Protein AF-0000000084432994 (afdb_homodimer)

Nearest PDB structures (foldseek):
  2fk6-assembly1_A-2  TM=9.198E-01  e=8.520E-39  Bacillus subtilis
  4gcw-assembly1_A  TM=9.174E-01  e=2.105E-37  Bacillus subtilis subsp. subtilis str. 168
  2cbn-assembly1_A-2  TM=9.109E-01  e=3.597E-34  Escherichia coli
  1y44-assembly1_B  TM=8.373E-01  e=9.443E-33  Bacillus subtilis
  8gyg-assembly1_B  TM=7.311E-01  e=8.067E-21  Paraglaciecola sp. T6c

Solvent-accessible surface area (backbone atoms only — not comparable to full-atom values): 31453 Å² total; per-residue (Å²): 136,82,79,70,76,74,74,66,71,58,74,70,54,75,37,41,35,37,32,30,46,12,25,14,30,81,40,64,46,96,75,22,33,23,26,21,35,38,38,40,38,81,86,39,28,36,31,42,30,27,2,43,44,40,59,53,35,27,56,76,61,70,46,63,73,83,49,42,41,37,36,42,34,29,42,70,55,55,34,30,42,52,13,44,62,60,40,53,50,45,40,45,76,70,62,45,67,64,60,34,38,39,35,24,37,82,63,45,65,46,47,54,50,20,43,30,47,50,72,52,72,74,67,83,32,52,73,45,80,44,70,46,66,66,41,82,76,45,78,58,88,54,35,37,33,35,33,36,62,53,45,36,90,53,81,24,30,20,40,33,43,33,41,48,48,74,42,48,64,34,62,69,51,31,47,72,71,62,50,59,91,58,72,60,51,53,37,26,67,70,65,35,64,45,76,51,98,88,41,76,47,50,26,76,73,28,35,44,69,83,45,83,42,58,22,40,25,36,44,44,66,26,27,82,51,70,62,55,27,63,71,31,48,61,13,48,33,34,39,29,37,23,43,25,44,63,93,39,44,67,58,17,58,76,66,26,31,16,18,23,46,48,37,19,48,41,35,56,74,10,51,31,66,29,35,33,34,28,31,34,36,73,86,55,86,66,59,62,60,40,52,52,54,14,29,74,70,28,64,57,52,48,70,60,44,49,63,39,73,47,78,97,137,81,79,69,75,74,73,65,72,57,74,70,55,75,38,40,36,36,32,29,47,11,26,15,32,80,40,64,48,97,75,23,33,22,28,20,35,38,37,39,38,81,86,38,28,34,31,42,29,27,1,45,44,42,59,52,35,27,56,77,62,72,46,64,75,83,48,42,40,36,34,41,36,26,40,68,55,56,33,29,41,52,13,44,63,59,38,54,49,46,41,46,76,71,62,46,68,63,59,33,38,40,36,24,36,83,63,46,64,46,48,53,49,20,43,30,48,48,70,51,72,74,68,84,32,52,73,45,80,44,69,45,66,64,42,80,76,45,79,58,87,53,34,37,32,36,32,37,64,53,45,35,90,51,79,24,30,20,41,33,44,30,40,49,47,74,43,49,66,34,62,70,51,30,47,74,73,63,50,59,89,56,72,60,51,53,36,25,66,69,65,34,64,44,76,52,97,89,40,76,47,50,26,77,72,28,36,44,68,82,45,85,42,60,23,41,26,38,45,43,65,26,27,84,51,68,60,53,26,64,72,32,48,62,14,49,33,33,38,30,37,24,43,25,44,63,91,38,45,68,58,17,57,74,65,26,30,15,19,23,45,48,38,20,46,41,33,56,75,11,49,31,65,31,35,34,34,28,31,34,35,74,85,53,86,64,62,61,60,40,50,51,54,14,30,74,71,27,65,58,52,48,71,60,43,51,63,40,72,47,76,96

Foldseek 3Di:
DPPPPPPPPVPVQAWWKKWFQFFAAPCDDPFGAQGKMWIRHNQAIEMEFFAACSVVSCVVLVHDLLRYAEYEYFDDRRSRHVRPLVSLVVCQVVPRAEEHEYEYAPPQVVVLVVSCVVVPVDGPYHYHYDHDEFDWDDDDQFKTKTWYFAAFPDTGIKIKIFTFDQFDFQPVQCVVVVNDPDPCSVCLSVQHWDDDPNDTDGSVSGGDDGDGTAMEIEGPFAEQDPRLLQVCAAHQEYEAEAQAAPVVVVVCVVRGGYHLCSQLVSCVSSVYNAYEYGNYYPVDPDCVRSQVNSCVSPVRYYYDTNRDMDID/DPPPPCPCPPPVQAWWKKWWQFFAAPCDDPFGAQGKMWIRHNQAIEMEFFAACSVVSCVVLVHDLLRYAEYEYFDDRRSRHVRPLVSLVVCQVVPRAEEHEYEYAPPQVVVLVVSCVVVPVDGPYHYHYDHDEFDWDDDDQFKTKTWYFAAFPDTGIKIKIFTADQFDFQPVQCVVVVNDPDPCSVCLSVQHWDDDPNDTHGSVRGGDDGDGTAMEIEGPFAEQDPRLLQVCAAHQEYEAEAQAAPVVVVVCVVRGGYHLCSQLVSCVSSVYNAYEYGNYYPVDPDCVRRQVNSCVSPVRYYYDTNRDMDID

Structure (mmCIF, N/CA/C/O backbone):
data_AF-0000000084432994-model_v1
#
loop_
_entity.id
_entity.type
_entity.pdbx_description
1 polymer 'Ribonuclease Z'
#
loop_
_atom_site.group_PDB
_atom_site.id
_atom_site.type_symbol
_atom_site.label_atom_id
_atom_site.label_alt_id
_atom_site.label_comp_id
_atom_site.label_asym_id
_atom_site.label_entity_id
_atom_site.label_seq_id
_atom_site.pdbx_PDB_ins_code
_atom_site.Cartn_x
_atom_site.Cartn_y
_atom_site.Cartn_z
_atom_site.occupancy
_atom_site.B_iso_or_equiv
_atom_site.auth_seq_id
_atom_site.auth_comp_id
_atom_site.auth_asym_id
_atom_site.auth_atom_id
_atom_site.pdbx_PDB_model_num
ATOM 1 N N . MET A 1 1 ? 34.25 44.969 -4.074 1 25.86 1 MET A N 1
ATOM 2 C CA . MET A 1 1 ? 33.281 44.125 -4.75 1 25.86 1 MET A CA 1
ATOM 3 C C . MET A 1 1 ? 32.438 43.344 -3.74 1 25.86 1 MET A C 1
ATOM 5 O O . MET A 1 1 ? 32.969 42.438 -3.086 1 25.86 1 MET A O 1
ATOM 9 N N . LYS A 1 2 ? 31.391 44 -3.086 1 25.89 2 LYS A N 1
ATOM 10 C CA . LYS A 1 2 ? 30.5 43.719 -1.963 1 25.89 2 LYS A CA 1
ATOM 11 C C . LYS A 1 2 ? 29.656 42.469 -2.232 1 25.89 2 LYS A C 1
ATOM 13 O O . LYS A 1 2 ? 28.922 42.438 -3.219 1 25.89 2 LYS A O 1
ATOM 18 N N . TYR A 1 3 ? 30.219 41.375 -2.061 1 29.94 3 TYR A N 1
ATOM 19 C CA . TYR A 1 3 ? 29.453 40.125 -2.09 1 29.94 3 TYR A CA 1
ATOM 20 C C . TYR A 1 3 ? 28.156 40.25 -1.305 1 29.94 3 TYR A C 1
ATOM 22 O O . TYR A 1 3 ? 28.172 40.312 -0.072 1 29.94 3 TYR A O 1
ATOM 30 N N . ILE A 1 4 ? 27.281 41.125 -1.777 1 29.06 4 ILE A N 1
ATOM 31 C CA . ILE A 1 4 ? 25.953 41.094 -1.2 1 29.06 4 ILE A CA 1
ATOM 32 C C . ILE A 1 4 ? 25.359 39.688 -1.278 1 29.06 4 ILE A C 1
ATOM 34 O O . ILE A 1 4 ? 25.234 39.125 -2.367 1 29.06 4 ILE A O 1
ATOM 38 N N . PHE A 1 5 ? 25.609 38.938 -0.333 1 30.14 5 PHE A N 1
ATOM 39 C CA . PHE A 1 5 ? 24.875 37.688 -0.084 1 30.14 5 PHE A CA 1
ATOM 40 C C . PHE A 1 5 ? 23.375 37.875 -0.289 1 30.14 5 PHE A C 1
ATOM 42 O O . PHE A 1 5 ? 22.75 38.656 0.439 1 30.14 5 PHE A O 1
ATOM 49 N N . LYS A 1 6 ? 22.969 38.062 -1.519 1 31.88 6 LYS A N 1
ATOM 50 C CA . LYS A 1 6 ? 21.547 37.938 -1.852 1 31.88 6 LYS A CA 1
ATOM 51 C C . LYS A 1 6 ? 20.906 36.781 -1.075 1 31.88 6 LYS A C 1
ATOM 53 O O . LYS A 1 6 ? 21.141 35.625 -1.373 1 31.88 6 LYS A O 1
ATOM 58 N N . ILE A 1 7 ? 20.844 36.906 0.188 1 33.97 7 ILE A N 1
ATOM 59 C CA . ILE A 1 7 ? 19.891 36.031 0.883 1 33.97 7 ILE A CA 1
ATOM 60 C C . ILE A 1 7 ? 18.562 36.031 0.15 1 33.97 7 ILE A C 1
ATOM 62 O O . ILE A 1 7 ? 17.828 37.031 0.164 1 33.97 7 ILE A O 1
ATOM 66 N N . GLN A 1 8 ? 18.484 35.812 -1.031 1 31.47 8 GLN A N 1
ATOM 67 C CA . GLN A 1 8 ? 17.188 35.469 -1.623 1 31.47 8 GLN A CA 1
ATOM 68 C C . GLN A 1 8 ? 16.406 34.5 -0.738 1 31.47 8 GLN A C 1
ATOM 70 O O . GLN A 1 8 ? 16.75 33.344 -0.635 1 31.47 8 GLN A O 1
ATOM 75 N N . TYR A 1 9 ? 15.961 34.938 0.426 1 34.41 9 TYR A N 1
ATOM 76 C CA . TYR A 1 9 ? 14.898 34.125 1.001 1 34.41 9 TYR A CA 1
ATOM 77 C C . TYR A 1 9 ? 13.969 33.625 -0.084 1 34.41 9 TYR A C 1
ATOM 79 O O . TYR A 1 9 ? 13.391 34.406 -0.843 1 34.41 9 TYR A O 1
ATOM 87 N N . LYS A 1 10 ? 14.258 32.688 -0.723 1 40.88 10 LYS A N 1
ATOM 88 C CA . LYS A 1 10 ? 13.32 32.125 -1.687 1 40.88 10 LYS A CA 1
ATOM 89 C C . LYS A 1 10 ? 11.891 32.188 -1.167 1 40.88 10 LYS A C 1
ATOM 91 O O . LYS A 1 10 ? 11.57 31.625 -0.121 1 40.88 10 LYS A O 1
ATOM 96 N N . ILE A 1 11 ? 11.086 33.156 -1.385 1 41.78 11 ILE A N 1
ATOM 97 C CA . ILE A 1 11 ? 9.656 33.375 -1.207 1 41.78 11 ILE A CA 1
ATOM 98 C C . ILE A 1 11 ? 8.969 32 -1.027 1 41.78 11 ILE A C 1
ATOM 100 O O . ILE A 1 11 ? 8.023 31.875 -0.245 1 41.78 11 ILE A O 1
ATOM 104 N N . SER A 1 12 ? 9.414 31.062 -1.57 1 47.75 12 SER A N 1
ATOM 105 C CA . SER A 1 12 ? 8.852 29.719 -1.615 1 47.75 12 SER A CA 1
ATOM 106 C C . SER A 1 12 ? 8.891 29.047 -0.242 1 47.75 12 SER A C 1
ATOM 108 O O . SER A 1 12 ? 8.039 28.219 0.078 1 47.75 12 SER A O 1
ATOM 110 N N . ASP A 1 13 ? 9.797 29.453 0.602 1 54.28 13 ASP A N 1
ATOM 111 C CA . ASP A 1 13 ? 10.023 28.828 1.9 1 54.28 13 ASP A CA 1
ATOM 112 C C . ASP A 1 13 ? 8.914 29.188 2.887 1 54.28 13 ASP A C 1
ATOM 114 O O . ASP A 1 13 ? 8.758 28.531 3.916 1 54.28 13 ASP A O 1
ATOM 118 N N . TYR A 1 14 ? 8.016 30.141 2.512 1 63.47 14 TYR A N 1
ATOM 119 C CA . TYR A 1 14 ? 7.047 30.594 3.5 1 63.47 14 TYR A CA 1
ATOM 120 C C . TYR A 1 14 ? 5.648 30.094 3.162 1 63.47 14 TYR A C 1
ATOM 122 O O . TYR A 1 14 ? 4.695 30.359 3.902 1 63.47 14 TYR A O 1
ATOM 130 N N . ILE A 1 15 ? 5.555 29.297 2.158 1 84.94 15 ILE A N 1
ATOM 131 C CA . ILE A 1 15 ? 4.227 28.844 1.743 1 84.94 15 ILE A CA 1
ATOM 132 C C . ILE A 1 15 ? 3.955 27.453 2.287 1 84.94 15 ILE A C 1
ATOM 134 O O . ILE A 1 15 ? 4.82 26.578 2.225 1 84.94 15 ILE A O 1
ATOM 138 N N . MET A 1 16 ? 2.744 27.344 2.943 1 95.38 16 MET A N 1
ATOM 139 C CA . MET A 1 16 ? 2.27 26.016 3.332 1 95.38 16 MET A CA 1
ATOM 140 C C . MET A 1 16 ? 1.637 25.297 2.145 1 95.38 16 MET A C 1
ATOM 142 O O . MET A 1 16 ? 0.608 25.734 1.626 1 95.38 16 MET A O 1
ATOM 146 N N . GLU A 1 17 ? 2.295 24.281 1.701 1 98.06 17 GLU A N 1
ATOM 147 C CA . GLU A 1 17 ? 1.78 23.484 0.586 1 98.06 17 GLU A CA 1
ATOM 148 C C . GLU A 1 17 ? 1.216 22.156 1.069 1 98.06 17 GLU A C 1
ATOM 150 O O . GLU A 1 17 ? 1.932 21.359 1.679 1 98.06 17 GLU A O 1
ATOM 155 N N . ILE A 1 18 ? -0.07 21.922 0.748 1 98.81 18 ILE A N 1
ATOM 156 C CA . ILE A 1 18 ? -0.754 20.703 1.158 1 98.81 18 ILE A CA 1
ATOM 157 C C . ILE A 1 18 ? -0.948 19.797 -0.049 1 98.81 18 ILE A C 1
ATOM 159 O O . ILE A 1 18 ? -1.412 20.234 -1.103 1 98.81 18 ILE A O 1
ATOM 163 N N . THR A 1 19 ? -0.552 18.562 0.09 1 98.94 19 THR A N 1
ATOM 164 C CA . THR A 1 19 ? -0.813 17.547 -0.928 1 98.94 19 THR A CA 1
ATOM 165 C C . THR A 1 19 ? -1.64 16.406 -0.353 1 98.94 19 THR A C 1
ATOM 167 O O . THR A 1 19 ? -1.261 15.805 0.655 1 98.94 19 THR A O 1
ATOM 170 N N . PHE A 1 20 ? -2.77 16.156 -1.022 1 98.94 20 PHE A N 1
ATOM 171 C CA . PHE A 1 20 ? -3.59 15.008 -0.639 1 98.94 20 PHE A CA 1
ATOM 172 C C . PHE A 1 20 ? -3.066 13.727 -1.279 1 98.94 20 PHE A C 1
ATOM 174 O O . PHE A 1 20 ? -3.334 13.461 -2.453 1 98.94 20 PHE A O 1
ATOM 181 N N . LEU A 1 21 ? -2.42 12.891 -0.478 1 98.94 21 LEU A N 1
ATOM 182 C CA . LEU A 1 21 ? -1.814 11.672 -1.013 1 98.94 21 LEU A CA 1
ATOM 183 C C . LEU A 1 21 ? -2.859 10.578 -1.19 1 98.94 21 LEU A C 1
ATOM 185 O O . LEU A 1 21 ? -2.738 9.742 -2.088 1 98.94 21 LEU A O 1
ATOM 189 N N . GLY A 1 22 ? -3.799 10.57 -0.359 1 98.81 22 GLY A N 1
ATOM 190 C CA . GLY A 1 22 ? -4.934 9.664 -0.443 1 98.81 22 GLY A CA 1
ATOM 191 C C . GLY A 1 22 ? -6.184 10.211 0.223 1 98.81 22 GLY A C 1
ATOM 192 O O . GLY A 1 22 ? -6.098 10.891 1.248 1 98.81 22 GLY A O 1
ATOM 193 N N . THR A 1 23 ? -7.371 9.812 -0.373 1 98.62 23 THR A N 1
ATOM 194 C CA . THR A 1 23 ? -8.57 10.523 0.06 1 98.62 23 THR A CA 1
ATOM 195 C C . THR A 1 23 ? -9.742 9.555 0.202 1 98.62 23 THR A C 1
ATOM 197 O O . THR A 1 23 ? -10.891 9.977 0.331 1 98.62 23 THR A O 1
ATOM 200 N N . SER A 1 24 ? -9.461 8.219 0.187 1 97.69 24 SER A N 1
ATOM 201 C CA . SER A 1 24 ? -10.516 7.215 0.31 1 97.69 24 SER A CA 1
ATOM 202 C C . SER A 1 24 ? -10.766 6.855 1.771 1 97.69 24 SER A C 1
ATOM 204 O O . SER A 1 24 ? -9.883 7.012 2.615 1 97.69 24 SER A O 1
ATOM 206 N N . SER A 1 25 ? -12.016 6.422 1.975 1 96 25 SER A N 1
ATOM 207 C CA . SER A 1 25 ? -12.328 5.887 3.299 1 96 25 SER A CA 1
ATOM 208 C C . SER A 1 25 ? -12.18 4.371 3.332 1 96 25 SER A C 1
ATOM 210 O O . SER A 1 25 ? -12.586 3.682 2.395 1 96 25 SER A O 1
ATOM 212 N N . ALA A 1 26 ? -11.562 3.797 4.191 1 92.12 26 ALA A N 1
ATOM 213 C CA . ALA A 1 26 ? -11.555 2.395 4.602 1 92.12 26 ALA A CA 1
ATOM 214 C C . ALA A 1 26 ? -10.82 1.53 3.578 1 92.12 26 ALA A C 1
ATOM 216 O O . ALA A 1 26 ? -9.992 0.693 3.945 1 92.12 26 ALA A O 1
ATOM 217 N N . VAL A 1 27 ? -11.227 1.715 2.285 1 93.56 27 VAL A N 1
ATOM 218 C CA . VAL A 1 27 ? -10.633 0.872 1.255 1 93.56 27 VAL A CA 1
ATOM 219 C C . VAL A 1 27 ? -10.227 1.729 0.056 1 93.56 27 VAL A C 1
ATOM 221 O O . VAL A 1 27 ? -10.805 2.797 -0.171 1 93.56 27 VAL A O 1
ATOM 224 N N . HIS A 1 28 ? -9.289 1.219 -0.706 1 95.12 28 HIS A N 1
ATOM 225 C CA . HIS A 1 28 ? -8.883 1.882 -1.938 1 95.12 28 HIS A CA 1
ATOM 226 C C . HIS A 1 28 ? -9.992 1.84 -2.982 1 95.12 28 HIS A C 1
ATOM 228 O O . HIS A 1 28 ? -10.859 0.962 -2.938 1 95.12 28 HIS A O 1
ATOM 234 N N . SER A 1 29 ? -10 2.801 -3.826 1 93.75 29 SER A N 1
ATOM 235 C CA . SER A 1 29 ? -10.75 2.756 -5.074 1 93.75 29 SER A CA 1
ATOM 236 C C . SER A 1 29 ? -9.836 2.98 -6.277 1 93.75 29 SER A C 1
ATOM 238 O O . SER A 1 29 ? -8.625 3.107 -6.125 1 93.75 29 SER A O 1
ATOM 240 N N . TYR A 1 30 ? -10.406 2.914 -7.383 1 93.5 30 TYR A N 1
ATOM 241 C CA . TYR A 1 30 ? -9.656 3.186 -8.609 1 93.5 30 TYR A CA 1
ATOM 242 C C . TYR A 1 30 ? -9.047 4.578 -8.57 1 93.5 30 TYR A C 1
ATOM 244 O O . TYR A 1 30 ? -7.922 4.781 -9.039 1 93.5 30 TYR A O 1
ATOM 252 N N . LYS A 1 31 ? -9.703 5.488 -7.891 1 94.38 31 LYS A N 1
ATOM 253 C CA . LYS A 1 31 ? -9.305 6.891 -7.984 1 94.38 31 LYS A CA 1
ATOM 254 C C . LYS A 1 31 ? -8.672 7.371 -6.68 1 94.38 31 LYS A C 1
ATOM 256 O O . LYS A 1 31 ? -8.016 8.414 -6.648 1 94.38 31 LYS A O 1
ATOM 261 N N . ARG A 1 32 ? -8.93 6.625 -5.613 1 97 32 ARG A N 1
ATOM 262 C CA . ARG A 1 32 ? -8.523 7.148 -4.312 1 97 32 ARG A CA 1
ATOM 263 C C . ARG A 1 32 ? -7.766 6.094 -3.512 1 97 32 ARG A C 1
ATOM 265 O O . ARG A 1 32 ? -8.141 4.922 -3.502 1 97 32 ARG A O 1
ATOM 272 N N . SER A 1 33 ? -6.734 6.547 -2.887 1 98.12 33 SER A N 1
ATOM 273 C CA . SER A 1 33 ? -5.934 5.711 -1.995 1 98.12 33 SER A CA 1
ATOM 274 C C . SER A 1 33 ? -6.301 5.957 -0.534 1 98.12 33 SER A C 1
ATOM 276 O O . SER A 1 33 ? -7.098 6.844 -0.229 1 98.12 33 SER A O 1
ATOM 278 N N . HIS A 1 34 ? -5.727 5.156 0.375 1 98.44 34 HIS A N 1
ATOM 279 C CA . HIS A 1 34 ? -5.91 5.348 1.809 1 98.44 34 HIS A CA 1
ATOM 280 C C . HIS A 1 34 ? -5.465 6.742 2.238 1 98.44 34 HIS A C 1
ATOM 282 O O . HIS A 1 34 ? -4.609 7.352 1.594 1 98.44 34 HIS A O 1
ATOM 288 N N . PRO A 1 35 ? -5.98 7.219 3.328 1 98.75 35 PRO A N 1
ATOM 289 C CA . PRO A 1 35 ? -5.754 8.602 3.752 1 98.75 35 PRO A CA 1
ATOM 290 C C . PRO A 1 35 ? -4.297 8.883 4.098 1 98.75 35 PRO A C 1
ATOM 292 O O . PRO A 1 35 ? -3.656 8.086 4.789 1 98.75 35 PRO A O 1
ATOM 295 N N . SER A 1 36 ? -3.844 9.953 3.566 1 98.94 36 SER A N 1
ATOM 296 C CA . SER A 1 36 ? -2.58 10.586 3.926 1 98.94 36 SER A CA 1
ATOM 297 C C . SER A 1 36 ? -2.486 12 3.352 1 98.94 36 SER A C 1
ATOM 299 O O . SER A 1 36 ? -2.885 12.234 2.211 1 98.94 36 SER A O 1
ATOM 301 N N . ILE A 1 37 ? -2.012 12.922 4.137 1 98.94 37 ILE A N 1
ATOM 302 C CA . ILE A 1 37 ? -1.835 14.312 3.721 1 98.94 37 ILE A CA 1
ATOM 303 C C . ILE A 1 37 ? -0.403 14.758 4.008 1 98.94 37 ILE A C 1
ATOM 305 O O . ILE A 1 37 ? 0.12 14.523 5.098 1 98.94 37 ILE A O 1
ATOM 309 N N . ALA A 1 38 ? 0.216 15.375 3.018 1 98.94 38 ALA A N 1
ATOM 310 C CA . ALA A 1 38 ? 1.552 15.938 3.193 1 98.94 38 ALA A CA 1
ATOM 311 C C . ALA A 1 38 ? 1.495 17.469 3.293 1 98.94 38 ALA A C 1
ATOM 313 O O . ALA A 1 38 ? 0.792 18.109 2.52 1 98.94 38 ALA A O 1
ATOM 314 N N . LEU A 1 39 ? 2.164 17.984 4.281 1 98.81 39 LEU A N 1
ATOM 315 C CA . LEU A 1 39 ? 2.342 19.422 4.434 1 98.81 39 LEU A CA 1
ATOM 316 C C . LEU A 1 39 ? 3.809 19.797 4.262 1 98.81 39 LEU A C 1
ATOM 318 O O . LEU A 1 39 ? 4.656 19.422 5.07 1 98.81 39 LEU A O 1
ATOM 322 N N . LYS A 1 40 ? 4.098 20.422 3.223 1 98.06 40 LYS A N 1
ATOM 323 C CA . LYS A 1 40 ? 5.406 21.047 3.041 1 98.06 40 LYS A CA 1
ATOM 324 C C . LYS A 1 40 ? 5.398 22.484 3.518 1 98.06 40 LYS A C 1
ATOM 326 O O . LYS A 1 40 ? 4.738 23.344 2.92 1 98.06 40 LYS A O 1
ATOM 331 N N . ALA A 1 41 ? 6.059 22.734 4.613 1 96 41 ALA A N 1
ATOM 332 C CA . ALA A 1 41 ? 6.098 24.062 5.219 1 96 41 ALA A CA 1
ATOM 333 C C . ALA A 1 41 ? 7.285 24.203 6.168 1 96 41 ALA A C 1
ATOM 335 O O . ALA A 1 41 ? 7.766 23.203 6.715 1 96 41 ALA A O 1
ATOM 336 N N . PHE A 1 42 ? 7.816 25.375 6.246 1 93.44 42 PHE A N 1
ATOM 337 C CA . PHE A 1 42 ? 8.805 25.734 7.262 1 93.44 42 PHE A CA 1
ATOM 338 C C . PHE A 1 42 ? 10.094 24.938 7.055 1 93.44 42 PHE A C 1
ATOM 340 O O . PHE A 1 42 ? 10.742 24.531 8.023 1 93.44 42 PHE A O 1
ATOM 347 N N . GLY A 1 43 ? 10.328 24.5 5.883 1 93.19 43 GLY A N 1
ATOM 348 C CA . GLY A 1 43 ? 11.57 23.828 5.531 1 93.19 43 GLY A CA 1
ATOM 349 C C . GLY A 1 43 ? 11.523 22.328 5.773 1 93.19 43 GLY A C 1
ATOM 350 O O . GLY A 1 43 ? 12.555 21.656 5.727 1 93.19 43 GLY A O 1
ATOM 351 N N . GLU A 1 44 ? 10.32 21.797 6.113 1 94.75 44 GLU A N 1
ATOM 352 C CA . GLU A 1 44 ? 10.188 20.359 6.328 1 94.75 44 GLU A CA 1
ATOM 353 C C . GLU A 1 44 ? 8.883 19.828 5.734 1 94.75 44 GLU A C 1
ATOM 355 O O . GLU A 1 44 ? 8.07 20.594 5.223 1 94.75 44 GLU A O 1
ATOM 360 N N . THR A 1 45 ? 8.781 18.547 5.699 1 98.12 45 THR A N 1
ATOM 361 C CA . THR A 1 45 ? 7.559 17.859 5.297 1 98.12 45 THR A CA 1
ATOM 362 C C . THR A 1 45 ? 6.965 17.078 6.469 1 98.12 45 THR A C 1
ATOM 364 O O . THR A 1 45 ? 7.68 16.375 7.176 1 98.12 45 THR A O 1
ATOM 367 N N . MET A 1 46 ? 5.684 17.328 6.695 1 98.81 46 MET A N 1
ATOM 368 C CA . MET A 1 46 ? 4.93 16.594 7.707 1 98.81 46 MET A CA 1
ATOM 369 C C . MET A 1 46 ? 3.834 15.75 7.062 1 98.81 46 MET A C 1
ATOM 371 O O . MET A 1 46 ? 3.201 16.188 6.098 1 98.81 46 MET A O 1
ATOM 375 N N . LEU A 1 47 ? 3.652 14.586 7.645 1 98.94 47 LEU A N 1
ATOM 376 C CA . LEU A 1 47 ? 2.539 13.758 7.191 1 98.94 47 LEU A CA 1
ATOM 377 C C . LEU A 1 47 ? 1.444 13.695 8.25 1 98.94 47 LEU A C 1
ATOM 379 O O . LEU A 1 47 ? 1.736 13.617 9.445 1 98.94 47 LEU A O 1
ATOM 383 N N . PHE A 1 48 ? 0.277 13.711 7.773 1 98.94 48 PHE A N 1
ATOM 384 C CA . PHE A 1 48 ? -0.887 13.398 8.594 1 98.94 48 PHE A CA 1
ATOM 385 C C . PHE A 1 48 ? -1.542 12.102 8.133 1 98.94 48 PHE A C 1
ATOM 387 O O . PHE A 1 48 ? -2.109 12.047 7.039 1 98.94 48 PHE A O 1
ATOM 394 N N . ASP A 1 49 ? -1.439 11.062 8.992 1 98.88 49 ASP A N 1
ATOM 395 C CA . ASP A 1 49 ? -1.795 9.688 8.688 1 98.88 49 ASP A CA 1
ATOM 396 C C . ASP A 1 49 ? -0.927 9.133 7.559 1 98.88 49 ASP A C 1
ATOM 398 O O . ASP A 1 49 ? -0.231 9.883 6.879 1 98.88 49 ASP A O 1
ATOM 402 N N . CYS A 1 50 ? -0.952 7.859 7.48 1 98.75 50 CYS A N 1
ATOM 403 C CA . CYS A 1 50 ? -0.141 7.133 6.508 1 98.75 50 CYS A CA 1
ATOM 404 C C . CYS A 1 50 ? -0.783 5.801 6.148 1 98.75 50 CYS A C 1
ATOM 406 O O . CYS A 1 50 ? -0.4 4.758 6.684 1 98.75 50 CYS A O 1
ATOM 408 N N . GLY A 1 51 ? -1.721 5.871 5.266 1 98.31 51 GLY A N 1
ATOM 409 C CA . GLY A 1 51 ? -2.391 4.66 4.824 1 98.31 51 GLY A CA 1
ATOM 410 C C . GLY A 1 51 ? -1.562 3.84 3.855 1 98.31 51 GLY A C 1
ATOM 411 O O . GLY A 1 51 ? -0.509 4.289 3.396 1 98.31 51 GLY A O 1
ATOM 412 N N . GLU A 1 52 ? -2.016 2.678 3.584 1 98.06 52 GLU A N 1
ATOM 413 C CA . GLU A 1 52 ? -1.334 1.804 2.633 1 98.06 52 GLU A CA 1
ATOM 414 C C . GLU A 1 52 ? -1.116 2.508 1.296 1 98.06 52 GLU A C 1
ATOM 416 O O . GLU A 1 52 ? -2.023 3.158 0.776 1 98.06 52 GLU A O 1
ATOM 421 N N . GLY A 1 53 ? 0.108 2.369 0.747 1 97.88 53 GLY A N 1
ATOM 422 C CA . GLY A 1 53 ? 0.401 2.924 -0.565 1 97.88 53 GLY A CA 1
ATOM 423 C C . GLY A 1 53 ? 0.884 4.363 -0.51 1 97.88 53 GLY A C 1
ATOM 424 O O . GLY A 1 53 ? 1.198 4.957 -1.543 1 97.88 53 GLY A O 1
ATOM 425 N N . THR A 1 54 ? 1.015 4.938 0.695 1 98.69 54 THR A N 1
ATOM 426 C CA . THR A 1 54 ? 1.431 6.328 0.846 1 98.69 54 THR A CA 1
ATOM 427 C C . THR A 1 54 ? 2.791 6.559 0.193 1 98.69 54 THR A C 1
ATOM 429 O O . THR A 1 54 ? 3 7.57 -0.476 1 98.69 54 THR A O 1
ATOM 432 N N . GLN A 1 55 ? 3.697 5.613 0.352 1 98.31 55 GLN A N 1
ATOM 433 C CA . GLN A 1 55 ? 5.031 5.809 -0.2 1 98.31 55 GLN A CA 1
ATOM 434 C C . GLN A 1 55 ? 4.988 5.922 -1.722 1 98.31 55 GLN A C 1
ATOM 436 O O . GLN A 1 55 ? 5.773 6.66 -2.318 1 98.31 55 GLN A O 1
ATOM 441 N N . ARG A 1 56 ? 4.109 5.195 -2.33 1 97.38 56 ARG A N 1
ATOM 442 C CA . ARG A 1 56 ? 4.004 5.293 -3.781 1 97.38 56 ARG A CA 1
ATOM 443 C C . ARG A 1 56 ? 3.357 6.609 -4.195 1 97.38 56 ARG A C 1
ATOM 445 O O . ARG A 1 56 ? 3.762 7.223 -5.188 1 97.38 56 ARG A O 1
ATOM 452 N N . GLN A 1 57 ? 2.348 7.039 -3.459 1 98.5 57 GLN A N 1
ATOM 453 C CA . GLN A 1 57 ? 1.723 8.336 -3.717 1 98.5 57 GLN A CA 1
ATOM 454 C C . GLN A 1 57 ? 2.734 9.469 -3.592 1 98.5 57 GLN A C 1
ATOM 456 O O . GLN A 1 57 ? 2.656 10.461 -4.32 1 98.5 57 GLN A O 1
ATOM 461 N N . LEU A 1 58 ? 3.664 9.32 -2.646 1 98.69 58 LEU A N 1
ATOM 462 C CA . LEU A 1 58 ? 4.73 10.305 -2.5 1 98.69 58 LEU A CA 1
ATOM 463 C C . LEU A 1 58 ? 5.559 10.398 -3.775 1 98.69 58 LEU A C 1
ATOM 465 O O . LEU A 1 58 ? 5.945 11.5 -4.188 1 98.69 58 LEU A O 1
ATOM 469 N N . ILE A 1 59 ? 5.789 9.281 -4.406 1 97.75 59 ILE A N 1
ATOM 470 C CA . ILE A 1 59 ? 6.543 9.273 -5.656 1 97.75 59 ILE A CA 1
ATOM 471 C C . ILE A 1 59 ? 5.785 10.055 -6.723 1 97.75 59 ILE A C 1
ATOM 473 O O . ILE A 1 59 ? 6.359 10.93 -7.383 1 97.75 59 ILE A O 1
ATOM 477 N N . TYR A 1 60 ? 4.512 9.797 -6.828 1 97.94 60 TYR A N 1
ATOM 478 C CA . TYR A 1 60 ? 3.699 10.477 -7.828 1 97.94 60 TYR A CA 1
ATOM 479 C C . TYR A 1 60 ? 3.619 11.969 -7.543 1 97.94 60 TYR A C 1
ATOM 481 O O . TYR A 1 60 ? 3.572 12.781 -8.469 1 97.94 60 TYR A O 1
ATOM 489 N N . ALA A 1 61 ? 3.629 12.328 -6.277 1 98.5 61 ALA A N 1
ATOM 490 C CA . ALA A 1 61 ? 3.523 13.719 -5.855 1 98.5 61 ALA A CA 1
ATOM 491 C C . ALA A 1 61 ? 4.875 14.422 -5.945 1 98.5 61 ALA A C 1
ATOM 493 O O . ALA A 1 61 ? 4.969 15.633 -5.727 1 98.5 61 ALA A O 1
ATOM 494 N N . LYS A 1 62 ? 5.902 13.68 -6.215 1 97.62 62 LYS A N 1
ATOM 495 C CA . LYS A 1 62 ? 7.27 14.18 -6.277 1 97.62 62 LYS A CA 1
ATOM 496 C C . LYS A 1 62 ? 7.699 14.781 -4.941 1 97.62 62 LYS A C 1
ATOM 498 O O . LYS A 1 62 ? 8.273 15.867 -4.898 1 97.62 62 LYS A O 1
ATOM 503 N N . ILE A 1 63 ? 7.305 14.109 -3.883 1 97.94 63 ILE A N 1
ATOM 504 C CA . ILE A 1 63 ? 7.734 14.453 -2.531 1 97.94 63 ILE A CA 1
ATOM 505 C C . ILE A 1 63 ? 8.703 13.391 -2.012 1 97.94 63 ILE A C 1
ATOM 507 O O . ILE A 1 63 ? 8.375 12.203 -1.982 1 97.94 63 ILE A O 1
ATOM 511 N N . SER A 1 64 ? 9.828 13.805 -1.624 1 96.88 64 SER A N 1
ATOM 512 C CA . SER A 1 64 ? 10.82 12.859 -1.117 1 96.88 64 SER A CA 1
ATOM 513 C C . SER A 1 64 ? 10.461 12.391 0.29 1 96.88 64 SER A C 1
ATOM 515 O O . SER A 1 64 ? 10.273 13.203 1.192 1 96.88 64 SER A O 1
ATOM 517 N N . PRO A 1 65 ? 10.445 11.102 0.455 1 97.19 65 PRO A N 1
ATOM 518 C CA . PRO A 1 65 ? 10.219 10.609 1.815 1 97.19 65 PRO A CA 1
ATOM 519 C C . PRO A 1 65 ? 11.328 11.008 2.781 1 97.19 65 PRO A C 1
ATOM 521 O O . PRO A 1 65 ? 11.117 11.047 3.996 1 97.19 65 PRO A O 1
ATOM 524 N N . MET A 1 66 ? 12.492 11.352 2.223 1 96.88 66 MET A N 1
ATOM 525 C CA . MET A 1 66 ? 13.664 11.672 3.037 1 96.88 66 MET A CA 1
ATOM 526 C C . MET A 1 66 ? 13.5 13.023 3.725 1 96.88 66 MET A C 1
ATOM 528 O O . MET A 1 66 ? 14.227 13.336 4.672 1 96.88 66 MET A O 1
ATOM 532 N N . LYS A 1 67 ? 12.516 13.797 3.281 1 97 67 LYS A N 1
ATOM 533 C CA . LYS A 1 67 ? 12.305 15.141 3.82 1 97 67 LYS A CA 1
ATOM 534 C C . LYS A 1 67 ? 11.25 15.125 4.922 1 97 67 LYS A C 1
ATOM 536 O O . LYS A 1 67 ? 11.062 16.125 5.625 1 97 67 LYS A O 1
ATOM 541 N N . ILE A 1 68 ? 10.641 14 5.113 1 98.69 68 ILE A N 1
ATOM 542 C CA . ILE A 1 68 ? 9.602 13.906 6.133 1 98.69 68 ILE A CA 1
ATOM 543 C C . ILE A 1 68 ? 10.25 13.883 7.52 1 98.69 68 ILE A C 1
ATOM 545 O O . ILE A 1 68 ? 11.07 13.016 7.812 1 98.69 68 ILE A O 1
ATOM 549 N N . SER A 1 69 ? 9.852 14.82 8.32 1 98.56 69 SER A N 1
ATOM 550 C CA . SER A 1 69 ? 10.461 14.906 9.648 1 98.56 69 SER A CA 1
ATOM 551 C C . SER A 1 69 ? 9.5 14.445 10.734 1 98.56 69 SER A C 1
ATOM 553 O O . SER A 1 69 ? 9.93 14.008 11.805 1 98.56 69 SER A O 1
ATOM 555 N N . LYS A 1 70 ? 8.188 14.586 10.438 1 98.88 70 LYS A N 1
ATOM 556 C CA . LYS A 1 70 ? 7.16 14.242 11.422 1 98.88 70 LYS A CA 1
ATOM 557 C C . LYS A 1 70 ? 5.977 13.547 10.758 1 98.88 70 LYS A C 1
ATOM 559 O O . LYS A 1 70 ? 5.57 13.914 9.656 1 98.88 70 LYS A O 1
ATOM 564 N N . ILE A 1 71 ? 5.473 12.562 11.43 1 98.94 71 ILE A N 1
ATOM 565 C CA . ILE A 1 71 ? 4.203 11.93 11.07 1 98.94 71 ILE A CA 1
ATOM 566 C C . ILE A 1 71 ? 3.23 12.031 12.242 1 98.94 71 ILE A C 1
ATOM 568 O O . ILE A 1 71 ? 3.564 11.664 13.375 1 98.94 71 ILE A O 1
ATOM 572 N N . PHE A 1 72 ? 2.064 12.586 11.977 1 98.94 72 PHE A N 1
ATOM 573 C CA . PHE A 1 72 ? 1.005 12.688 12.977 1 98.94 72 PHE A CA 1
ATOM 574 C C . PHE A 1 72 ? -0.126 11.711 12.664 1 98.94 72 PHE A C 1
ATOM 576 O O . PHE A 1 72 ? -0.835 11.875 11.672 1 98.94 72 PHE A O 1
ATOM 583 N N . ILE A 1 73 ? -0.357 10.742 13.547 1 98.81 73 ILE A N 1
ATOM 584 C CA . ILE A 1 73 ? -1.378 9.719 13.359 1 98.81 73 ILE A CA 1
ATOM 585 C C . ILE A 1 73 ? -2.652 10.117 14.102 1 98.81 73 ILE A C 1
ATOM 587 O O . ILE A 1 73 ? -2.617 10.383 15.305 1 98.81 73 ILE A O 1
ATOM 591 N N . THR A 1 74 ? -3.732 10.117 13.359 1 98.81 74 THR A N 1
ATOM 592 C CA . THR A 1 74 ? -4.992 10.484 13.992 1 98.81 74 THR A CA 1
ATOM 593 C C . THR A 1 74 ? -5.496 9.359 14.883 1 98.81 74 THR A C 1
ATOM 595 O O . THR A 1 74 ? -5.918 9.594 16.016 1 98.81 74 THR A O 1
ATOM 598 N N . HIS A 1 75 ? -5.508 8.148 14.336 1 97.81 75 HIS A N 1
ATOM 599 C CA . HIS A 1 75 ? -5.934 6.953 15.047 1 97.81 75 HIS A CA 1
ATOM 600 C C . HIS A 1 75 ? -5.43 5.691 14.359 1 97.81 75 HIS A C 1
ATOM 602 O O . HIS A 1 75 ? -4.691 5.77 13.375 1 97.81 75 HIS A O 1
ATOM 608 N N . PHE A 1 76 ? -5.879 4.523 14.891 1 96.25 76 PHE A N 1
ATOM 609 C CA . PHE A 1 76 ? -5.117 3.338 14.516 1 96.25 76 PHE A CA 1
ATOM 610 C C . PHE A 1 76 ? -5.949 2.418 13.633 1 96.25 76 PHE A C 1
ATOM 612 O O . PHE A 1 76 ? -5.652 1.228 13.508 1 96.25 76 PHE A O 1
ATOM 619 N N . HIS A 1 77 ? -7.043 2.961 13.016 1 95.69 77 HIS A N 1
ATOM 620 C CA . HIS A 1 77 ? -7.652 2.16 11.961 1 95.69 77 HIS A CA 1
ATOM 621 C C . HIS A 1 77 ? -6.676 1.912 10.82 1 95.69 77 HIS A C 1
ATOM 623 O O . HIS A 1 77 ? -5.809 2.746 10.547 1 95.69 77 HIS A O 1
ATOM 629 N N . GLY A 1 78 ? -6.848 0.808 10.148 1 95.31 78 GLY A N 1
ATOM 630 C CA . GLY A 1 78 ? -5.898 0.33 9.156 1 95.31 78 GLY A CA 1
ATOM 631 C C . GLY A 1 78 ? -5.668 1.315 8.023 1 95.31 78 GLY A C 1
ATOM 632 O O . GLY A 1 78 ? -4.527 1.521 7.598 1 95.31 78 GLY A O 1
ATOM 633 N N . ASP A 1 79 ? -6.699 1.899 7.555 1 96.38 79 ASP A N 1
ATOM 634 C CA . ASP A 1 79 ? -6.578 2.777 6.395 1 96.38 79 ASP A CA 1
ATOM 635 C C . ASP A 1 79 ? -5.797 4.043 6.746 1 96.38 79 ASP A C 1
ATOM 637 O O . ASP A 1 79 ? -5.426 4.816 5.859 1 96.38 79 ASP A O 1
ATOM 641 N N . HIS A 1 80 ? -5.402 4.25 8.008 1 98.19 80 HIS A N 1
ATOM 642 C CA . HIS A 1 80 ? -4.637 5.426 8.398 1 98.19 80 HIS A CA 1
ATOM 643 C C . HIS A 1 80 ? -3.201 5.055 8.758 1 98.19 80 HIS A C 1
ATOM 645 O O . HIS A 1 80 ? -2.355 5.934 8.945 1 98.19 80 HIS A O 1
ATOM 651 N N . ILE A 1 81 ? -2.887 3.715 8.828 1 97.5 81 ILE A N 1
ATOM 652 C CA . ILE A 1 81 ? -1.592 3.416 9.43 1 97.5 81 ILE A CA 1
ATOM 653 C C . ILE A 1 81 ? -0.872 2.352 8.602 1 97.5 81 ILE A C 1
ATOM 655 O O . ILE A 1 81 ? 0.325 2.117 8.781 1 97.5 81 ILE A O 1
ATOM 659 N N . LEU A 1 82 ? -1.49 1.695 7.719 1 96.88 82 LEU A N 1
ATOM 660 C CA . LEU A 1 82 ? -0.953 0.481 7.113 1 96.88 82 LEU A CA 1
ATOM 661 C C . LEU A 1 82 ? 0.175 0.811 6.141 1 96.88 82 LEU A C 1
ATOM 663 O O . LEU A 1 82 ? 0.87 -0.088 5.66 1 96.88 82 LEU A O 1
ATOM 667 N N . GLY A 1 83 ? 0.399 2.055 5.871 1 97.44 83 GLY A N 1
ATOM 668 C CA . GLY A 1 83 ? 1.512 2.457 5.023 1 97.44 83 GLY A CA 1
ATOM 669 C C . GLY A 1 83 ? 2.785 2.73 5.801 1 97.44 83 GLY A C 1
ATOM 670 O O . GLY A 1 83 ? 3.857 2.881 5.215 1 97.44 83 GLY A O 1
ATOM 671 N N . ILE A 1 84 ? 2.742 2.742 7.121 1 97.44 84 ILE A N 1
ATOM 672 C CA . ILE A 1 84 ? 3.859 3.172 7.957 1 97.44 84 ILE A CA 1
ATOM 673 C C . ILE A 1 84 ? 5.016 2.186 7.82 1 97.44 84 ILE A C 1
ATOM 675 O O . ILE A 1 84 ? 6.152 2.584 7.551 1 97.44 84 ILE A O 1
ATOM 679 N N . PRO A 1 85 ? 4.773 0.839 7.918 1 95.94 85 PRO A N 1
ATOM 680 C CA . PRO A 1 85 ? 5.914 -0.074 7.816 1 95.94 85 PRO A CA 1
ATOM 681 C C . PRO A 1 85 ? 6.656 0.051 6.488 1 95.94 85 PRO A C 1
ATOM 683 O O . PRO A 1 85 ? 7.891 0.087 6.469 1 95.94 85 PRO A O 1
ATOM 686 N N . GLY A 1 86 ? 5.871 0.145 5.418 1 96 86 GLY A N 1
ATOM 687 C CA . GLY A 1 86 ? 6.492 0.267 4.109 1 96 86 GLY A CA 1
ATOM 688 C C . GLY A 1 86 ? 7.277 1.553 3.938 1 96 86 GLY A C 1
ATOM 689 O O . GLY A 1 86 ? 8.359 1.552 3.352 1 96 86 GLY A O 1
ATOM 690 N N . LEU A 1 87 ? 6.773 2.611 4.441 1 97.75 87 LEU A N 1
ATOM 691 C CA . LEU A 1 87 ? 7.449 3.902 4.355 1 97.75 87 LEU A CA 1
ATOM 692 C C . LEU A 1 87 ? 8.758 3.883 5.137 1 97.75 87 LEU A C 1
ATOM 694 O O . LEU A 1 87 ? 9.789 4.328 4.629 1 97.75 87 LEU A O 1
ATOM 698 N N . LEU A 1 88 ? 8.711 3.365 6.352 1 97 88 LEU A N 1
ATOM 699 C CA . LEU A 1 88 ? 9.906 3.281 7.188 1 97 88 LEU A CA 1
ATOM 700 C C . LEU A 1 88 ? 10.977 2.414 6.527 1 97 88 LEU A C 1
ATOM 702 O O . LEU A 1 88 ? 12.156 2.768 6.527 1 97 88 LEU A O 1
ATOM 706 N N . GLN A 1 89 ? 10.539 1.349 5.961 1 94.69 89 GLN A N 1
ATOM 707 C CA . GLN A 1 89 ? 11.461 0.462 5.258 1 94.69 89 GLN A CA 1
ATOM 708 C C . GLN A 1 89 ? 12.125 1.178 4.086 1 94.69 89 GLN A C 1
ATOM 710 O O . GLN A 1 89 ? 13.344 1.067 3.895 1 94.69 89 GLN A O 1
ATOM 715 N N . SER A 1 90 ? 11.32 1.842 3.359 1 95 90 SER A N 1
ATOM 716 C CA . SER A 1 90 ? 11.844 2.57 2.207 1 95 90 SER A CA 1
ATOM 717 C C . SER A 1 90 ? 12.859 3.623 2.635 1 95 90 SER A C 1
ATOM 719 O O . SER A 1 90 ? 13.906 3.781 1.996 1 95 90 SER A O 1
ATOM 721 N N . MET A 1 91 ? 12.578 4.352 3.686 1 96.69 91 MET A N 1
ATOM 722 C CA . MET A 1 91 ? 13.508 5.352 4.211 1 96.69 91 MET A CA 1
ATOM 723 C C . MET A 1 91 ? 14.82 4.703 4.629 1 96.69 91 MET A C 1
ATOM 725 O O . MET A 1 91 ? 15.898 5.254 4.379 1 96.69 91 MET A O 1
ATOM 729 N N . ASN A 1 92 ? 14.68 3.574 5.223 1 95.06 92 ASN A N 1
ATOM 730 C CA . ASN A 1 92 ? 15.867 2.85 5.676 1 95.06 92 ASN A CA 1
ATOM 731 C C . ASN A 1 92 ? 16.719 2.387 4.504 1 95.06 92 ASN A C 1
ATOM 733 O O . ASN A 1 92 ? 17.938 2.555 4.516 1 95.06 92 ASN A O 1
ATOM 737 N N . PHE A 1 93 ? 16.109 1.863 3.506 1 92 93 PHE A N 1
ATOM 738 C CA . PHE A 1 93 ? 16.797 1.369 2.318 1 92 93 PHE A CA 1
ATOM 739 C C . PHE A 1 93 ? 17.516 2.504 1.596 1 92 93 PHE A C 1
ATOM 741 O O . PHE A 1 93 ? 18.562 2.295 0.993 1 92 93 PHE A O 1
ATOM 748 N N . ARG A 1 94 ? 16.969 3.682 1.758 1 93.06 94 ARG A N 1
ATOM 749 C CA . ARG A 1 94 ? 17.516 4.836 1.058 1 93.06 94 ARG A CA 1
ATOM 750 C C . ARG A 1 94 ? 18.625 5.496 1.885 1 93.06 94 ARG A C 1
ATOM 752 O O . ARG A 1 94 ? 19.172 6.523 1.481 1 93.06 94 ARG A O 1
ATOM 759 N N . GLY A 1 95 ? 18.875 5.02 3.025 1 94.81 95 GLY A N 1
ATOM 760 C CA . GLY A 1 95 ? 20.016 5.469 3.83 1 94.81 95 GLY A CA 1
ATOM 761 C C . GLY A 1 95 ? 19.703 6.715 4.641 1 94.81 95 GLY A C 1
ATOM 762 O O . GLY A 1 95 ? 20.562 7.586 4.797 1 94.81 95 GLY A O 1
ATOM 763 N N . ARG A 1 96 ? 18.453 6.836 5.121 1 96.88 96 ARG A N 1
ATOM 764 C CA . ARG A 1 96 ? 18.109 7.98 5.961 1 96.88 96 ARG A CA 1
ATOM 765 C C . ARG A 1 96 ? 19.031 8.062 7.172 1 96.88 96 ARG A C 1
ATOM 767 O O . ARG A 1 96 ? 19.359 7.047 7.785 1 96.88 96 ARG A O 1
ATOM 774 N N . GLU A 1 97 ? 19.375 9.312 7.473 1 97.38 97 GLU A N 1
ATOM 775 C CA . GLU A 1 97 ? 20.203 9.555 8.648 1 97.38 97 GLU A CA 1
ATOM 776 C C . GLU A 1 97 ? 19.531 10.531 9.609 1 97.38 97 GLU A C 1
ATOM 778 O O . GLU A 1 97 ? 19.875 10.602 10.781 1 97.38 97 GLU A O 1
ATOM 783 N N . THR A 1 98 ? 18.578 11.258 9.094 1 97.56 98 THR A N 1
ATOM 784 C CA . THR A 1 98 ? 17.922 12.297 9.883 1 97.56 98 THR A CA 1
ATOM 785 C C . THR A 1 98 ? 16.797 11.703 10.727 1 97.56 98 THR A C 1
ATOM 787 O O . THR A 1 98 ? 16.25 10.656 10.391 1 97.56 98 THR A O 1
ATOM 790 N N . LYS A 1 99 ? 16.469 12.398 11.734 1 98.19 99 LYS A N 1
ATOM 791 C CA . LYS A 1 99 ? 15.469 11.938 12.703 1 98.19 99 LYS A CA 1
ATOM 792 C C . LYS A 1 99 ? 14.062 12 12.125 1 98.19 99 LYS A C 1
ATOM 794 O O . LYS A 1 99 ? 13.727 12.945 11.406 1 98.19 99 LYS A O 1
ATOM 799 N N . LEU A 1 100 ? 13.297 10.977 12.398 1 98.44 100 LEU A N 1
ATOM 800 C CA . LEU A 1 100 ? 11.852 10.953 12.172 1 98.44 100 LEU A CA 1
ATOM 801 C C . LEU A 1 100 ? 11.102 10.805 13.484 1 98.44 100 LEU A C 1
ATOM 803 O O . LEU A 1 100 ? 11.445 9.961 14.312 1 98.44 100 LEU A O 1
ATOM 807 N N . THR A 1 101 ? 10.125 11.672 13.727 1 98.81 101 THR A N 1
ATOM 808 C CA . THR A 1 101 ? 9.266 11.523 14.898 1 98.81 101 THR A CA 1
ATOM 809 C C . THR A 1 101 ? 7.84 11.18 14.477 1 98.81 101 THR A C 1
ATOM 811 O O . THR A 1 101 ? 7.266 11.836 13.609 1 98.81 101 THR A O 1
ATOM 814 N N . ILE A 1 102 ? 7.289 10.133 15.055 1 98.81 102 ILE A N 1
ATOM 815 C CA . ILE A 1 102 ? 5.906 9.727 14.836 1 98.81 102 ILE A CA 1
ATOM 816 C C . ILE A 1 102 ? 5.078 10.008 16.078 1 98.81 102 ILE A C 1
ATOM 818 O O . ILE A 1 102 ? 5.391 9.508 17.172 1 98.81 102 ILE A O 1
ATOM 822 N N . TYR A 1 103 ? 4.09 10.859 15.891 1 98.94 103 TYR A N 1
ATOM 823 C CA . TYR A 1 103 ? 3.164 11.219 16.953 1 98.94 103 TYR A CA 1
ATOM 824 C C . TYR A 1 103 ? 1.836 10.492 16.797 1 98.94 103 TYR A C 1
ATOM 826 O O . TYR A 1 103 ? 1.337 10.336 15.68 1 98.94 103 TYR A O 1
ATOM 834 N N . GLY A 1 104 ? 1.231 10.047 17.844 1 98.69 104 GLY A N 1
ATOM 835 C CA . GLY A 1 104 ? -0.088 9.438 17.797 1 98.69 104 GLY A CA 1
ATOM 836 C C . GLY A 1 104 ? -0.725 9.281 19.156 1 98.69 104 GLY A C 1
ATOM 837 O O . GLY A 1 104 ? -0.085 9.547 20.172 1 98.69 104 GLY A O 1
ATOM 838 N N . PRO A 1 105 ? -1.987 8.906 19.188 1 98.38 105 PRO A N 1
ATOM 839 C CA . PRO A 1 105 ? -2.674 8.734 20.484 1 98.38 105 PRO A CA 1
ATOM 840 C C . PRO A 1 105 ? -2.17 7.52 21.25 1 98.38 105 PRO A C 1
ATOM 842 O O . PRO A 1 105 ? -1.288 6.801 20.781 1 98.38 105 PRO A O 1
ATOM 845 N N . LYS A 1 106 ? -2.689 7.438 22.484 1 97.38 106 LYS A N 1
ATOM 846 C CA . LYS A 1 106 ? -2.377 6.25 23.281 1 97.38 106 LYS A CA 1
ATOM 847 C C . LYS A 1 106 ? -2.604 4.973 22.469 1 97.38 106 LYS A C 1
ATOM 849 O O . LYS A 1 106 ? -3.625 4.832 21.797 1 97.38 106 LYS A O 1
ATOM 854 N N . GLY A 1 107 ? -1.659 4.07 22.547 1 94.62 107 GLY A N 1
ATOM 855 C CA . GLY A 1 107 ? -1.702 2.861 21.734 1 94.62 107 GLY A CA 1
ATOM 856 C C . GLY A 1 107 ? -0.623 2.818 20.672 1 94.62 107 GLY A C 1
ATOM 857 O O . GLY A 1 107 ? -0.464 1.811 19.984 1 94.62 107 GLY A O 1
ATOM 858 N N . LEU A 1 108 ? 0.108 3.879 20.609 1 95.44 108 LEU A N 1
ATOM 859 C CA . LEU A 1 108 ? 1.172 3.988 19.625 1 95.44 108 LEU A CA 1
ATOM 860 C C . LEU A 1 108 ? 2.215 2.893 19.812 1 95.44 108 LEU A C 1
ATOM 862 O O . LEU A 1 108 ? 2.793 2.396 18.844 1 95.44 108 LEU A O 1
ATOM 866 N N . ASP A 1 109 ? 2.393 2.479 21.031 1 93 109 ASP A N 1
ATOM 867 C CA . ASP A 1 109 ? 3.359 1.436 21.359 1 93 109 ASP A CA 1
ATOM 868 C C . ASP A 1 109 ? 2.973 0.104 20.719 1 93 109 ASP A C 1
ATOM 870 O O . ASP A 1 109 ? 3.84 -0.67 20.312 1 93 109 ASP A O 1
ATOM 874 N N . ASN A 1 110 ? 1.695 -0.146 20.703 1 91.69 110 ASN A N 1
ATOM 875 C CA . ASN A 1 110 ? 1.222 -1.366 20.062 1 91.69 110 ASN A CA 1
ATOM 876 C C . ASN A 1 110 ? 1.557 -1.381 18.562 1 91.69 110 ASN A C 1
ATOM 878 O O . ASN A 1 110 ? 1.92 -2.422 18.016 1 91.69 110 ASN A O 1
ATOM 882 N N . LEU A 1 111 ? 1.404 -0.262 17.969 1 92.62 111 LEU A N 1
ATOM 883 C CA . LEU A 1 111 ? 1.764 -0.147 16.562 1 92.62 111 LEU A CA 1
ATOM 884 C C . LEU A 1 111 ? 3.258 -0.373 16.359 1 92.62 111 LEU A C 1
ATOM 886 O O . LEU A 1 111 ? 3.664 -1.104 15.453 1 92.62 111 LEU A O 1
ATOM 890 N N . GLN A 1 112 ? 4.031 0.241 17.188 1 92.38 112 GLN A N 1
ATOM 891 C CA . GLN A 1 112 ? 5.48 0.075 17.125 1 92.38 112 GLN A CA 1
ATOM 892 C C . GLN A 1 112 ? 5.871 -1.396 17.25 1 92.38 112 GLN A C 1
ATOM 894 O O . GLN A 1 112 ? 6.699 -1.89 16.484 1 92.38 112 GLN A O 1
ATOM 899 N N . GLN A 1 113 ? 5.254 -2.068 18.141 1 90.12 113 GLN A N 1
ATOM 900 C CA . GLN A 1 113 ? 5.543 -3.48 18.375 1 90.12 113 GLN A CA 1
ATOM 901 C C . GLN A 1 113 ? 5.105 -4.328 17.172 1 90.12 113 GLN A C 1
ATOM 903 O O . GLN A 1 113 ? 5.801 -5.27 16.781 1 90.12 113 GLN A O 1
ATOM 908 N N . ALA A 1 114 ? 3.957 -4 16.703 1 90.5 114 ALA A N 1
ATOM 909 C CA . ALA A 1 114 ? 3.459 -4.727 15.531 1 90.5 114 ALA A CA 1
ATOM 910 C C . ALA A 1 114 ? 4.426 -4.605 14.359 1 90.5 114 ALA A C 1
ATOM 912 O O . ALA A 1 114 ? 4.707 -5.59 13.672 1 90.5 114 ALA A O 1
ATOM 913 N N . ILE A 1 115 ? 4.918 -3.438 14.156 1 91.31 115 ILE A N 1
ATOM 914 C CA . ILE A 1 115 ? 5.852 -3.182 13.062 1 91.31 115 ILE A CA 1
ATOM 915 C C . ILE A 1 115 ? 7.145 -3.955 13.297 1 91.31 115 ILE A C 1
ATOM 917 O O . ILE A 1 115 ? 7.699 -4.551 12.367 1 91.31 115 ILE A O 1
ATOM 921 N N . ALA A 1 116 ? 7.602 -3.986 14.469 1 86.88 116 ALA A N 1
ATOM 922 C CA . ALA A 1 116 ? 8.797 -4.746 14.812 1 86.88 116 ALA A CA 1
ATOM 923 C C . ALA A 1 116 ? 8.609 -6.234 14.516 1 86.88 116 ALA A C 1
ATOM 925 O O . ALA A 1 116 ? 9.523 -6.891 14.016 1 86.88 116 ALA A O 1
ATOM 926 N N . ASN A 1 117 ? 7.461 -6.676 14.758 1 84.31 117 ASN A N 1
ATOM 927 C CA . ASN A 1 117 ? 7.164 -8.094 14.586 1 84.31 117 ASN A CA 1
ATOM 928 C C . ASN A 1 117 ? 7.02 -8.469 13.117 1 84.31 117 ASN A C 1
ATOM 930 O O . ASN A 1 117 ? 7.055 -9.648 12.766 1 84.31 117 ASN A O 1
ATOM 934 N N . LEU A 1 118 ? 6.832 -7.543 12.281 1 84 118 LEU A N 1
ATOM 935 C CA . LEU A 1 118 ? 6.781 -7.781 10.836 1 84 118 LEU A CA 1
ATOM 936 C C . LEU A 1 118 ? 8.18 -8 10.273 1 84 118 LEU A C 1
ATOM 938 O O . LEU A 1 118 ? 8.336 -8.344 9.102 1 84 118 LEU A O 1
ATOM 942 N N . GLY A 1 119 ? 9.18 -7.91 11.07 1 71.12 119 GLY A N 1
ATOM 943 C CA . GLY A 1 119 ? 10.547 -8.18 10.648 1 71.12 119 GLY A CA 1
ATOM 944 C C . GLY A 1 119 ? 11.398 -6.93 10.555 1 71.12 119 GLY A C 1
ATOM 945 O O . GLY A 1 119 ? 12.477 -6.949 9.953 1 71.12 119 GLY A O 1
ATOM 946 N N . PHE A 1 120 ? 10.797 -5.887 11.023 1 68.25 120 PHE A N 1
ATOM 947 C CA . PHE A 1 120 ? 11.523 -4.625 10.969 1 68.25 120 PHE A CA 1
ATOM 948 C C . PHE A 1 120 ? 11.867 -4.133 12.367 1 68.25 120 PHE A C 1
ATOM 950 O O . PHE A 1 120 ? 11.406 -3.074 12.789 1 68.25 120 PHE A O 1
ATOM 957 N N . PRO A 1 121 ? 12.727 -4.75 12.914 1 65.88 121 PRO A N 1
ATOM 958 C CA . PRO A 1 121 ? 12.961 -4.418 14.328 1 65.88 121 PRO A CA 1
ATOM 959 C C . PRO A 1 121 ? 13.805 -3.16 14.508 1 65.88 121 PRO A C 1
ATOM 961 O O . PRO A 1 121 ? 13.695 -2.477 15.523 1 65.88 121 PRO A O 1
ATOM 964 N N . ASN A 1 122 ? 14.656 -2.959 13.57 1 80.69 122 ASN A N 1
ATOM 965 C CA . ASN A 1 122 ? 15.516 -1.798 13.766 1 80.69 122 ASN A CA 1
ATOM 966 C C . ASN A 1 122 ? 15.727 -1.034 12.461 1 80.69 122 ASN A C 1
ATOM 968 O O . ASN A 1 122 ? 15.742 -1.631 11.383 1 80.69 122 ASN A O 1
ATOM 972 N N . PHE A 1 123 ? 15.656 0.254 12.688 1 91 123 PHE A N 1
ATOM 973 C CA . PHE A 1 123 ? 15.977 1.16 11.594 1 91 123 PHE A CA 1
ATOM 974 C C . PHE A 1 123 ? 17.297 1.87 11.844 1 91 123 PHE A C 1
ATOM 976 O O . PHE A 1 123 ? 17.656 2.137 12.992 1 91 123 PHE A O 1
ATOM 983 N N . ASP A 1 124 ? 18.031 2.195 10.859 1 93.81 124 ASP A N 1
ATOM 984 C CA . ASP A 1 124 ? 19.391 2.742 10.953 1 93.81 124 ASP A CA 1
ATOM 985 C C . ASP A 1 124 ? 19.359 4.254 11.164 1 93.81 124 ASP A C 1
ATOM 987 O O . ASP A 1 124 ? 20.391 4.91 11.164 1 93.81 124 ASP A O 1
ATOM 991 N N . PHE A 1 125 ? 18.219 4.797 11.297 1 96.62 125 PHE A N 1
ATOM 992 C CA . PHE A 1 125 ? 18.094 6.227 11.562 1 96.62 125 PHE A CA 1
ATOM 993 C C . PHE A 1 125 ? 17.328 6.469 12.859 1 96.62 125 PHE A C 1
ATOM 995 O O . PHE A 1 125 ? 16.609 5.594 13.336 1 96.62 125 PHE A O 1
ATOM 1002 N N . PRO A 1 126 ? 17.562 7.633 13.461 1 97.56 126 PRO A N 1
ATOM 1003 C CA . PRO A 1 126 ? 16.828 7.918 14.695 1 97.56 126 PRO A CA 1
ATOM 1004 C C . PRO A 1 126 ? 15.32 7.996 14.492 1 97.56 126 PRO A C 1
ATOM 1006 O O . PRO A 1 126 ? 14.844 8.805 13.688 1 97.56 126 PRO A O 1
ATOM 1009 N N . LEU A 1 127 ? 14.617 7.125 15.141 1 97.12 127 LEU A N 1
ATOM 1010 C CA . LEU A 1 127 ? 13.156 7.055 15.086 1 97.12 127 LEU A CA 1
ATOM 1011 C C . LEU A 1 127 ? 12.555 7.195 16.469 1 97.12 127 LEU A C 1
ATOM 1013 O O . LEU A 1 127 ? 12.836 6.391 17.359 1 97.12 127 LEU A O 1
ATOM 1017 N N . GLU A 1 128 ? 11.75 8.242 16.641 1 98 128 GLU A N 1
ATOM 1018 C CA . GLU A 1 128 ? 11.117 8.484 17.938 1 98 128 GLU A CA 1
ATOM 1019 C C . GLU A 1 128 ? 9.602 8.336 17.828 1 98 128 GLU A C 1
ATOM 1021 O O . GLU A 1 128 ? 8.984 8.805 16.875 1 98 128 GLU A O 1
ATOM 1026 N N . TRP A 1 129 ? 9.047 7.598 18.766 1 97.94 129 TRP A N 1
ATOM 1027 C CA . TRP A 1 129 ? 7.602 7.445 18.906 1 97.94 129 TRP A CA 1
ATOM 1028 C C . TRP A 1 129 ? 7.086 8.195 20.141 1 97.94 129 TRP A C 1
ATOM 1030 O O . TRP A 1 129 ? 7.516 7.922 21.25 1 97.94 129 TRP A O 1
ATOM 1040 N N . ILE A 1 130 ? 6.172 9.156 19.891 1 98.69 130 ILE A N 1
ATOM 1041 C CA . ILE A 1 130 ? 5.695 9.977 21 1 98.69 130 ILE A CA 1
ATOM 1042 C C . ILE A 1 130 ? 4.176 9.859 21.109 1 98.69 130 ILE A C 1
ATOM 1044 O O . ILE A 1 130 ? 3.451 10.305 20.219 1 98.69 130 ILE A O 1
ATOM 1048 N N . GLU A 1 131 ? 3.672 9.266 22.188 1 98.5 131 GLU A N 1
ATOM 1049 C CA . GLU A 1 131 ? 2.24 9.273 22.469 1 98.5 131 GLU A CA 1
ATOM 1050 C C . GLU A 1 131 ? 1.777 10.656 22.938 1 98.5 131 GLU A C 1
ATOM 1052 O O . GLU A 1 131 ? 2.426 11.289 23.766 1 98.5 131 GLU A O 1
ATOM 1057 N N . ILE A 1 132 ? 0.705 11.055 22.328 1 98.69 132 ILE A N 1
ATOM 1058 C CA . ILE A 1 132 ? 0.23 12.398 22.641 1 98.69 132 ILE A CA 1
ATOM 1059 C C . ILE A 1 132 ? -1.267 12.359 22.938 1 98.69 132 ILE A C 1
ATOM 1061 O O . ILE A 1 132 ? -1.923 11.336 22.734 1 98.69 132 ILE A O 1
ATOM 1065 N N . ASP A 1 133 ? -1.702 13.445 23.5 1 98.38 133 ASP A N 1
ATOM 1066 C CA . ASP A 1 133 ? -3.113 13.734 23.734 1 98.38 133 ASP A CA 1
ATOM 1067 C C . ASP A 1 133 ? -3.457 15.156 23.297 1 98.38 133 ASP A C 1
ATOM 1069 O O . ASP A 1 133 ? -2.688 15.797 22.578 1 98.38 133 ASP A O 1
ATOM 1073 N N . SER A 1 134 ? -4.633 15.617 23.656 1 98.69 134 SER A N 1
ATOM 1074 C CA . SER A 1 134 ? -5.004 16.984 23.312 1 98.69 134 SER A CA 1
ATOM 1075 C C . SER A 1 134 ? -4.016 17.984 23.891 1 98.69 134 SER A C 1
ATOM 1077 O O . SER A 1 134 ? -3.547 17.828 25.016 1 98.69 134 SER A O 1
ATOM 1079 N N . GLY A 1 135 ? -3.68 18.984 23.094 1 98.62 135 GLY A N 1
ATOM 1080 C CA . GLY A 1 135 ? -2.781 20.031 23.562 1 98.62 135 GLY A CA 1
ATOM 1081 C C . GLY A 1 135 ? -1.753 20.438 22.531 1 98.62 135 GLY A C 1
ATOM 1082 O O . GLY A 1 135 ? -1.883 20.094 21.344 1 98.62 135 GLY A O 1
ATOM 1083 N N . THR A 1 136 ? -0.821 21.234 22.953 1 98.69 136 THR A N 1
ATOM 1084 C CA . THR A 1 136 ? 0.282 21.641 22.078 1 98.69 136 THR A CA 1
ATOM 1085 C C . THR A 1 136 ? 1.297 20.5 21.938 1 98.69 136 THR A C 1
ATOM 1087 O O . THR A 1 136 ? 1.789 19.984 22.953 1 98.69 136 THR A O 1
ATOM 1090 N N . ILE A 1 137 ? 1.605 20.125 20.766 1 98.69 137 ILE A N 1
ATOM 1091 C CA . ILE A 1 137 ? 2.479 18.984 20.516 1 98.69 137 ILE A CA 1
ATOM 1092 C C . ILE A 1 137 ? 3.879 19.484 20.156 1 98.69 137 ILE A C 1
ATOM 1094 O O . ILE A 1 137 ? 4.875 18.969 20.672 1 98.69 137 ILE A O 1
ATOM 1098 N N . VAL A 1 138 ? 3.906 20.422 19.234 1 98.31 138 VAL A N 1
ATOM 1099 C CA . VAL A 1 138 ? 5.148 21.031 18.766 1 98.31 138 VAL A CA 1
ATOM 1100 C C . VAL A 1 138 ? 5.008 22.562 18.781 1 98.31 138 VAL A C 1
ATOM 1102 O O . VAL A 1 138 ? 3.984 23.094 18.359 1 98.31 138 VAL A O 1
ATOM 1105 N N . GLU A 1 139 ? 5.965 23.234 19.312 1 97.31 139 GLU A N 1
ATOM 1106 C CA . GLU A 1 139 ? 6.016 24.703 19.297 1 97.31 139 GLU A CA 1
ATOM 1107 C C . GLU A 1 139 ? 7.395 25.203 18.875 1 97.31 139 GLU A C 1
ATOM 1109 O O . GLU A 1 139 ? 8.398 24.891 19.516 1 97.31 139 GLU A O 1
ATOM 1114 N N . THR A 1 140 ? 7.414 25.875 17.734 1 95 140 THR A N 1
ATOM 1115 C CA . THR A 1 140 ? 8.633 26.5 17.25 1 95 140 THR A CA 1
ATOM 1116 C C . THR A 1 140 ? 8.445 28.016 17.109 1 95 140 THR A C 1
ATOM 1118 O O . THR A 1 140 ? 7.402 28.547 17.484 1 95 140 THR A O 1
ATOM 1121 N N . GLU A 1 141 ? 9.5 28.672 16.594 1 90.31 141 GLU A N 1
ATOM 1122 C CA . GLU A 1 141 ? 9.391 30.094 16.344 1 90.31 141 GLU A CA 1
ATOM 1123 C C . GLU A 1 141 ? 8.539 30.375 15.102 1 90.31 141 GLU A C 1
ATOM 1125 O O . GLU A 1 141 ? 8.008 31.469 14.938 1 90.31 141 GLU A O 1
ATOM 1130 N N . GLU A 1 142 ? 8.328 29.312 14.352 1 92.44 142 GLU A N 1
ATOM 1131 C CA . GLU A 1 142 ? 7.695 29.531 13.055 1 92.44 142 GLU A CA 1
ATOM 1132 C C . GLU A 1 142 ? 6.273 28.969 13.023 1 92.44 142 GLU A C 1
ATOM 1134 O O . GLU A 1 142 ? 5.441 29.422 12.242 1 92.44 142 GLU A O 1
ATOM 1139 N N . TYR A 1 143 ? 6.059 27.906 13.891 1 96 143 TYR A N 1
ATOM 1140 C CA . TYR A 1 143 ? 4.742 27.281 13.828 1 96 143 TYR A CA 1
ATOM 1141 C C . TYR A 1 143 ? 4.43 26.531 15.125 1 96 143 TYR A C 1
ATOM 1143 O O . TYR A 1 143 ? 5.324 26.281 15.93 1 96 143 TYR A O 1
ATOM 1151 N N . VAL A 1 144 ? 3.15 26.266 15.336 1 97.81 144 VAL A N 1
ATOM 1152 C CA . VAL A 1 144 ? 2.65 25.453 16.438 1 97.81 144 VAL A CA 1
ATOM 1153 C C . VAL A 1 144 ? 1.764 24.328 15.898 1 97.81 144 VAL A C 1
ATOM 1155 O O . VAL A 1 144 ? 0.944 24.562 15.008 1 97.81 144 VAL A O 1
ATOM 1158 N N . VAL A 1 145 ? 2.008 23.078 16.344 1 98.81 145 VAL A N 1
ATOM 1159 C CA . VAL A 1 145 ? 1.125 21.953 16.062 1 98.81 145 VAL A CA 1
ATOM 1160 C C . VAL A 1 145 ? 0.346 21.578 17.328 1 98.81 145 VAL A C 1
ATOM 1162 O O . VAL A 1 145 ? 0.933 21.391 18.391 1 98.81 145 VAL A O 1
ATOM 1165 N N . LYS A 1 146 ? -0.938 21.516 17.172 1 98.94 146 LYS A N 1
ATOM 1166 C CA . LYS A 1 146 ? -1.798 21.094 18.281 1 98.94 146 LYS A CA 1
ATOM 1167 C C . LYS A 1 146 ? -2.635 19.875 17.891 1 98.94 146 LYS A C 1
ATOM 1169 O O . LYS A 1 146 ? -2.852 19.609 16.703 1 98.94 146 LYS A O 1
ATOM 1174 N N . ALA A 1 147 ? -3.066 19.141 18.922 1 98.94 147 ALA A N 1
ATOM 1175 C CA . ALA A 1 147 ? -3.979 18 18.75 1 98.94 147 ALA A CA 1
ATOM 1176 C C . ALA A 1 147 ? -5.23 18.188 19.609 1 98.94 147 ALA A C 1
ATOM 1178 O O . ALA A 1 147 ? -5.199 18.875 20.625 1 98.94 147 ALA A O 1
ATOM 1179 N N . GLN A 1 148 ? -6.305 17.625 19.188 1 98.88 148 GLN A N 1
ATOM 1180 C CA . GLN A 1 148 ? -7.574 17.656 19.906 1 98.88 148 GLN A CA 1
ATOM 1181 C C . GLN A 1 148 ? -8.32 16.328 19.75 1 98.88 148 GLN A C 1
ATOM 1183 O O . GLN A 1 148 ? -8.531 15.852 18.625 1 98.88 148 GLN A O 1
ATOM 1188 N N . ARG A 1 149 ? -8.703 15.766 20.938 1 98.75 149 ARG A N 1
ATOM 1189 C CA . ARG A 1 149 ? -9.57 14.586 20.859 1 98.75 149 ARG A CA 1
ATOM 1190 C C . ARG A 1 149 ? -10.898 14.922 20.203 1 98.75 149 ARG A C 1
ATOM 1192 O O . ARG A 1 149 ? -11.5 15.961 20.484 1 98.75 149 ARG A O 1
ATOM 1199 N N . VAL A 1 150 ? -11.297 14.047 19.312 1 98.75 150 VAL A N 1
ATOM 1200 C CA . VAL A 1 150 ? -12.602 14.18 18.656 1 98.75 150 VAL A CA 1
ATOM 1201 C C . VAL A 1 150 ? -13.43 12.922 18.906 1 98.75 150 VAL A C 1
ATOM 1203 O O . VAL A 1 150 ? -13.086 12.102 19.75 1 98.75 150 VAL A O 1
ATOM 1206 N N . LYS A 1 151 ? -14.609 12.812 18.188 1 98.5 151 LYS A N 1
ATOM 1207 C CA . LYS A 1 151 ? -15.547 11.734 18.484 1 98.5 151 LYS A CA 1
ATOM 1208 C C . LYS A 1 151 ? -15.562 10.688 17.391 1 98.5 151 LYS A C 1
ATOM 1210 O O . LYS A 1 151 ? -16.141 10.906 16.312 1 98.5 151 LYS A O 1
ATOM 1215 N N . HIS A 1 152 ? -14.961 9.594 17.609 1 98 152 HIS A N 1
ATOM 1216 C CA . HIS A 1 152 ? -14.922 8.414 16.75 1 98 152 HIS A CA 1
ATOM 1217 C C . HIS A 1 152 ? -15.039 7.129 17.562 1 98 152 HIS A C 1
ATOM 1219 O O . HIS A 1 152 ? -15.18 7.18 18.797 1 98 152 HIS A O 1
ATOM 1225 N N . ASN A 1 153 ? -15.156 5.996 16.969 1 96.31 153 ASN A N 1
ATOM 1226 C CA . ASN A 1 153 ? -15.375 4.75 17.703 1 96.31 153 ASN A CA 1
ATOM 1227 C C . ASN A 1 153 ? -14.109 4.285 18.406 1 96.31 153 ASN A C 1
ATOM 1229 O O . ASN A 1 153 ? -14.133 3.283 19.141 1 96.31 153 ASN A O 1
ATOM 1233 N N . THR A 1 154 ? -13.008 4.949 18.234 1 95.75 154 THR A N 1
ATOM 1234 C CA . THR A 1 154 ? -11.742 4.77 18.953 1 95.75 154 THR A CA 1
ATOM 1235 C C . THR A 1 154 ? -11.125 6.121 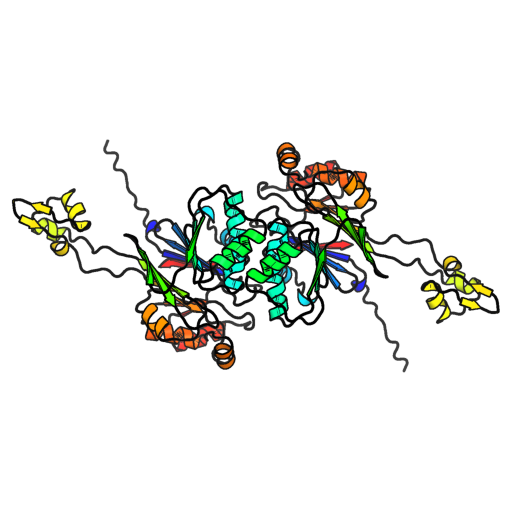19.297 1 95.75 154 THR A C 1
ATOM 1237 O O . THR A 1 154 ? -11.602 7.164 18.859 1 95.75 154 THR A O 1
ATOM 1240 N N . LEU A 1 155 ? -10.172 6.109 20.188 1 97.44 155 LEU A N 1
ATOM 1241 C CA . LEU A 1 155 ? -9.453 7.344 20.484 1 97.44 155 LEU A CA 1
ATOM 1242 C C . LEU A 1 155 ? -8.875 7.957 19.219 1 97.44 155 LEU A C 1
ATOM 1244 O O . LEU A 1 155 ? -8.062 7.324 18.531 1 97.44 155 LEU A O 1
ATOM 1248 N N . THR A 1 156 ? -9.336 9.156 18.875 1 98.62 156 THR A N 1
ATOM 1249 C CA . THR A 1 156 ? -8.961 9.82 17.641 1 98.62 156 THR A CA 1
ATOM 1250 C C . THR A 1 156 ? -8.594 11.281 17.891 1 98.62 156 THR A C 1
ATOM 1252 O O . THR A 1 156 ? -9.234 11.961 18.703 1 98.62 156 THR A O 1
ATOM 1255 N N . LEU A 1 157 ? -7.574 11.711 17.234 1 98.94 157 LEU A N 1
ATOM 1256 C CA . LEU A 1 157 ? -7.102 13.086 17.375 1 98.94 157 LEU A CA 1
ATOM 1257 C C . LEU A 1 157 ? -7.254 13.852 16.062 1 98.94 157 LEU A C 1
ATOM 1259 O O . LEU A 1 157 ? -6.965 13.312 15 1 98.94 157 LEU A O 1
ATOM 1263 N N . ALA A 1 158 ? -7.719 15.062 16.156 1 98.94 158 ALA A N 1
ATOM 1264 C CA . ALA A 1 158 ? -7.559 16.062 15.102 1 98.94 158 ALA A CA 1
ATOM 1265 C C . ALA A 1 158 ? -6.246 16.828 15.266 1 98.94 158 ALA A C 1
ATOM 1267 O O . ALA A 1 158 ? -5.652 16.828 16.344 1 98.94 158 ALA A O 1
ATOM 1268 N N . TYR A 1 159 ? -5.797 17.438 14.164 1 98.94 159 TYR A N 1
ATOM 1269 C CA . TYR A 1 159 ? -4.551 18.203 14.227 1 98.94 159 TYR A CA 1
ATOM 1270 C C . TYR A 1 159 ? -4.723 19.594 13.617 1 98.94 159 TYR A C 1
ATOM 1272 O O . TYR A 1 159 ? -5.527 19.781 12.703 1 98.94 159 TYR A O 1
ATOM 1280 N N . SER A 1 160 ? -3.947 20.547 14.117 1 98.88 160 SER A N 1
ATOM 1281 C CA . SER A 1 160 ? -3.846 21.859 13.508 1 98.88 160 SER A CA 1
ATOM 1282 C C . SER A 1 160 ? -2.395 22.328 13.438 1 98.88 160 SER A C 1
ATOM 1284 O O . SER A 1 160 ? -1.587 22 14.312 1 98.88 160 SER A O 1
ATOM 1286 N N . VAL A 1 161 ? -2.037 22.938 12.375 1 98.69 161 VAL A N 1
ATOM 1287 C CA . VAL A 1 161 ? -0.754 23.609 12.18 1 98.69 161 VAL A CA 1
ATOM 1288 C C . VAL A 1 161 ? -0.977 25.094 11.945 1 98.69 161 VAL A C 1
ATOM 1290 O O . VAL A 1 161 ? -1.677 25.5 11.008 1 98.69 161 VAL A O 1
ATOM 1293 N N . GLU A 1 162 ? -0.393 25.891 12.805 1 97.19 162 GLU A N 1
ATOM 1294 C CA . GLU A 1 162 ? -0.568 27.328 12.688 1 97.19 162 GLU A CA 1
ATOM 1295 C C . GLU A 1 162 ? 0.776 28.031 12.539 1 97.19 162 GLU A C 1
ATOM 1297 O O . GLU A 1 162 ? 1.685 27.828 13.344 1 97.19 162 GLU A O 1
ATOM 1302 N N . GLU A 1 163 ? 0.842 28.812 11.516 1 95.31 163 GLU A N 1
ATOM 1303 C CA . GLU A 1 163 ? 2.018 29.641 11.281 1 95.31 163 GLU A CA 1
ATOM 1304 C C . GLU A 1 163 ? 2.094 30.781 12.281 1 95.31 163 GLU A C 1
ATOM 1306 O O . GLU A 1 163 ? 1.077 31.406 12.609 1 95.31 163 GLU A O 1
ATOM 1311 N N . ILE A 1 164 ? 3.293 30.969 12.812 1 90.81 164 ILE A N 1
ATOM 1312 C CA . ILE A 1 164 ? 3.537 32.125 13.664 1 90.81 164 ILE A CA 1
ATOM 1313 C C . ILE A 1 164 ? 4.16 33.25 12.852 1 90.81 164 ILE A C 1
ATOM 1315 O O . ILE A 1 164 ? 5.262 33.094 12.312 1 90.81 164 ILE A O 1
ATOM 1319 N N . LYS A 1 165 ? 3.461 34.312 12.75 1 86.25 165 LYS A N 1
ATOM 1320 C CA . LYS A 1 165 ? 3.973 35.469 12.016 1 86.25 165 LYS A CA 1
ATOM 1321 C C . LYS A 1 165 ? 4.395 36.594 12.969 1 86.25 165 LYS A C 1
ATOM 1323 O O . LYS A 1 165 ? 3.682 36.875 13.922 1 86.25 165 LYS A O 1
ATOM 1328 N N . LYS A 1 166 ? 5.535 37.062 12.719 1 78.12 166 LYS A N 1
ATOM 1329 C CA . LYS A 1 166 ? 5.988 38.25 13.484 1 78.12 166 LYS A CA 1
ATOM 1330 C C . LYS A 1 166 ? 5.309 39.5 13 1 78.12 166 LYS A C 1
ATOM 1332 O O . LYS A 1 166 ? 5.047 39.656 11.805 1 78.12 166 LYS A O 1
ATOM 1337 N N . PRO A 1 167 ? 4.992 40.281 13.984 1 80.19 167 PRO A N 1
ATOM 1338 C CA . PRO A 1 167 ? 4.441 41.562 13.555 1 80.19 167 PRO A CA 1
ATOM 1339 C C . PRO A 1 167 ? 5.383 42.344 12.633 1 80.19 167 PRO A C 1
ATOM 1341 O O . PRO A 1 167 ? 6.598 42.125 12.664 1 80.19 167 PRO A O 1
ATOM 1344 N N . ARG A 1 168 ? 4.75 43.094 11.758 1 82 168 ARG A N 1
ATOM 1345 C CA . ARG A 1 168 ? 5.551 43.938 10.867 1 82 168 ARG A CA 1
ATOM 1346 C C . ARG A 1 168 ? 6.398 44.938 11.648 1 82 168 ARG A C 1
ATOM 1348 O O . ARG A 1 168 ? 5.926 45.531 12.617 1 82 168 ARG A O 1
ATOM 1355 N N . PHE A 1 169 ? 7.648 45.031 11.234 1 84.12 169 PHE A N 1
ATOM 1356 C CA . PHE A 1 169 ? 8.516 46.031 11.828 1 84.12 169 PHE A CA 1
ATOM 1357 C C . PHE A 1 169 ? 8.227 47.406 11.242 1 84.12 169 PHE A C 1
ATOM 1359 O O . PHE A 1 169 ? 8.219 47.594 10.023 1 84.12 169 PHE A O 1
ATOM 1366 N N . LEU A 1 170 ? 7.891 48.312 12.047 1 89.06 170 LEU A N 1
ATOM 1367 C CA . LEU A 1 170 ? 7.598 49.656 11.617 1 89.06 170 LEU A CA 1
ATOM 1368 C C . LEU A 1 170 ? 8.875 50.5 11.555 1 89.06 170 LEU A C 1
ATOM 1370 O O . LEU A 1 170 ? 9.234 51.156 12.523 1 89.06 170 LEU A O 1
ATOM 1374 N N . ARG A 1 171 ? 9.469 50.438 10.422 1 88.5 171 ARG A N 1
ATOM 1375 C CA . ARG A 1 171 ? 10.766 51.062 10.203 1 88.5 171 ARG A CA 1
ATOM 1376 C C . ARG A 1 171 ? 10.703 52.562 10.523 1 88.5 171 ARG A C 1
ATOM 1378 O O . ARG A 1 171 ? 11.578 53.062 11.219 1 88.5 171 ARG A O 1
ATOM 1385 N N . GLU A 1 172 ? 9.695 53.25 9.977 1 90.44 172 GLU A N 1
ATOM 1386 C CA . GLU A 1 172 ? 9.562 54.719 10.156 1 90.44 172 GLU A CA 1
ATOM 1387 C C . GLU A 1 172 ? 9.438 55.062 11.633 1 90.44 172 GLU A C 1
ATOM 1389 O O . GLU A 1 172 ? 10.039 56.062 12.094 1 90.44 172 GLU A O 1
ATOM 1394 N N . LYS A 1 173 ? 8.664 54.25 12.305 1 90.62 173 LYS A N 1
ATOM 1395 C CA . LYS A 1 173 ? 8.5 54.5 13.734 1 90.62 173 LYS A CA 1
ATOM 1396 C C . LYS A 1 173 ? 9.82 54.312 14.477 1 90.62 173 LYS A C 1
ATOM 1398 O O . LYS A 1 173 ? 10.125 55.062 15.414 1 90.62 173 LYS A O 1
ATOM 1403 N N . ALA A 1 174 ? 10.562 53.469 14.047 1 91.38 174 ALA A N 1
ATOM 1404 C CA . ALA A 1 174 ? 11.859 53.219 14.664 1 91.38 174 ALA A CA 1
ATOM 1405 C C . ALA A 1 174 ? 12.805 54.375 14.453 1 91.38 174 ALA A C 1
ATOM 1407 O O . ALA A 1 174 ? 13.492 54.812 15.391 1 91.38 174 ALA A O 1
ATOM 1408 N N . ILE A 1 175 ? 12.797 54.812 13.281 1 91.19 175 ILE A N 1
ATOM 1409 C CA . ILE A 1 175 ? 13.648 55.938 12.945 1 91.19 175 ILE A CA 1
ATOM 1410 C C . ILE A 1 175 ? 13.211 57.188 13.758 1 91.19 175 ILE A C 1
ATOM 1412 O O . ILE A 1 175 ? 14.055 57.906 14.281 1 91.19 175 ILE A O 1
ATOM 1416 N N . GLU A 1 176 ? 11.93 57.312 13.852 1 92.12 176 GLU A N 1
ATOM 1417 C CA . GLU A 1 176 ? 11.383 58.438 14.602 1 92.12 176 GLU A CA 1
ATOM 1418 C C . GLU A 1 176 ? 11.805 58.375 16.062 1 92.12 176 GLU A C 1
ATOM 1420 O O . GLU A 1 176 ? 11.977 59.406 16.703 1 92.12 176 GLU A O 1
ATOM 1425 N N . LEU A 1 177 ? 11.992 57.188 16.5 1 91.69 177 LEU A N 1
ATOM 1426 C CA . LEU A 1 177 ? 12.352 57 17.906 1 91.69 177 LEU A CA 1
ATOM 1427 C C . LEU A 1 177 ? 13.867 57.062 18.094 1 91.69 177 LEU A C 1
ATOM 1429 O O . LEU A 1 177 ? 14.359 56.906 19.219 1 91.69 177 LEU A O 1
ATOM 1433 N N . GLY A 1 178 ? 14.578 57.25 16.953 1 89.88 178 GLY A N 1
ATOM 1434 C CA . GLY A 1 178 ? 16.016 57.469 17.031 1 89.88 178 GLY A CA 1
ATOM 1435 C C . GLY A 1 178 ? 16.828 56.219 16.859 1 89.88 178 GLY A C 1
ATOM 1436 O O . GLY A 1 178 ? 18.031 56.188 17.156 1 89.88 178 GLY A O 1
ATOM 1437 N N . VAL A 1 179 ? 16.156 55.156 16.516 1 91.12 179 VAL A N 1
ATOM 1438 C CA . VAL A 1 179 ? 16.875 53.906 16.344 1 91.12 179 VAL A CA 1
ATOM 1439 C C . VAL A 1 179 ? 17.688 53.906 15.047 1 91.12 179 VAL A C 1
ATOM 1441 O O . VAL A 1 179 ? 17.125 54.125 13.969 1 91.12 179 VAL A O 1
ATOM 1444 N N . PRO A 1 180 ? 18.984 53.781 15.164 1 89.38 180 PRO A N 1
ATOM 1445 C CA . PRO A 1 180 ? 19.781 53.75 13.93 1 89.38 180 PRO A CA 1
ATOM 1446 C C . PRO A 1 180 ? 19.5 52.531 13.07 1 89.38 180 PRO A C 1
ATOM 1448 O O . PRO A 1 180 ? 19.297 51.438 13.594 1 89.38 180 PRO A O 1
ATOM 1451 N N . VAL A 1 181 ? 19.5 52.781 11.781 1 87.75 181 VAL A N 1
ATOM 1452 C CA . VAL A 1 181 ? 19.359 51.688 10.828 1 87.75 181 VAL A CA 1
ATOM 1453 C C . VAL A 1 181 ? 20.531 50.688 10.992 1 87.75 181 VAL A C 1
ATOM 1455 O O . VAL A 1 181 ? 21.688 51.125 11.031 1 87.75 181 VAL A O 1
ATOM 1458 N N . GLY A 1 182 ? 20.25 49.406 11.141 1 85.25 182 GLY A N 1
ATOM 1459 C CA . GLY A 1 182 ? 21.281 48.406 11.367 1 85.25 182 GLY A CA 1
ATOM 1460 C C . GLY A 1 182 ? 20.844 47.312 12.32 1 85.25 182 GLY A C 1
ATOM 1461 O O . GLY A 1 182 ? 19.688 46.875 12.297 1 85.25 182 GLY A O 1
ATOM 1462 N N . PRO A 1 183 ? 21.797 46.844 13.094 1 87.62 183 PRO A N 1
ATOM 1463 C CA . PRO A 1 183 ? 21.562 45.719 13.977 1 87.62 183 PRO A CA 1
ATOM 1464 C C . PRO A 1 183 ? 20.484 45.969 15.016 1 87.62 183 PRO A C 1
ATOM 1466 O O . PRO A 1 183 ? 19.812 45.031 15.469 1 87.62 183 PRO A O 1
ATOM 1469 N N . ALA A 1 184 ? 20.344 47.188 15.352 1 88.56 184 ALA A N 1
ATOM 1470 C CA . ALA A 1 184 ? 19.344 47.562 16.359 1 88.56 184 ALA A CA 1
ATOM 1471 C C . ALA A 1 184 ? 17.938 47.25 15.844 1 88.56 184 ALA A C 1
ATOM 1473 O O . ALA A 1 184 ? 17.062 46.844 16.609 1 88.56 184 ALA A O 1
ATOM 1474 N N . PHE A 1 185 ? 17.672 47.438 14.539 1 87.62 185 PHE A N 1
ATOM 1475 C CA . PHE A 1 185 ? 16.391 47.125 13.914 1 87.62 185 PHE A CA 1
ATOM 1476 C C . PHE A 1 185 ? 16.062 45.656 14.055 1 87.62 185 PHE A C 1
ATOM 1478 O O . PHE A 1 185 ? 14.938 45.281 14.414 1 87.62 185 PHE A O 1
ATOM 1485 N N . GLY A 1 186 ? 17.078 44.844 13.875 1 85.81 186 GLY A N 1
ATOM 1486 C CA . GLY A 1 186 ? 16.906 43.406 13.977 1 85.81 186 GLY A CA 1
ATOM 1487 C C . GLY A 1 186 ? 16.562 42.938 15.383 1 85.81 186 GLY A C 1
ATOM 1488 O O . GLY A 1 186 ? 15.695 42.094 15.57 1 85.81 186 GLY A O 1
ATOM 1489 N N . LYS A 1 187 ? 17.281 43.562 16.25 1 86.88 187 LYS A N 1
ATOM 1490 C CA . LYS A 1 187 ? 17.031 43.219 17.656 1 86.88 187 LYS A CA 1
ATOM 1491 C C . LYS A 1 187 ? 15.602 43.562 18.062 1 86.88 187 LYS A C 1
ATOM 1493 O O . LYS A 1 187 ? 14.914 42.719 18.656 1 86.88 187 LYS A O 1
ATOM 1498 N N . LEU A 1 188 ? 15.219 44.656 17.656 1 86.69 188 LEU A N 1
ATOM 1499 C CA . LEU A 1 188 ? 13.867 45.094 17.984 1 86.69 188 LEU A CA 1
ATOM 1500 C C . LEU A 1 188 ? 12.836 44.219 17.281 1 86.69 188 LEU A C 1
ATOM 1502 O O . LEU A 1 188 ? 11.836 43.812 17.875 1 86.69 188 LEU A O 1
ATOM 1506 N N . HIS A 1 189 ? 13.164 43.875 16.094 1 83.06 189 HIS A N 1
ATOM 1507 C CA . HIS A 1 189 ? 12.258 43.031 15.312 1 83.06 189 HIS A CA 1
ATOM 1508 C C . HIS A 1 189 ? 12.125 41.625 15.945 1 83.06 189 HIS A C 1
ATOM 1510 O O . HIS A 1 189 ? 11.062 41 15.867 1 83.06 189 HIS A O 1
ATOM 1516 N N . ASN A 1 190 ? 13.18 41.312 16.641 1 80.94 190 ASN A N 1
ATOM 1517 C CA . ASN A 1 190 ? 13.203 40 17.25 1 80.94 190 ASN A CA 1
ATOM 1518 C C . ASN A 1 190 ? 12.727 40.031 18.703 1 80.94 190 ASN A C 1
ATOM 1520 O O . ASN A 1 190 ? 12.922 39.094 19.453 1 80.94 190 ASN A O 1
ATOM 1524 N N . GLY A 1 191 ? 12.219 41.094 19.047 1 80.12 191 GLY A N 1
ATOM 1525 C CA . GLY A 1 191 ? 11.578 41.156 20.344 1 80.12 191 GLY A CA 1
ATOM 1526 C C . GLY A 1 191 ? 12.523 41.594 21.453 1 80.12 191 GLY A C 1
ATOM 1527 O O . GLY A 1 191 ? 12.203 41.438 22.641 1 80.12 191 GLY A O 1
ATOM 1528 N N . VAL A 1 192 ? 13.727 42.125 21.016 1 88.19 192 VAL A N 1
ATOM 1529 C CA . VAL A 1 192 ? 14.727 42.5 22.016 1 88.19 192 VAL A CA 1
ATOM 1530 C C . VAL A 1 192 ? 14.758 44.031 22.156 1 88.19 192 VAL A C 1
ATOM 1532 O O . VAL A 1 192 ? 14.984 44.75 21.188 1 88.19 192 VAL A O 1
ATOM 1535 N N . PRO A 1 193 ? 14.586 44.5 23.375 1 92.06 193 PRO A N 1
ATOM 1536 C CA . PRO A 1 193 ? 14.688 45.938 23.562 1 92.06 193 PRO A CA 1
ATOM 1537 C C . PRO A 1 193 ? 16.094 46.469 23.344 1 92.06 193 PRO A C 1
ATOM 1539 O O . PRO A 1 193 ? 17.078 45.75 23.562 1 92.06 193 PRO A O 1
ATOM 1542 N N . VAL A 1 194 ? 16.203 47.625 22.875 1 92.19 194 VAL A N 1
ATOM 1543 C CA . VAL A 1 194 ? 17.5 48.219 22.609 1 92.19 194 VAL A CA 1
ATOM 1544 C C . VAL A 1 194 ? 17.594 49.594 23.328 1 92.19 194 VAL A C 1
ATOM 1546 O O . VAL A 1 194 ? 16.594 50.312 23.422 1 92.19 194 VAL A O 1
ATOM 1549 N N . GLU A 1 195 ? 18.703 49.844 23.875 1 92.06 195 GLU A N 1
ATOM 1550 C CA . GLU A 1 195 ? 18.953 51.125 24.5 1 92.06 195 GLU A CA 1
ATOM 1551 C C . GLU A 1 195 ? 19.656 52.094 23.531 1 92.06 195 GLU A C 1
ATOM 1553 O O . GLU A 1 195 ? 20.719 51.75 22.984 1 92.06 195 GLU A O 1
ATOM 1558 N N . ILE A 1 19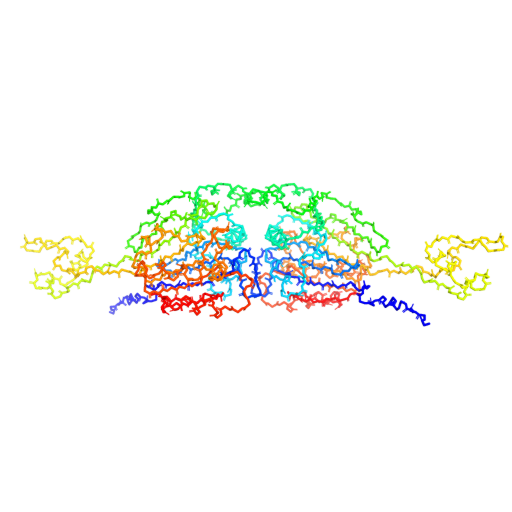6 ? 19.047 53.219 23.328 1 87.62 196 ILE A N 1
ATOM 1559 C CA . ILE A 1 196 ? 19.609 54.25 22.469 1 87.62 196 ILE A CA 1
ATOM 1560 C C . ILE A 1 196 ? 19.641 55.562 23.219 1 87.62 196 ILE A C 1
ATOM 1562 O O . ILE A 1 196 ? 18.609 56.125 23.578 1 87.62 196 ILE A O 1
ATOM 1566 N N . ASN A 1 197 ? 20.938 56.125 23.406 1 87 197 ASN A N 1
ATOM 1567 C CA . ASN A 1 197 ? 21.141 57.406 24.062 1 87 197 ASN A CA 1
ATOM 1568 C C . ASN A 1 197 ? 20.438 57.469 25.422 1 87 197 ASN A C 1
ATOM 1570 O O . ASN A 1 197 ? 19.734 58.438 25.719 1 87 197 ASN A O 1
ATOM 1574 N N . GLY A 1 198 ? 20.375 56.312 26.156 1 88.12 198 GLY A N 1
ATOM 1575 C CA . GLY A 1 198 ? 19.828 56.281 27.5 1 88.12 198 GLY A CA 1
ATOM 1576 C C . GLY A 1 198 ? 18.359 55.906 27.531 1 88.12 198 GLY A C 1
ATOM 1577 O O . GLY A 1 198 ? 17.766 55.75 28.609 1 88.12 198 GLY A O 1
ATOM 1578 N N . ASN A 1 199 ? 17.734 55.906 26.328 1 90.44 199 ASN A N 1
ATOM 1579 C CA . ASN A 1 199 ? 16.328 55.562 26.234 1 90.44 199 ASN A CA 1
ATOM 1580 C C . ASN A 1 199 ? 16.172 54.094 25.797 1 90.44 199 ASN A C 1
ATOM 1582 O O . ASN A 1 199 ? 16.812 53.656 24.844 1 90.44 199 ASN A O 1
ATOM 1586 N N . ILE A 1 200 ? 15.375 53.312 26.547 1 93.12 200 ILE A N 1
ATOM 1587 C CA . ILE A 1 200 ? 15.094 51.938 26.172 1 93.12 200 ILE A CA 1
ATOM 1588 C C . ILE A 1 200 ? 13.922 51.906 25.188 1 93.12 200 ILE A C 1
ATOM 1590 O O . ILE A 1 200 ? 12.812 52.312 25.516 1 93.12 200 ILE A O 1
ATOM 1594 N N . ILE A 1 201 ? 14.211 51.531 23.984 1 92.12 201 ILE A N 1
ATOM 1595 C CA . ILE A 1 201 ? 13.164 51.344 22.984 1 92.12 201 ILE A CA 1
ATOM 1596 C C . ILE A 1 201 ? 12.688 49.875 23 1 92.12 201 ILE A C 1
ATOM 1598 O O . ILE A 1 201 ? 13.492 48.969 22.875 1 92.12 201 ILE A O 1
ATOM 1602 N N . LYS A 1 202 ? 11.375 49.656 23.156 1 92.56 202 LYS A N 1
ATOM 1603 C CA . LYS A 1 202 ? 10.797 48.312 23.219 1 92.56 202 LYS A CA 1
ATOM 1604 C C . LYS A 1 202 ? 10.242 47.906 21.859 1 92.56 202 LYS A C 1
ATOM 1606 O O . LYS A 1 202 ? 9.797 48.719 21.078 1 92.56 202 LYS A O 1
ATOM 1611 N N . PRO A 1 203 ? 10.258 46.562 21.625 1 89.69 203 PRO A N 1
ATOM 1612 C CA . PRO A 1 203 ? 9.75 46.031 20.359 1 89.69 203 PRO A CA 1
ATOM 1613 C C . PRO A 1 203 ? 8.32 46.469 20.062 1 89.69 203 PRO A C 1
ATOM 1615 O O . PRO A 1 203 ? 7.996 46.812 18.906 1 89.69 203 PRO A O 1
ATOM 1618 N N . GLU A 1 204 ? 7.512 46.656 21.078 1 88.06 204 GLU A N 1
ATOM 1619 C CA . GLU A 1 204 ? 6.102 46.969 20.875 1 88.06 204 GLU A CA 1
ATOM 1620 C C . GLU A 1 204 ? 5.926 48.375 20.297 1 88.06 204 GLU A C 1
ATOM 1622 O O . GLU A 1 204 ? 4.879 48.656 19.719 1 88.06 204 GLU A O 1
ATOM 1627 N N . GLN A 1 205 ? 6.945 49.094 20.469 1 88.94 205 GLN A N 1
ATOM 1628 C CA . GLN A 1 205 ? 6.891 50.469 20.016 1 88.94 205 GLN A CA 1
ATOM 1629 C C . GLN A 1 205 ? 7.145 50.562 18.516 1 88.94 205 GLN A C 1
ATOM 1631 O O . GLN A 1 205 ? 6.852 51.594 17.891 1 88.94 205 GLN A O 1
ATOM 1636 N N . VAL A 1 206 ? 7.699 49.5 18.031 1 89.44 206 VAL A N 1
ATOM 1637 C CA . VAL A 1 206 ? 8.102 49.594 16.641 1 89.44 206 VAL A CA 1
ATOM 1638 C C . VAL A 1 206 ? 7.551 48.406 15.852 1 89.44 206 VAL A C 1
ATOM 1640 O O . VAL A 1 206 ? 8.062 48.062 14.781 1 89.44 206 VAL A O 1
ATOM 1643 N N . LEU A 1 207 ? 6.691 47.688 16.453 1 86.38 207 LEU A N 1
ATOM 1644 C CA . LEU A 1 207 ? 6.062 46.562 15.758 1 86.38 207 LEU A CA 1
ATOM 1645 C C . LEU A 1 207 ? 4.602 46.844 15.445 1 86.38 207 LEU A C 1
ATOM 1647 O O . LEU A 1 207 ? 3.912 47.5 16.25 1 86.38 207 LE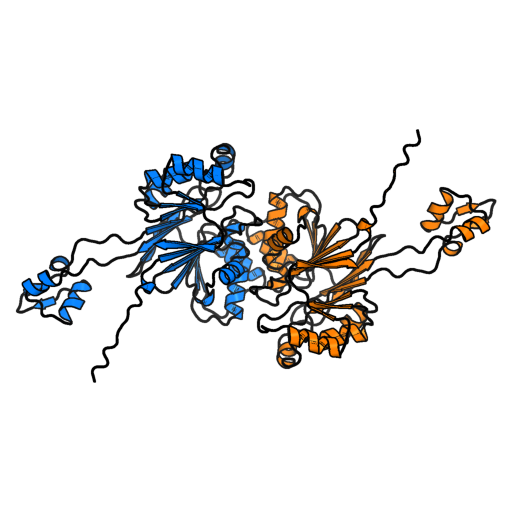U A O 1
ATOM 1651 N N . GLY A 1 208 ? 4.254 46.469 14.328 1 81.19 208 GLY A N 1
ATOM 1652 C CA . GLY A 1 208 ? 2.857 46.594 13.945 1 81.19 208 GLY A CA 1
ATOM 1653 C C . GLY A 1 208 ? 1.95 45.625 14.664 1 81.19 208 GLY A C 1
ATOM 1654 O O . GLY A 1 208 ? 2.385 44.938 15.586 1 81.19 208 GLY A O 1
ATOM 1655 N N . PRO A 1 209 ? 0.621 45.719 14.367 1 79 209 PRO A N 1
ATOM 1656 C CA . PRO A 1 209 ? -0.315 44.781 14.969 1 79 209 PRO A CA 1
ATOM 1657 C C . PRO A 1 209 ? 0.042 43.312 14.664 1 79 209 PRO A C 1
ATOM 1659 O O . PRO A 1 209 ? 0.69 43.031 13.648 1 79 209 PRO A O 1
ATOM 1662 N N . PRO A 1 210 ? -0.403 42.562 15.602 1 76.56 210 PRO A N 1
ATOM 1663 C CA . PRO A 1 210 ? -0.151 41.125 15.367 1 76.56 210 PRO A CA 1
ATOM 1664 C C . PRO A 1 210 ? -0.77 40.625 14.07 1 76.56 210 PRO A C 1
ATOM 1666 O O . PRO A 1 210 ? -1.859 41.062 13.688 1 76.56 210 PRO A O 1
ATOM 1669 N N . ARG A 1 211 ? 0.029 39.844 13.391 1 82.69 211 ARG A N 1
ATOM 1670 C CA . ARG A 1 211 ? -0.45 39.219 12.164 1 82.69 211 ARG A CA 1
ATOM 1671 C C . ARG A 1 211 ? -0.847 37.781 12.414 1 82.69 211 ARG A C 1
ATOM 1673 O O . ARG A 1 211 ? -0.146 37.031 13.117 1 82.69 211 ARG A O 1
ATOM 1680 N N . LYS A 1 212 ? -2.066 37.531 11.883 1 86.5 212 LYS A N 1
ATOM 1681 C CA . LYS A 1 212 ? -2.518 36.156 12.023 1 86.5 212 LYS A CA 1
ATOM 1682 C C . LYS A 1 212 ? -1.9 35.25 10.953 1 86.5 212 LYS A C 1
ATOM 1684 O O . LYS A 1 212 ? -1.926 35.594 9.766 1 86.5 212 LYS A O 1
ATOM 1689 N N . GLY A 1 213 ? -1.28 34.188 11.367 1 92 213 GLY A N 1
ATOM 1690 C CA . GLY A 1 213 ? -0.73 33.219 10.43 1 92 213 GLY A CA 1
ATOM 1691 C C . GLY A 1 213 ? -1.77 32.281 9.875 1 92 213 GLY A C 1
ATOM 1692 O O . GLY A 1 213 ? -2.898 32.219 10.367 1 92 213 GLY A O 1
ATOM 1693 N N . ASN A 1 214 ? -1.403 31.625 8.789 1 96.06 214 ASN A N 1
ATOM 1694 C CA . ASN A 1 214 ? -2.283 30.594 8.25 1 96.06 214 ASN A CA 1
ATOM 1695 C C . ASN A 1 214 ? -2.459 29.438 9.227 1 96.06 214 ASN A C 1
ATOM 1697 O O . ASN A 1 214 ? -1.506 29.031 9.898 1 96.06 214 ASN A O 1
ATOM 1701 N N . LYS A 1 215 ? -3.666 29 9.336 1 97.94 215 LYS A N 1
ATOM 1702 C CA . LYS A 1 215 ? -3.99 27.859 10.203 1 97.94 215 LYS A CA 1
ATOM 1703 C C . LYS A 1 215 ? -4.641 26.734 9.414 1 97.94 215 LYS A C 1
ATOM 1705 O O . LYS A 1 215 ? -5.656 26.938 8.742 1 97.94 215 LYS A O 1
ATOM 1710 N N . LEU A 1 216 ? -4.016 25.578 9.445 1 98.75 216 LEU A N 1
ATOM 1711 C CA . LEU A 1 216 ? -4.543 24.359 8.859 1 98.75 216 LEU A CA 1
ATOM 1712 C C . LEU A 1 216 ? -5.113 23.438 9.938 1 98.75 216 LEU A C 1
ATOM 1714 O O . LEU A 1 216 ? -4.457 23.188 10.953 1 98.75 216 LEU A O 1
ATOM 1718 N N . THR A 1 217 ? -6.344 22.984 9.781 1 98.94 217 THR A N 1
ATOM 1719 C CA . THR A 1 217 ? -6.93 22 10.68 1 98.94 217 THR A CA 1
ATOM 1720 C C . THR A 1 217 ? -7.344 20.75 9.922 1 98.94 217 THR A C 1
ATOM 1722 O O . THR A 1 217 ? -7.941 20.844 8.844 1 98.94 217 THR A O 1
ATOM 1725 N N . TYR A 1 218 ? -7.012 19.641 10.406 1 98.94 218 TYR A N 1
ATOM 1726 C CA . TYR A 1 218 ? -7.363 18.328 9.883 1 98.94 218 TYR A CA 1
ATOM 1727 C C . TYR A 1 218 ? -8.172 17.516 10.898 1 98.94 218 TYR A C 1
ATOM 1729 O O . TYR A 1 218 ? -7.676 17.219 11.984 1 98.94 218 TYR A O 1
ATOM 1737 N N . SER A 1 219 ? -9.312 17.141 10.5 1 98.94 219 SER A N 1
ATOM 1738 C CA . SER A 1 219 ? -10.281 16.609 11.461 1 98.94 219 SER A CA 1
ATOM 1739 C C . SER A 1 219 ? -9.93 15.188 11.875 1 98.94 219 SER A C 1
ATOM 1741 O O . SER A 1 219 ? -10.281 14.75 12.977 1 98.94 219 SER A O 1
ATOM 1743 N N . GLY A 1 220 ? -9.234 14.414 10.969 1 98.56 220 GLY A N 1
ATOM 1744 C CA . GLY A 1 220 ? -9.297 12.977 11.141 1 98.56 220 GLY A CA 1
ATOM 1745 C C . GLY A 1 220 ? -10.695 12.414 10.969 1 98.56 220 GLY A C 1
ATOM 1746 O O . GLY A 1 220 ? -11.531 13.016 10.289 1 98.56 220 GLY A O 1
ATOM 1747 N N . ASP A 1 221 ? -10.898 11.195 11.508 1 98.75 221 ASP A N 1
ATOM 1748 C CA . ASP A 1 221 ? -12.242 10.625 11.508 1 98.75 221 ASP A CA 1
ATOM 1749 C C . ASP A 1 221 ? -13.039 11.078 12.727 1 98.75 221 ASP A C 1
ATOM 1751 O O . ASP A 1 221 ? -12.547 11.008 13.852 1 98.75 221 ASP A O 1
ATOM 1755 N N . THR A 1 222 ? -14.258 11.547 12.469 1 98.81 222 THR A N 1
ATOM 1756 C CA . THR A 1 222 ? -15.016 12.055 13.609 1 98.81 222 THR A CA 1
ATOM 1757 C C . THR A 1 222 ? -16.484 12.219 13.242 1 98.81 222 THR A C 1
ATOM 1759 O O . THR A 1 222 ? -16.812 12.523 12.094 1 98.81 222 THR A O 1
ATOM 1762 N N . MET A 1 223 ? -17.25 12.07 14.227 1 98.38 223 MET A N 1
ATOM 1763 C CA . MET A 1 223 ? -18.594 12.648 14.195 1 98.38 223 MET A CA 1
ATOM 1764 C C . MET A 1 223 ? -18.547 14.148 14.477 1 98.38 223 MET A C 1
ATOM 1766 O O . MET A 1 223 ? -17.562 14.648 15.016 1 98.38 223 MET A O 1
ATOM 1770 N N . PRO A 1 224 ? -19.656 14.844 13.992 1 98 224 PRO A N 1
ATOM 1771 C CA . PRO A 1 224 ? -19.656 16.25 14.391 1 98 224 PRO A CA 1
ATOM 1772 C C . PRO A 1 224 ? -19.562 16.438 15.906 1 98 224 PRO A C 1
ATOM 1774 O O . PRO A 1 224 ? -20.219 15.703 16.656 1 98 224 PRO A O 1
ATOM 1777 N N . CYS A 1 225 ? -18.719 17.359 16.344 1 98.12 225 CYS A N 1
ATOM 1778 C CA . CYS A 1 225 ? -18.594 17.625 17.781 1 98.12 225 CYS A CA 1
ATOM 1779 C C . CYS A 1 225 ? -18.141 19.062 18.031 1 98.12 225 CYS A C 1
ATOM 1781 O O . CYS A 1 225 ? -17.469 19.656 17.203 1 98.12 225 CYS A O 1
ATOM 1783 N N . GLU A 1 226 ? -18.516 19.562 19.188 1 98.31 226 GLU A N 1
ATOM 1784 C CA . GLU A 1 226 ? -18.203 20.938 19.547 1 98.31 226 GLU A CA 1
ATOM 1785 C C . GLU A 1 226 ? -16.703 21.156 19.703 1 98.31 226 GLU A C 1
ATOM 1787 O O . GLU A 1 226 ? -16.188 22.234 19.391 1 98.31 226 GLU A O 1
ATOM 1792 N N . GLU A 1 227 ? -16.047 20.125 20.141 1 98.56 227 GLU A N 1
ATOM 1793 C CA . GLU A 1 227 ? -14.602 20.203 20.312 1 98.56 227 GLU A CA 1
ATOM 1794 C C . GLU A 1 227 ? -13.906 20.578 19.016 1 98.56 227 GLU A C 1
ATOM 1796 O O . GLU A 1 227 ? -12.961 21.375 19.016 1 98.56 227 GLU A O 1
ATOM 1801 N N . LEU A 1 228 ? -14.414 20.031 17.922 1 98.81 228 LEU A N 1
ATOM 1802 C CA . LEU A 1 228 ? -13.789 20.297 16.641 1 98.81 228 LEU A CA 1
ATOM 1803 C C . LEU A 1 228 ? -14.109 21.719 16.172 1 98.81 228 LEU A C 1
ATOM 1805 O O . LEU A 1 228 ? -13.281 22.359 15.516 1 98.81 228 LEU A O 1
ATOM 1809 N N . ILE A 1 229 ? -15.305 22.219 16.5 1 98.81 229 ILE A N 1
ATOM 1810 C CA . ILE A 1 229 ? -15.656 23.594 16.156 1 98.81 229 ILE A CA 1
ATOM 1811 C C . ILE A 1 229 ? -14.672 24.562 16.812 1 98.81 229 ILE A C 1
ATOM 1813 O O . ILE A 1 229 ? -14.117 25.438 16.141 1 98.81 229 ILE A O 1
ATOM 1817 N N . ASP A 1 230 ? -14.445 24.344 18.078 1 98.75 230 ASP A N 1
ATOM 1818 C CA . ASP A 1 230 ? -13.531 25.188 18.828 1 98.75 230 ASP A CA 1
ATOM 1819 C C . ASP A 1 230 ? -12.102 25.047 18.312 1 98.75 230 ASP A C 1
ATOM 1821 O O . ASP A 1 230 ? -11.383 26.031 18.156 1 98.75 230 ASP A O 1
ATOM 1825 N N . PHE A 1 231 ? -11.734 23.875 18.031 1 98.88 231 PHE A N 1
ATOM 1826 C CA . PHE A 1 231 ? -10.383 23.547 17.609 1 98.88 231 PHE A CA 1
ATOM 1827 C C . PHE A 1 231 ? -10.086 24.156 16.25 1 98.88 231 PHE A C 1
ATOM 1829 O O . PHE A 1 231 ? -8.969 24.609 15.992 1 98.88 231 PHE A O 1
ATOM 1836 N N . ALA A 1 232 ? -11.094 24.203 15.352 1 98.88 232 ALA A N 1
ATOM 1837 C CA . ALA A 1 232 ? -10.922 24.672 13.984 1 98.88 232 ALA A CA 1
ATOM 1838 C C . ALA A 1 232 ? -11.219 26.172 13.875 1 98.88 232 ALA A C 1
ATOM 1840 O O . ALA A 1 232 ? -11.227 26.719 12.773 1 98.88 232 ALA A O 1
ATOM 1841 N N . ARG A 1 233 ? -11.438 26.797 15 1 98.75 233 ARG A N 1
ATOM 1842 C CA . ARG A 1 233 ? -11.844 28.188 14.984 1 98.75 233 ARG A CA 1
ATOM 1843 C C . ARG A 1 233 ? -10.859 29.031 14.18 1 98.75 233 ARG A C 1
ATOM 1845 O O . ARG A 1 233 ? -9.648 28.969 14.406 1 98.75 233 ARG A O 1
ATOM 1852 N N . ASP A 1 234 ? -11.391 29.766 13.18 1 98.38 234 ASP A N 1
ATOM 1853 C CA . ASP A 1 234 ? -10.68 30.734 12.352 1 98.38 234 ASP A CA 1
ATOM 1854 C C . ASP A 1 234 ? -9.594 30.047 11.516 1 98.38 234 ASP A C 1
ATOM 1856 O O . ASP A 1 234 ? -8.531 30.625 11.266 1 98.38 234 ASP A O 1
ATOM 1860 N N . SER A 1 235 ? -9.781 28.766 11.164 1 98.69 235 SER A N 1
ATOM 1861 C CA . SER A 1 235 ? -8.852 28.078 10.273 1 98.69 235 SER A CA 1
ATOM 1862 C C . SER A 1 235 ? -8.852 28.703 8.883 1 98.69 235 SER A C 1
ATOM 1864 O O . SER A 1 235 ? -9.906 29.078 8.359 1 98.69 235 SER A O 1
ATOM 1866 N N . THR A 1 236 ? -7.613 28.875 8.359 1 98.38 236 THR A N 1
ATOM 1867 C CA . THR A 1 236 ? -7.496 29.234 6.953 1 98.38 236 THR A CA 1
ATOM 1868 C C . THR A 1 236 ? -8.039 28.125 6.062 1 98.38 236 THR A C 1
ATOM 1870 O O . THR A 1 236 ? -8.766 28.391 5.098 1 98.38 236 THR A O 1
ATOM 1873 N N . LEU A 1 237 ? -7.73 26.922 6.406 1 98.88 237 LEU A N 1
ATOM 1874 C CA . LEU A 1 237 ? -8.219 25.734 5.719 1 98.88 237 LEU A CA 1
ATOM 1875 C C . LEU A 1 237 ? -8.617 24.656 6.715 1 98.88 237 LEU A C 1
ATOM 1877 O O . LEU A 1 237 ? -7.82 24.281 7.578 1 98.88 237 LEU A O 1
ATOM 1881 N N . LEU A 1 238 ? -9.828 24.219 6.609 1 98.94 238 LEU A N 1
ATOM 1882 C CA . LEU A 1 238 ? -10.297 23.031 7.305 1 98.94 238 LEU A CA 1
ATOM 1883 C C . LEU A 1 238 ? -10.383 21.844 6.352 1 98.94 238 LEU A C 1
ATOM 1885 O O . LEU A 1 238 ? -11.102 21.891 5.348 1 98.94 238 LEU A O 1
ATOM 1889 N N . ILE A 1 239 ? -9.586 20.844 6.594 1 98.94 239 ILE A N 1
ATOM 1890 C CA . ILE A 1 239 ? -9.734 19.562 5.934 1 98.94 239 ILE A CA 1
ATOM 1891 C C . ILE A 1 239 ? -10.578 18.625 6.805 1 98.94 239 ILE A C 1
ATOM 1893 O O . ILE A 1 239 ? -10.18 18.281 7.922 1 98.94 239 ILE A O 1
ATOM 1897 N N . HIS A 1 240 ? -11.703 18.219 6.332 1 98.94 240 HIS A N 1
ATOM 1898 C CA . HIS A 1 240 ? -12.656 17.484 7.16 1 98.94 240 HIS A CA 1
ATOM 1899 C C . HIS A 1 240 ? -13.109 16.203 6.469 1 98.94 240 HIS A C 1
ATOM 1901 O O . HIS A 1 240 ? -13.359 16.203 5.262 1 98.94 240 HIS A O 1
ATOM 1907 N N . GLU A 1 241 ? -13.203 15.125 7.234 1 98.69 241 GLU A N 1
ATOM 1908 C CA . GLU A 1 241 ? -13.766 13.914 6.648 1 98.69 241 GLU A CA 1
ATOM 1909 C C . GLU A 1 241 ? -15.219 14.125 6.242 1 98.69 241 GLU A C 1
ATOM 1911 O O . GLU A 1 241 ? -15.938 14.906 6.867 1 98.69 241 GLU A O 1
ATOM 1916 N N . SER A 1 242 ? -15.57 13.547 5.223 1 97.81 242 SER A N 1
ATOM 1917 C CA . SER A 1 242 ? -16.938 13.484 4.707 1 97.81 242 SER A CA 1
ATOM 1918 C C . SER A 1 242 ? -17.234 12.102 4.133 1 97.81 242 SER A C 1
ATOM 1920 O O . SER A 1 242 ? -17.547 11.977 2.943 1 97.81 242 SER A O 1
ATOM 1922 N N . THR A 1 243 ? -17.203 11.156 5.012 1 97.88 243 THR A N 1
ATOM 1923 C CA . THR A 1 243 ? -17.312 9.758 4.617 1 97.88 243 THR A CA 1
ATOM 1924 C C . THR A 1 243 ? -18.656 9.492 3.945 1 97.88 243 THR A C 1
ATOM 1926 O O . THR A 1 243 ? -18.734 8.711 2.996 1 97.88 243 THR A O 1
ATOM 1929 N N . TYR A 1 244 ? -19.719 10.25 4.445 1 97.56 244 TYR A N 1
ATOM 1930 C CA . TYR A 1 244 ? -21.062 9.922 3.969 1 97.56 244 TYR A CA 1
ATOM 1931 C C . TYR A 1 244 ? -21.75 11.156 3.393 1 97.56 244 TYR A C 1
ATOM 1933 O O . TYR A 1 244 ? -21.422 12.289 3.766 1 97.56 244 TYR A O 1
ATOM 1941 N N . LYS A 1 245 ? -22.688 10.875 2.479 1 96.06 245 LYS A N 1
ATOM 1942 C CA . LYS A 1 245 ? -23.656 11.883 2.07 1 96.06 245 LYS A CA 1
ATOM 1943 C C . LYS A 1 245 ? -24.688 12.141 3.172 1 96.06 245 LYS A C 1
ATOM 1945 O O . LYS A 1 245 ? -24.859 11.312 4.07 1 96.06 245 LYS A O 1
ATOM 1950 N N . ASP A 1 246 ? -25.312 13.203 2.977 1 95.69 246 ASP A N 1
ATOM 1951 C CA . ASP A 1 246 ? -26.281 13.562 4.016 1 95.69 246 ASP A CA 1
ATOM 1952 C C . ASP A 1 246 ? -27.422 12.555 4.074 1 95.69 246 ASP A C 1
ATOM 1954 O O . ASP A 1 246 ? -27.969 12.297 5.145 1 95.69 246 ASP A O 1
ATOM 1958 N N . GLU A 1 247 ? -27.781 11.922 2.965 1 95.12 247 GLU A N 1
ATOM 1959 C CA . GLU A 1 247 ? -28.844 10.938 2.904 1 95.12 247 GLU A CA 1
ATOM 1960 C C . GLU A 1 247 ? -28.516 9.703 3.738 1 95.12 247 GLU A C 1
ATOM 1962 O O . GLU A 1 247 ? -29.406 8.945 4.121 1 95.12 247 GLU A O 1
ATOM 1967 N N . ASP A 1 248 ? -27.266 9.531 4.02 1 96.94 248 ASP A N 1
ATOM 1968 C CA . ASP A 1 248 ? -26.812 8.375 4.793 1 96.94 248 ASP A CA 1
ATOM 1969 C C . ASP A 1 248 ? -26.391 8.789 6.195 1 96.94 248 ASP A C 1
ATOM 1971 O O . ASP A 1 248 ? -25.438 8.234 6.75 1 96.94 248 ASP A O 1
ATOM 1975 N N . LYS A 1 249 ? -27 9.734 6.723 1 97.19 249 LYS A N 1
ATOM 1976 C CA . LYS A 1 249 ? -26.672 10.258 8.047 1 97.19 249 LYS A CA 1
ATOM 1977 C C . LYS A 1 249 ? -26.75 9.164 9.102 1 97.19 249 LYS A C 1
ATOM 1979 O O . LYS A 1 249 ? -25.953 9.148 10.055 1 97.19 249 LYS A O 1
ATOM 1984 N N . ASP A 1 250 ? -27.672 8.266 8.977 1 97.5 250 ASP A N 1
ATOM 1985 C CA . ASP A 1 250 ? -27.812 7.156 9.922 1 97.5 250 ASP A CA 1
ATOM 1986 C C . ASP A 1 250 ? -26.562 6.273 9.914 1 97.5 250 ASP A C 1
ATOM 1988 O O . ASP A 1 250 ? -26.094 5.848 10.969 1 97.5 250 ASP A O 1
ATOM 1992 N N . LYS A 1 251 ? -26.078 5.988 8.742 1 96.94 251 LYS A N 1
ATOM 1993 C CA . LYS A 1 251 ? -24.844 5.215 8.625 1 96.94 251 LYS A CA 1
ATOM 1994 C C . LYS A 1 251 ? -23.656 5.969 9.227 1 96.94 251 LYS A C 1
ATOM 1996 O O . LYS A 1 251 ? -22.797 5.367 9.883 1 96.94 251 LYS A O 1
ATOM 2001 N N . ALA A 1 252 ? -23.609 7.27 8.938 1 97.88 252 ALA A N 1
ATOM 2002 C CA . ALA A 1 252 ? -22.547 8.102 9.484 1 97.88 252 ALA A CA 1
ATOM 2003 C C . ALA A 1 252 ? -22.5 8.023 11.008 1 97.88 252 ALA A C 1
ATOM 2005 O O . ALA A 1 252 ? -21.438 7.824 11.594 1 97.88 252 ALA A O 1
ATOM 2006 N N . GLU A 1 253 ? -23.625 8.109 11.586 1 97.5 253 GLU A N 1
ATOM 2007 C CA . GLU A 1 253 ? -23.734 8.047 13.039 1 97.5 253 GLU A CA 1
ATOM 2008 C C . GLU A 1 253 ? -23.375 6.656 13.562 1 97.5 253 GLU A C 1
ATOM 2010 O O . GLU A 1 253 ? -22.625 6.527 14.539 1 97.5 253 GLU A O 1
ATOM 2015 N N . LEU A 1 254 ? -23.891 5.68 12.922 1 96.81 254 LEU A N 1
ATOM 2016 C CA . LEU A 1 254 ? -23.656 4.297 13.32 1 96.81 254 LEU A CA 1
ATOM 2017 C C . LEU A 1 254 ? -22.156 3.982 13.328 1 96.81 254 LEU A C 1
ATOM 2019 O O . LEU A 1 254 ? -21.672 3.275 14.219 1 96.81 254 LEU A O 1
ATOM 2023 N N . HIS A 1 255 ? -21.422 4.551 12.383 1 96.25 255 HIS A N 1
ATOM 2024 C CA . HIS A 1 255 ? -20.016 4.227 12.227 1 96.25 255 HIS A CA 1
ATOM 2025 C C . HIS A 1 255 ? -19.125 5.355 12.75 1 96.25 255 HIS A C 1
ATOM 2027 O O . HIS A 1 255 ? -17.906 5.34 12.547 1 96.25 255 HIS A O 1
ATOM 2033 N N . SER A 1 256 ? -19.719 6.383 13.375 1 98.25 256 SER A N 1
ATOM 2034 C CA . SER A 1 256 ? -19.031 7.496 14.016 1 98.25 256 SER A CA 1
ATOM 2035 C C . SER A 1 256 ? -18.234 8.312 13 1 98.25 256 SER A C 1
ATOM 2037 O O . SER A 1 256 ? -17.047 8.586 13.211 1 98.25 256 SER A O 1
ATOM 2039 N N . HIS A 1 257 ? -18.891 8.609 11.922 1 98.69 257 HIS A N 1
ATOM 2040 C CA . HIS A 1 257 ? -18.312 9.453 10.875 1 98.69 257 HIS A CA 1
ATOM 2041 C C . HIS A 1 257 ? -19.188 10.68 10.617 1 98.69 257 HIS A C 1
ATOM 2043 O O . HIS A 1 257 ? -20.188 10.891 11.305 1 98.69 257 HIS A O 1
ATOM 2049 N N . SER A 1 258 ? -18.828 11.523 9.703 1 98.69 258 SER A N 1
ATOM 2050 C CA . SER A 1 258 ? -19.547 12.75 9.352 1 98.69 258 SER A CA 1
ATOM 2051 C C . SER A 1 258 ? -20.094 12.68 7.934 1 98.69 258 SER A C 1
ATOM 2053 O O . SER A 1 258 ? -19.594 11.914 7.105 1 98.69 258 SER A O 1
ATOM 2055 N N . THR A 1 259 ? -21.109 13.477 7.727 1 98.31 259 THR A N 1
ATOM 2056 C CA . THR A 1 259 ? -21.609 13.719 6.375 1 98.31 259 THR A CA 1
ATOM 2057 C C . THR A 1 259 ? -20.984 15 5.801 1 98.31 259 THR A C 1
ATOM 2059 O O . THR A 1 259 ? -20.344 15.75 6.52 1 98.31 259 THR A O 1
ATOM 2062 N N . SER A 1 260 ? -21.234 15.195 4.492 1 98.12 260 SER A N 1
ATOM 2063 C CA . SER A 1 260 ? -20.766 16.422 3.844 1 98.12 260 SER A CA 1
ATOM 2064 C C . SER A 1 260 ? -21.391 17.656 4.473 1 98.12 260 SER A C 1
ATOM 2066 O O . SER A 1 260 ? -20.734 18.688 4.629 1 98.12 260 SER A O 1
ATOM 2068 N N . VAL A 1 261 ? -22.578 17.562 4.879 1 98.62 261 VAL A N 1
ATOM 2069 C CA . VAL A 1 261 ? -23.281 18.672 5.508 1 98.62 261 VAL A CA 1
ATOM 2070 C C . VAL A 1 261 ? -22.719 18.922 6.906 1 98.62 261 VAL A C 1
ATOM 2072 O O . VAL A 1 261 ? -22.562 20.062 7.328 1 98.62 261 VAL A O 1
ATOM 2075 N N . ASP A 1 262 ? -22.438 17.844 7.605 1 98.75 262 ASP A N 1
ATOM 2076 C CA . ASP A 1 262 ? -21.797 17.969 8.914 1 98.75 262 ASP A CA 1
ATOM 2077 C C . ASP A 1 262 ? -20.469 18.75 8.797 1 98.75 262 ASP A C 1
ATOM 2079 O O . ASP A 1 262 ? -20.219 19.672 9.57 1 98.75 262 ASP A O 1
ATOM 2083 N N . ALA A 1 263 ? -19.672 18.328 7.863 1 98.88 263 ALA A N 1
ATOM 2084 C CA . ALA A 1 263 ? -18.391 18.984 7.641 1 98.88 263 ALA A CA 1
ATOM 2085 C C . ALA A 1 263 ? -18.562 20.453 7.32 1 98.88 263 ALA A C 1
ATOM 2087 O O . ALA A 1 263 ? -17.844 21.312 7.855 1 98.88 263 ALA A O 1
ATOM 2088 N N . ALA A 1 264 ? -19.5 20.766 6.488 1 98.88 264 ALA A N 1
ATOM 2089 C CA . ALA A 1 264 ? -19.781 22.141 6.09 1 98.88 264 ALA A CA 1
ATOM 2090 C C . ALA A 1 264 ? -20.234 22.969 7.281 1 98.88 264 ALA A C 1
ATOM 2092 O O . ALA A 1 264 ? -19.859 24.141 7.418 1 98.88 264 ALA A O 1
ATOM 2093 N N . ASN A 1 265 ? -21.016 22.391 8.094 1 98.88 265 ASN A N 1
ATOM 2094 C CA . ASN A 1 265 ? -21.469 23.078 9.297 1 98.88 265 ASN A CA 1
ATOM 2095 C C . ASN A 1 265 ? -20.312 23.391 10.234 1 98.88 265 ASN A C 1
ATOM 2097 O O . ASN A 1 265 ? -20.25 24.469 10.82 1 98.88 265 ASN A O 1
ATOM 2101 N N . ILE A 1 266 ? -19.422 22.422 10.398 1 98.94 266 ILE A N 1
ATOM 2102 C CA . ILE A 1 266 ? -18.25 22.672 11.227 1 98.94 266 ILE A CA 1
ATOM 2103 C C . ILE A 1 266 ? -17.438 23.828 10.664 1 98.94 266 ILE A C 1
ATOM 2105 O O . ILE A 1 266 ? -16.969 24.688 11.414 1 98.94 266 ILE A O 1
ATOM 2109 N N . ALA A 1 267 ? -17.281 23.828 9.344 1 98.94 267 ALA A N 1
ATOM 2110 C CA . ALA A 1 267 ? -16.562 24.938 8.703 1 98.94 267 ALA A CA 1
ATOM 2111 C C . ALA A 1 267 ? -17.234 26.266 8.969 1 98.94 267 ALA A C 1
ATOM 2113 O O . ALA A 1 267 ? -16.578 27.25 9.305 1 98.94 267 ALA A O 1
ATOM 2114 N N . LEU A 1 268 ? -18.516 26.266 8.82 1 98.88 268 LEU A N 1
ATOM 2115 C CA . LEU A 1 268 ? -19.312 27.484 9.031 1 98.88 268 LEU A CA 1
ATOM 2116 C C . LEU A 1 268 ? -19.188 27.969 10.469 1 98.88 268 LEU A C 1
ATOM 2118 O O . LEU A 1 268 ? -18.859 29.141 10.703 1 98.88 268 LEU A O 1
ATOM 2122 N N . TYR A 1 269 ? -19.406 27.078 11.438 1 98.81 269 TYR A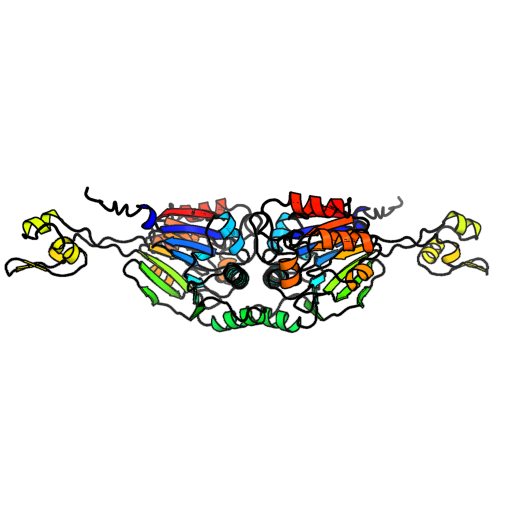 N 1
ATOM 2123 C CA . TYR A 1 269 ? -19.484 27.438 12.844 1 98.81 269 TYR A CA 1
ATOM 2124 C C . TYR A 1 269 ? -18.094 27.75 13.391 1 98.81 269 TYR A C 1
ATOM 2126 O O . TYR A 1 269 ? -17.953 28.453 14.398 1 98.81 269 TYR A O 1
ATOM 2134 N N . SER A 1 270 ? -17.047 27.25 12.797 1 98.81 270 SER A N 1
ATOM 2135 C CA . SER A 1 270 ? -15.68 27.516 13.25 1 98.81 270 SER A CA 1
ATOM 2136 C C . SER A 1 270 ? -15.117 28.766 12.57 1 98.81 270 SER A C 1
ATOM 2138 O O . SER A 1 270 ? -13.977 29.156 12.836 1 98.81 270 SER A O 1
ATOM 2140 N N . ASN A 1 271 ? -15.867 29.328 11.688 1 98.62 271 ASN A N 1
ATOM 2141 C CA . ASN A 1 271 ? -15.414 30.484 10.938 1 98.62 271 ASN A CA 1
ATOM 2142 C C . ASN A 1 271 ? -14.172 30.172 10.102 1 98.62 271 ASN A C 1
ATOM 2144 O O . ASN A 1 271 ? -13.234 30.969 10.07 1 98.62 271 ASN A O 1
ATOM 2148 N N . SER A 1 272 ? -14.156 29 9.547 1 98.81 272 SER A N 1
ATOM 2149 C CA . SER A 1 272 ? -13.086 28.641 8.625 1 98.81 272 SER A CA 1
ATOM 2150 C C . SER A 1 272 ? -13.211 29.375 7.301 1 98.81 272 SER A C 1
ATOM 2152 O O . SER A 1 272 ? -14.32 29.734 6.887 1 98.81 272 SER A O 1
ATOM 2154 N N . LYS A 1 273 ? -12.117 29.625 6.664 1 98.69 273 LYS A N 1
ATOM 2155 C CA . LYS A 1 273 ? -12.156 30.359 5.398 1 98.69 273 LYS A CA 1
ATOM 2156 C C . LYS A 1 273 ? -12.445 29.422 4.234 1 98.69 273 LYS A C 1
ATOM 2158 O O . LYS A 1 273 ? -13.117 29.797 3.271 1 98.69 273 LYS A O 1
ATOM 2163 N N . GLU A 1 274 ? -11.883 28.25 4.258 1 98.81 274 GLU A N 1
ATOM 2164 C CA . GLU A 1 274 ? -12.039 27.25 3.209 1 98.81 274 GLU A CA 1
ATOM 2165 C C . GLU A 1 274 ? -12.227 25.859 3.801 1 98.81 274 GLU A C 1
ATOM 2167 O O . GLU A 1 274 ? -11.688 25.547 4.867 1 98.81 274 GLU A O 1
ATOM 2172 N N . LEU A 1 275 ? -13.039 25.016 3.096 1 98.94 275 LEU A N 1
ATOM 2173 C CA . LEU A 1 275 ? -13.281 23.625 3.479 1 98.94 275 LEU A CA 1
ATOM 2174 C C . LEU A 1 275 ? -12.891 22.688 2.35 1 98.94 275 LEU A C 1
ATOM 2176 O O . LEU A 1 275 ? -13.258 22.906 1.193 1 98.94 275 LEU A O 1
ATOM 2180 N N . ILE A 1 276 ? -12.086 21.703 2.643 1 98.94 276 ILE A N 1
ATOM 2181 C CA . ILE A 1 276 ? -11.844 20.609 1.702 1 98.94 276 ILE A CA 1
ATOM 2182 C C . ILE A 1 276 ? -12.297 19.281 2.314 1 98.94 276 ILE A C 1
ATOM 2184 O O . ILE A 1 276 ? -11.852 18.906 3.402 1 98.94 276 ILE A O 1
ATOM 2188 N N . LEU A 1 277 ? -13.188 18.625 1.588 1 98.75 277 LEU A N 1
ATOM 2189 C CA . LEU A 1 277 ? -13.719 17.328 2.01 1 98.75 277 LEU A CA 1
ATOM 2190 C C . LEU A 1 277 ? -12.789 16.203 1.601 1 98.75 277 LEU A C 1
ATOM 2192 O O . LEU A 1 277 ? -12.242 16.203 0.494 1 98.75 277 LEU A O 1
ATOM 2196 N N . THR A 1 278 ? -12.586 15.219 2.533 1 98.56 278 THR A N 1
ATOM 2197 C CA . THR A 1 278 ? -11.758 14.047 2.258 1 98.56 278 THR A CA 1
ATOM 2198 C C . THR A 1 278 ? -12.375 12.797 2.879 1 98.56 278 THR A C 1
ATOM 2200 O O . THR A 1 278 ? -13.516 12.82 3.348 1 98.56 278 THR A O 1
ATOM 2203 N N . HIS A 1 279 ? -11.648 11.633 2.803 1 98.56 279 HIS A N 1
ATOM 2204 C CA . HIS A 1 279 ? -12.102 10.375 3.396 1 98.56 279 HIS A CA 1
ATOM 2205 C C . HIS A 1 279 ? -13.453 9.953 2.832 1 98.56 279 HIS A C 1
ATOM 2207 O O . HIS A 1 279 ? -14.398 9.719 3.586 1 98.56 279 HIS A O 1
ATOM 2213 N N . ILE A 1 280 ? -13.547 9.906 1.504 1 97.5 280 ILE A N 1
ATOM 2214 C CA . ILE A 1 280 ? -14.789 9.688 0.764 1 97.5 280 ILE A CA 1
ATOM 2215 C C . ILE A 1 280 ? -15.039 8.195 0.613 1 97.5 280 ILE A C 1
ATOM 2217 O O . ILE A 1 280 ? -14.164 7.453 0.159 1 97.5 280 ILE A O 1
ATOM 2221 N N . SER A 1 281 ? -16.219 7.812 0.92 1 95.75 281 SER A N 1
ATOM 2222 C CA . SER A 1 281 ? -16.594 6.406 0.798 1 95.75 281 SER A CA 1
ATOM 2223 C C . SER A 1 281 ? -16.625 5.965 -0.662 1 95.75 281 SER A C 1
ATOM 2225 O O . SER A 1 281 ? -17.109 6.699 -1.529 1 95.75 281 SER A O 1
ATOM 2227 N N . THR A 1 282 ? -16.172 4.75 -0.871 1 92 282 THR A N 1
ATOM 2228 C CA . THR A 1 282 ? -16.141 4.211 -2.227 1 92 282 THR A CA 1
ATOM 2229 C C . THR A 1 282 ? -17.562 3.852 -2.695 1 92 282 THR A C 1
ATOM 2231 O O . THR A 1 282 ? -17.766 3.555 -3.875 1 92 282 THR A O 1
ATOM 2234 N N . ARG A 1 283 ? -18.484 3.967 -1.844 1 91.62 283 ARG A N 1
ATOM 2235 C CA . ARG A 1 283 ? -19.859 3.65 -2.195 1 91.62 283 ARG A CA 1
ATOM 2236 C C . ARG A 1 283 ? -20.438 4.688 -3.156 1 91.62 283 ARG A C 1
ATOM 2238 O O . ARG A 1 283 ? -21.406 4.414 -3.863 1 91.62 283 ARG A O 1
ATOM 2245 N N . TYR A 1 284 ? -19.797 5.836 -3.115 1 90.38 284 TYR A N 1
ATOM 2246 C CA . TYR A 1 284 ? -20.328 6.918 -3.945 1 90.38 284 TYR A CA 1
ATOM 2247 C C . TYR A 1 284 ? -19.547 7.027 -5.25 1 90.38 284 TYR A C 1
ATOM 2249 O O . TYR A 1 284 ? -18.359 7.34 -5.246 1 90.38 284 TYR A O 1
ATOM 2257 N N . LYS A 1 285 ? -20.188 6.777 -6.312 1 80.94 285 LYS A N 1
ATOM 2258 C CA . LYS A 1 285 ? -19.562 6.875 -7.625 1 80.94 285 LYS A CA 1
ATOM 2259 C C . LYS A 1 285 ? -19.484 8.328 -8.094 1 80.94 285 LYS A C 1
ATOM 2261 O O . LYS A 1 285 ? -18.5 8.727 -8.727 1 80.94 285 LYS A O 1
ATOM 2266 N N . ASP A 1 286 ? -20.516 9.062 -7.742 1 83.81 286 ASP A N 1
ATOM 2267 C CA . ASP A 1 286 ? -20.578 10.477 -8.102 1 83.81 286 ASP A CA 1
ATOM 2268 C C . ASP A 1 286 ? -20.438 11.359 -6.871 1 83.81 286 ASP A C 1
ATOM 2270 O O . ASP A 1 286 ? -21.281 11.336 -5.973 1 83.81 286 ASP A O 1
ATOM 2274 N N . ILE A 1 287 ? -19.359 12.117 -6.926 1 88.06 287 ILE A N 1
ATOM 2275 C CA . ILE A 1 287 ? -19.062 12.914 -5.742 1 88.06 287 ILE A CA 1
ATOM 2276 C C . ILE A 1 287 ? -19.672 14.305 -5.879 1 88.06 287 ILE A C 1
ATOM 2278 O O . ILE A 1 287 ? -19.531 15.133 -4.98 1 88.06 287 ILE A O 1
ATOM 2282 N N . LYS A 1 288 ? -20.328 14.555 -6.938 1 89.81 288 LYS A N 1
ATOM 2283 C CA . LYS A 1 288 ? -20.938 15.867 -7.172 1 89.81 288 LYS A CA 1
ATOM 2284 C C . LYS A 1 288 ? -22 16.172 -6.125 1 89.81 288 LYS A C 1
ATOM 2286 O O . LYS A 1 288 ? -22.141 17.328 -5.695 1 89.81 288 LYS A O 1
ATOM 2291 N N . ASP A 1 289 ? -22.672 15.148 -5.758 1 91.12 289 ASP A N 1
ATOM 2292 C CA . ASP A 1 289 ? -23.734 15.336 -4.773 1 91.12 289 ASP A CA 1
ATOM 2293 C C . ASP A 1 289 ? -23.156 15.727 -3.414 1 91.12 289 ASP A C 1
ATOM 2295 O O . ASP A 1 289 ? -23.734 16.547 -2.705 1 91.12 289 ASP A O 1
ATOM 2299 N N . LEU A 1 290 ? -22.078 15.133 -3.084 1 94.88 290 LEU A N 1
ATOM 2300 C CA . LEU A 1 290 ? -21.391 15.453 -1.834 1 94.88 290 LEU A CA 1
ATOM 2301 C C . LEU A 1 290 ? -20.969 16.922 -1.809 1 94.88 290 LEU A C 1
ATOM 2303 O O . LEU A 1 290 ? -21.203 17.609 -0.816 1 94.88 290 LEU A O 1
ATOM 2307 N N . LEU A 1 291 ? -20.391 17.328 -2.865 1 96.75 291 LEU A N 1
ATOM 2308 C CA . LEU A 1 291 ? -19.922 18.703 -2.977 1 96.75 291 LEU A CA 1
ATOM 2309 C C . LEU A 1 291 ? -21.109 19.672 -2.949 1 96.75 291 LEU A C 1
ATOM 2311 O O . LEU A 1 291 ? -21.062 20.703 -2.262 1 96.75 291 LEU A O 1
ATOM 2315 N N . GLY A 1 292 ? -22.109 19.328 -3.715 1 96.94 292 GLY A N 1
ATOM 2316 C CA . GLY A 1 292 ? -23.281 20.188 -3.791 1 96.94 292 GLY A CA 1
ATOM 2317 C C . GLY A 1 292 ? -23.938 20.422 -2.445 1 96.94 292 GLY A C 1
ATOM 2318 O O . GLY A 1 292 ? -24.25 21.562 -2.086 1 96.94 292 GLY A O 1
ATOM 2319 N N . GLU A 1 293 ? -24.125 19.391 -1.727 1 96.06 293 GLU A N 1
ATOM 2320 C CA . GLU A 1 293 ? -24.75 19.5 -0.414 1 96.06 293 GLU A CA 1
ATOM 2321 C C . GLU A 1 293 ? -23.891 20.328 0.536 1 96.06 293 GLU A C 1
ATOM 2323 O O . GLU A 1 293 ? -24.406 21.141 1.303 1 96.06 293 GLU A O 1
ATOM 2328 N N . ALA A 1 294 ? -22.609 20.156 0.514 1 98.38 294 ALA A N 1
ATOM 2329 C CA . ALA A 1 294 ? -21.703 20.906 1.377 1 98.38 294 ALA A CA 1
ATOM 2330 C C . ALA A 1 294 ? -21.703 22.391 1 1 98.38 294 ALA A C 1
ATOM 2332 O O . ALA A 1 294 ? -21.734 23.266 1.873 1 98.38 294 ALA A O 1
ATOM 2333 N N . LYS A 1 295 ? -21.734 22.703 -0.292 1 98.5 295 LYS A N 1
ATOM 2334 C CA . LYS A 1 295 ? -21.656 24.078 -0.784 1 98.5 295 LYS A CA 1
ATOM 2335 C C . LYS A 1 295 ? -22.922 24.844 -0.412 1 98.5 295 LYS A C 1
ATOM 2337 O O . LYS A 1 295 ? -22.875 26.078 -0.251 1 98.5 295 LYS A O 1
ATOM 2342 N N . GLU A 1 296 ? -23.969 24.172 -0.347 1 98.31 296 GLU A N 1
ATOM 2343 C CA . GLU A 1 296 ? -25.219 24.828 0.068 1 98.31 296 GLU A CA 1
ATOM 2344 C C . GLU A 1 296 ? -25.094 25.406 1.471 1 98.31 296 GLU A C 1
ATOM 2346 O O . GLU A 1 296 ? -25.703 26.438 1.777 1 98.31 296 GLU A O 1
ATOM 2351 N N . VAL A 1 297 ? -24.297 24.781 2.256 1 98.62 297 VAL A N 1
ATOM 2352 C CA . VAL A 1 297 ? -24.109 25.203 3.641 1 98.62 297 VAL A CA 1
ATOM 2353 C C . VAL A 1 297 ? -22.906 26.141 3.746 1 98.62 297 VAL A C 1
ATOM 2355 O O . VAL A 1 297 ? -22.969 27.156 4.434 1 98.62 297 VAL A O 1
ATOM 2358 N N . PHE A 1 298 ? -21.859 25.75 3.078 1 98.81 298 PHE A N 1
ATOM 2359 C CA . PHE A 1 298 ? -20.594 26.484 3.092 1 98.81 298 PHE A CA 1
ATOM 2360 C C . PHE A 1 298 ? -20.016 26.578 1.686 1 98.81 298 PHE A C 1
ATOM 2362 O O . PHE A 1 298 ? -19.312 25.672 1.235 1 98.81 298 PHE A O 1
ATOM 2369 N N . GLU A 1 299 ? -20.125 27.656 1.05 1 98.62 299 GLU A N 1
ATOM 2370 C CA . GLU A 1 299 ? -19.891 27.844 -0.38 1 98.62 299 GLU A CA 1
ATOM 2371 C C . GLU A 1 299 ? -18.438 27.547 -0.745 1 98.62 299 GLU A C 1
ATOM 2373 O O . GLU A 1 299 ? -18.172 26.922 -1.773 1 98.62 299 GLU A O 1
ATOM 2378 N N . ASN A 1 300 ? -17.516 27.969 0.088 1 98.75 300 ASN A N 1
ATOM 2379 C CA . ASN A 1 300 ? -16.094 27.797 -0.219 1 98.75 300 ASN A CA 1
ATOM 2380 C C . ASN A 1 300 ? -15.609 26.391 0.138 1 98.75 300 ASN A C 1
ATOM 2382 O O . ASN A 1 300 ? -14.766 26.234 1.021 1 98.75 300 ASN A O 1
ATOM 2386 N N . THR A 1 301 ? -16.203 25.422 -0.564 1 98.75 301 THR A N 1
ATOM 2387 C CA . THR A 1 301 ? -15.938 24 -0.304 1 98.75 301 THR A CA 1
ATOM 2388 C C . THR A 1 301 ? -15.414 23.312 -1.561 1 98.75 301 THR A C 1
ATOM 2390 O O . THR A 1 301 ? -15.914 23.562 -2.662 1 98.75 301 THR A O 1
ATOM 2393 N N . LYS A 1 302 ? -14.375 22.5 -1.435 1 98.62 302 LYS A N 1
ATOM 2394 C CA . LYS A 1 302 ? -13.883 21.609 -2.473 1 98.62 302 LYS A CA 1
ATOM 2395 C C . LYS A 1 302 ? -13.82 20.172 -1.97 1 98.62 302 LYS A C 1
ATOM 2397 O O . LYS A 1 302 ? -13.961 19.922 -0.771 1 98.62 302 LYS A O 1
ATOM 2402 N N . ILE A 1 303 ? -13.703 19.25 -2.875 1 98.19 303 ILE A N 1
ATOM 2403 C CA . ILE A 1 303 ? -13.461 17.844 -2.535 1 98.19 303 ILE A CA 1
ATOM 2404 C C . ILE A 1 303 ? -12.031 17.469 -2.91 1 98.19 303 ILE A C 1
ATOM 2406 O O . ILE A 1 303 ? -11.578 17.75 -4.023 1 98.19 303 ILE A O 1
ATOM 2410 N N . ALA A 1 304 ? -11.406 16.828 -1.969 1 98.5 304 ALA A N 1
ATOM 2411 C CA . ALA A 1 304 ? -10.031 16.406 -2.205 1 98.5 304 ALA A CA 1
ATOM 2412 C C . ALA A 1 304 ? -9.977 15.297 -3.252 1 98.5 304 ALA A C 1
ATOM 2414 O O . ALA A 1 304 ? -10.867 14.453 -3.318 1 98.5 304 ALA A O 1
ATOM 2415 N N . GLU A 1 305 ? -9 15.32 -4.027 1 97.69 305 GLU A N 1
ATOM 2416 C CA . GLU A 1 305 ? -8.617 14.242 -4.941 1 97.69 305 GLU A CA 1
ATOM 2417 C C . GLU A 1 305 ? -7.18 13.797 -4.699 1 97.69 305 GLU A C 1
ATOM 2419 O O . GLU A 1 305 ? -6.348 14.594 -4.25 1 97.69 305 GLU A O 1
ATOM 2424 N N . ASP A 1 306 ? -6.945 12.562 -4.961 1 98.62 306 ASP A N 1
ATOM 2425 C CA . ASP A 1 306 ? -5.566 12.102 -4.84 1 98.62 306 ASP A CA 1
ATOM 2426 C C . ASP A 1 306 ? -4.621 12.984 -5.652 1 98.62 306 ASP A C 1
ATOM 2428 O O . ASP A 1 306 ? -4.902 13.305 -6.809 1 98.62 306 ASP A O 1
ATOM 2432 N N . LEU A 1 307 ? -3.549 13.469 -4.969 1 98.81 307 LEU A N 1
ATOM 2433 C CA . LEU A 1 307 ? -2.434 14.211 -5.547 1 98.81 307 LEU A CA 1
ATOM 2434 C C . LEU A 1 307 ? -2.812 15.672 -5.766 1 98.81 307 LEU A C 1
ATOM 2436 O O . LEU A 1 307 ? -2.031 16.438 -6.332 1 98.81 307 LEU A O 1
ATOM 2440 N N . MET A 1 308 ? -3.998 16.062 -5.312 1 98.75 308 MET A N 1
ATOM 2441 C CA . MET A 1 308 ? -4.387 17.469 -5.316 1 98.75 308 MET A CA 1
ATOM 2442 C C . MET A 1 308 ? -3.449 18.297 -4.441 1 98.75 308 MET A C 1
ATOM 2444 O O . MET A 1 308 ? -3.08 17.875 -3.344 1 98.75 308 MET A O 1
ATOM 2448 N N . LYS A 1 309 ? -3.07 19.469 -4.945 1 98.5 309 LYS A N 1
ATOM 2449 C CA . LYS A 1 309 ? -2.211 20.391 -4.207 1 98.5 309 LYS A CA 1
ATOM 2450 C C . LYS A 1 309 ? -2.939 21.703 -3.906 1 98.5 309 LYS A C 1
ATOM 2452 O O . LYS A 1 309 ? -3.689 22.203 -4.742 1 98.5 309 LYS A O 1
ATOM 2457 N N . VAL A 1 310 ? -2.693 22.188 -2.686 1 98.25 310 VAL A N 1
ATOM 2458 C CA . VAL A 1 310 ? -3.262 23.453 -2.242 1 98.25 310 VAL A CA 1
ATOM 2459 C C . VAL A 1 310 ? -2.191 24.281 -1.531 1 98.25 310 VAL A C 1
ATOM 2461 O O . VAL A 1 310 ? -1.402 23.734 -0.75 1 98.25 310 VAL A O 1
ATOM 2464 N N . GLU A 1 311 ? -2.199 25.562 -1.828 1 97.06 311 GLU A N 1
ATOM 2465 C CA . GLU A 1 311 ? -1.278 26.469 -1.165 1 97.06 311 GLU A CA 1
ATOM 2466 C C . GLU A 1 311 ? -2.027 27.453 -0.269 1 97.06 311 GLU A C 1
ATOM 2468 O O . GLU A 1 311 ? -3.086 27.969 -0.645 1 97.06 311 GLU A O 1
ATOM 2473 N N . LEU A 1 312 ? -1.465 27.594 0.938 1 95.94 312 LEU A N 1
ATOM 2474 C CA . LEU A 1 312 ? -1.996 28.609 1.85 1 95.94 312 LEU A CA 1
ATOM 2475 C C . LEU A 1 312 ? -1.096 29.828 1.886 1 95.94 312 LEU A C 1
ATOM 2477 O O .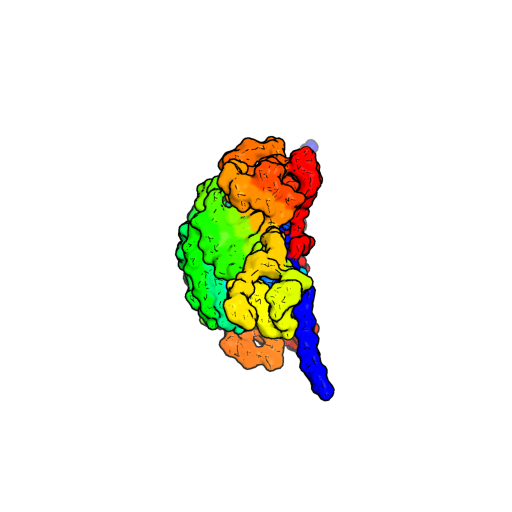 LEU A 1 312 ? 0.129 29.703 1.964 1 95.94 312 LEU A O 1
ATOM 2481 N N . MET B 1 1 ? -38.875 -31.578 -26.375 1 26.03 1 MET B N 1
ATOM 2482 C CA . MET B 1 1 ? -38 -30.422 -26.469 1 26.03 1 MET B CA 1
ATOM 2483 C C . MET B 1 1 ? -36.844 -30.547 -25.516 1 26.03 1 MET B C 1
ATOM 2485 O O . MET B 1 1 ? -37 -30.594 -24.297 1 26.03 1 MET B O 1
ATOM 2489 N N . LYS B 1 2 ? -35.719 -31.281 -25.938 1 25.88 2 LYS B N 1
ATOM 2490 C CA . LYS B 1 2 ? -34.5 -31.766 -25.328 1 25.88 2 LYS B CA 1
ATOM 2491 C C . LYS B 1 2 ? -33.656 -30.609 -24.797 1 25.88 2 LYS B C 1
ATOM 2493 O O . LYS B 1 2 ? -33.25 -29.719 -25.562 1 25.88 2 LYS B O 1
ATOM 2498 N N . TYR B 1 3 ? -33.969 -30.125 -23.703 1 29.7 3 TYR B N 1
ATOM 2499 C CA . TYR B 1 3 ? -33.125 -29.172 -22.984 1 29.7 3 TYR B CA 1
ATOM 2500 C C . TYR B 1 3 ? -31.656 -29.641 -23 1 29.7 3 TYR B C 1
ATOM 2502 O O . TYR B 1 3 ? -31.297 -30.562 -22.281 1 29.7 3 TYR B O 1
ATOM 2510 N N . ILE B 1 4 ? -31.109 -29.703 -24.172 1 29.02 4 ILE B N 1
ATOM 2511 C CA . ILE B 1 4 ? -29.672 -29.922 -24.203 1 29.02 4 ILE B CA 1
ATOM 2512 C C . ILE B 1 4 ? -28.969 -28.859 -23.375 1 29.02 4 ILE B C 1
ATOM 2514 O O . ILE B 1 4 ? -29.094 -27.656 -23.656 1 29.02 4 ILE B O 1
ATOM 2518 N N . PHE B 1 5 ? -28.844 -29.094 -22.156 1 29.83 5 PHE B N 1
ATOM 2519 C CA . PHE B 1 5 ? -27.922 -28.359 -21.297 1 29.83 5 PHE B CA 1
ATOM 2520 C C . PHE B 1 5 ? -26.594 -28.141 -21.984 1 29.83 5 PHE B C 1
ATOM 2522 O O . PHE B 1 5 ? -25.875 -29.094 -22.297 1 29.83 5 PHE B O 1
ATOM 2529 N N . LYS B 1 6 ? -26.562 -27.281 -22.969 1 32.12 6 LYS B N 1
ATOM 2530 C CA . LYS B 1 6 ? -25.297 -26.766 -23.484 1 32.12 6 LYS B CA 1
ATOM 2531 C C . LYS B 1 6 ? -24.297 -26.531 -22.344 1 32.12 6 LYS B C 1
ATOM 2533 O O . LYS B 1 6 ? -24.438 -25.594 -21.562 1 32.12 6 LYS B O 1
ATOM 2538 N N . ILE B 1 7 ? -23.891 -27.562 -21.703 1 33.56 7 ILE B N 1
ATOM 2539 C CA . ILE B 1 7 ? -22.688 -27.438 -20.906 1 33.56 7 ILE B CA 1
ATOM 2540 C C . ILE B 1 7 ? -21.609 -26.719 -21.719 1 33.56 7 ILE B C 1
ATOM 2542 O O . ILE B 1 7 ? -21.031 -27.297 -22.656 1 33.56 7 ILE B O 1
ATOM 2546 N N . GLN B 1 8 ? -21.812 -25.672 -22.266 1 31.33 8 GLN B N 1
ATOM 2547 C CA . GLN B 1 8 ? -20.688 -24.875 -22.734 1 31.33 8 GLN B CA 1
ATOM 2548 C C . GLN B 1 8 ? -19.594 -24.781 -21.672 1 31.33 8 GLN B C 1
ATOM 2550 O O . GLN B 1 8 ? -19.766 -24.094 -20.656 1 31.33 8 GLN B O 1
ATOM 2555 N N . TYR B 1 9 ? -18.938 -25.875 -21.359 1 34.34 9 TYR B N 1
ATOM 2556 C CA . TYR B 1 9 ? -17.672 -25.641 -20.672 1 34.34 9 TYR B CA 1
ATOM 2557 C C . TYR B 1 9 ? -16.969 -24.406 -21.234 1 34.34 9 TYR B C 1
ATOM 2559 O O . TYR B 1 9 ? -16.703 -24.328 -22.438 1 34.34 9 TYR B O 1
ATOM 2567 N N . LYS B 1 10 ? -17.297 -23.328 -20.891 1 40.78 10 LYS B N 1
ATOM 2568 C CA . LYS B 1 10 ? -16.594 -22.125 -21.344 1 40.78 10 LYS B CA 1
ATOM 2569 C C . LYS B 1 10 ? -15.094 -22.391 -21.453 1 40.78 10 LYS B C 1
ATOM 2571 O O . LYS B 1 10 ? -14.438 -22.719 -20.453 1 40.78 10 LYS B O 1
ATOM 2576 N N . ILE B 1 11 ? -14.492 -22.781 -22.516 1 41.88 11 ILE B N 1
ATOM 2577 C CA . ILE B 1 11 ? -13.094 -22.844 -22.922 1 41.88 11 ILE B CA 1
ATOM 2578 C C . ILE B 1 11 ? -12.234 -22 -22 1 41.88 11 ILE B C 1
ATOM 2580 O O . ILE B 1 11 ? -11.109 -22.359 -21.672 1 41.88 11 ILE B O 1
ATOM 2584 N N . SER B 1 12 ? -12.703 -21.016 -21.531 1 47.72 12 SER B N 1
ATOM 2585 C CA . SER B 1 12 ? -12.023 -20 -20.719 1 47.72 12 SER B CA 1
ATOM 2586 C C . SER B 1 12 ? -11.633 -20.562 -19.359 1 47.72 12 SER B C 1
ATOM 2588 O O . SER B 1 12 ? -10.641 -20.141 -18.766 1 47.72 12 SER B O 1
ATOM 2590 N N . ASP B 1 13 ? -12.328 -21.562 -18.875 1 54.22 13 ASP B N 1
ATOM 2591 C CA . ASP B 1 13 ? -12.133 -22.125 -17.547 1 54.22 13 ASP B CA 1
ATOM 2592 C C . ASP B 1 13 ? -10.859 -22.953 -17.484 1 54.22 13 ASP B C 1
ATOM 2594 O O . ASP B 1 13 ? -10.359 -23.25 -16.391 1 54.22 13 ASP B O 1
ATOM 2598 N N . TYR B 1 14 ? -10.219 -23.219 -18.641 1 63.28 14 TYR B N 1
ATOM 2599 C CA . TYR B 1 14 ? -9.078 -24.125 -18.625 1 63.28 14 TYR B CA 1
ATOM 2600 C C . TYR B 1 14 ? -7.77 -23.375 -18.828 1 63.28 14 TYR B C 1
ATOM 2602 O O . TYR B 1 14 ? -6.691 -23.969 -18.797 1 63.28 14 TYR B O 1
ATOM 2610 N N . ILE B 1 15 ? -7.848 -22.094 -18.906 1 84.88 15 ILE B N 1
ATOM 2611 C CA . ILE B 1 15 ? -6.637 -21.328 -19.188 1 84.88 15 ILE B CA 1
ATOM 2612 C C . ILE B 1 15 ? -6.066 -20.766 -17.891 1 84.88 15 ILE B C 1
ATOM 2614 O O . ILE B 1 15 ? -6.805 -20.234 -17.062 1 84.88 15 ILE B O 1
ATOM 2618 N N . MET B 1 16 ? -4.727 -21.031 -17.719 1 95.31 16 MET B N 1
ATOM 2619 C CA . MET B 1 16 ? -4.012 -20.375 -16.641 1 95.31 16 MET B CA 1
ATOM 2620 C C . MET B 1 16 ? -3.641 -18.938 -17.016 1 95.31 16 MET B C 1
ATOM 2622 O O . MET B 1 16 ? -2.852 -18.734 -17.938 1 95.31 16 MET B O 1
ATOM 2626 N N . GLU B 1 17 ? -4.262 -18.016 -16.359 1 98.06 17 GLU B N 1
ATOM 2627 C CA . GLU B 1 17 ? -3.975 -16.609 -16.609 1 98.06 17 GLU B CA 1
ATOM 2628 C C . GLU B 1 17 ? -3.145 -16 -15.477 1 98.06 17 GLU B C 1
ATOM 2630 O O . GLU B 1 17 ? -3.57 -16 -14.32 1 98.06 17 GLU B O 1
ATOM 2635 N N . ILE B 1 18 ? -1.973 -15.461 -15.867 1 98.81 18 ILE B N 1
ATOM 2636 C CA . ILE B 1 18 ? -1.062 -14.867 -14.898 1 98.81 18 ILE B CA 1
ATOM 2637 C C . ILE B 1 18 ? -1.088 -13.344 -15.031 1 98.81 18 ILE B C 1
ATOM 2639 O O . ILE B 1 18 ? -0.975 -12.812 -16.141 1 98.81 18 ILE B O 1
ATOM 2643 N N . THR B 1 19 ? -1.289 -12.672 -13.938 1 98.94 19 THR B N 1
ATOM 2644 C CA . THR B 1 19 ? -1.188 -11.219 -13.898 1 98.94 19 THR B CA 1
ATOM 2645 C C . THR B 1 19 ? -0.107 -10.773 -12.914 1 98.94 19 THR B C 1
ATOM 2647 O O . THR B 1 19 ? -0.127 -11.164 -11.75 1 98.94 19 THR B O 1
ATOM 2650 N N . PHE B 1 20 ? 0.833 -9.977 -13.453 1 98.94 20 PHE B N 1
ATOM 2651 C CA . PHE B 1 20 ? 1.854 -9.391 -12.594 1 98.94 20 PHE B CA 1
ATOM 2652 C C . PHE B 1 20 ? 1.335 -8.133 -11.914 1 98.94 20 PHE B C 1
ATOM 2654 O O . PHE B 1 20 ? 1.297 -7.062 -12.523 1 98.94 20 PHE B O 1
ATOM 2661 N N . LEU B 1 21 ? 1.045 -8.242 -10.609 1 98.94 21 LEU B N 1
ATOM 2662 C CA . LEU B 1 21 ? 0.47 -7.109 -9.891 1 98.94 21 LEU B CA 1
ATOM 2663 C C . LEU B 1 21 ? 1.555 -6.125 -9.469 1 98.94 21 LEU B C 1
ATOM 2665 O O . LEU B 1 21 ? 1.303 -4.922 -9.375 1 98.94 21 LEU B O 1
ATOM 2669 N N . GLY B 1 22 ? 2.676 -6.613 -9.203 1 98.81 22 GLY B N 1
ATOM 2670 C CA . GLY B 1 22 ? 3.848 -5.812 -8.891 1 98.81 22 GLY B CA 1
ATOM 2671 C C . GLY B 1 22 ? 5.152 -6.52 -9.203 1 98.81 22 GLY B C 1
ATOM 2672 O O . GLY B 1 22 ? 5.262 -7.734 -9.039 1 98.81 22 GLY B O 1
ATOM 2673 N N . THR B 1 23 ? 6.176 -5.68 -9.602 1 98.62 23 THR B N 1
ATOM 2674 C CA . THR B 1 23 ? 7.359 -6.324 -10.164 1 98.62 23 THR B CA 1
ATOM 2675 C C . THR B 1 23 ? 8.633 -5.641 -9.672 1 98.62 23 THR B C 1
ATOM 2677 O O . THR B 1 23 ? 9.711 -5.875 -10.211 1 98.62 23 THR B O 1
ATOM 2680 N N . SER B 1 24 ? 8.508 -4.793 -8.602 1 97.75 24 SER B N 1
ATOM 2681 C CA . SER B 1 24 ? 9.664 -4.07 -8.078 1 97.75 24 SER B CA 1
ATOM 2682 C C . SER B 1 24 ? 10.328 -4.84 -6.949 1 97.75 24 SER B C 1
ATOM 2684 O O . SER B 1 24 ? 9.672 -5.609 -6.238 1 97.75 24 SER B O 1
ATOM 2686 N N . SER B 1 25 ? 11.633 -4.582 -6.84 1 96.44 25 SER B N 1
ATOM 2687 C CA . SER B 1 25 ? 12.359 -5.152 -5.715 1 96.44 25 SER B CA 1
ATOM 2688 C C . SER B 1 25 ? 12.445 -4.172 -4.551 1 96.44 25 SER B C 1
ATOM 2690 O O . SER B 1 25 ? 12.758 -2.994 -4.746 1 96.44 25 SER B O 1
ATOM 2692 N N . ALA B 1 26 ? 12.086 -4.508 -3.432 1 92.94 26 ALA B N 1
ATOM 2693 C CA . ALA B 1 26 ? 12.352 -3.861 -2.148 1 92.94 26 ALA B CA 1
ATOM 2694 C C . ALA B 1 26 ? 11.484 -2.619 -1.966 1 92.94 26 ALA B C 1
ATOM 2696 O O . ALA B 1 26 ? 10.859 -2.441 -0.918 1 92.94 26 ALA B O 1
ATOM 2697 N N . VAL B 1 27 ? 11.508 -1.756 -3.008 1 93.81 27 VAL B N 1
ATOM 2698 C CA . VAL B 1 27 ? 10.766 -0.505 -2.879 1 93.81 27 VAL B CA 1
ATOM 2699 C C . VAL B 1 27 ? 9.953 -0.255 -4.148 1 93.81 27 VAL B C 1
ATOM 2701 O O . VAL B 1 27 ? 10.281 -0.774 -5.215 1 93.81 27 VAL B O 1
ATOM 2704 N N . HIS B 1 28 ? 8.93 0.557 -3.998 1 95.19 28 HIS B N 1
ATOM 2705 C CA . HIS B 1 28 ? 8.133 0.968 -5.148 1 95.19 28 HIS B CA 1
ATOM 2706 C C . HIS B 1 28 ? 8.93 1.894 -6.066 1 95.19 28 HIS B C 1
ATOM 2708 O O . HIS B 1 28 ? 9.875 2.547 -5.625 1 95.19 28 HIS B O 1
ATOM 2714 N N . SER B 1 29 ? 8.594 1.881 -7.301 1 93.75 29 SER B N 1
ATOM 2715 C CA . SER B 1 29 ? 8.992 2.916 -8.25 1 93.75 29 SER B CA 1
ATOM 2716 C C . SER B 1 29 ? 7.773 3.541 -8.93 1 93.75 29 SER B C 1
ATOM 2718 O O . SER B 1 29 ? 6.633 3.201 -8.609 1 93.75 29 SER B O 1
ATOM 2720 N N . TYR B 1 30 ? 8.031 4.457 -9.719 1 93.44 30 TYR B N 1
ATOM 2721 C CA . TYR B 1 30 ? 6.957 5.082 -10.484 1 93.44 30 TYR B CA 1
ATOM 2722 C C . TYR B 1 30 ? 6.215 4.055 -11.32 1 93.44 30 TYR B C 1
ATOM 2724 O O . TYR B 1 30 ? 4.996 4.129 -11.477 1 93.44 30 TYR B O 1
ATOM 2732 N N . LYS B 1 31 ? 6.918 3.021 -11.734 1 94.38 31 LYS B N 1
ATOM 2733 C CA . LYS B 1 31 ? 6.344 2.104 -12.719 1 94.38 31 LYS B CA 1
ATOM 2734 C C . LYS B 1 31 ? 6.035 0.749 -12.086 1 94.38 31 LYS B C 1
ATOM 2736 O O . LYS B 1 31 ? 5.289 -0.05 -12.656 1 94.38 31 LYS B O 1
ATOM 2741 N N . ARG B 1 32 ? 6.645 0.488 -10.945 1 97 32 ARG B N 1
ATOM 2742 C CA . ARG B 1 32 ? 6.543 -0.864 -10.414 1 97 32 ARG B CA 1
ATOM 2743 C C . ARG B 1 32 ? 6.156 -0.838 -8.938 1 97 32 ARG B C 1
ATOM 2745 O O . ARG B 1 32 ? 6.664 -0.013 -8.172 1 97 32 ARG B O 1
ATOM 2752 N N . SER B 1 33 ? 5.289 -1.729 -8.602 1 98.12 33 SER B N 1
ATOM 2753 C CA . SER B 1 33 ? 4.859 -1.919 -7.219 1 98.12 33 SER B CA 1
ATOM 2754 C C . SER B 1 33 ? 5.566 -3.113 -6.582 1 98.12 33 SER B C 1
ATOM 2756 O O . SER B 1 33 ? 6.305 -3.834 -7.254 1 98.12 33 SER B O 1
ATOM 2758 N N . HIS B 1 34 ? 5.348 -3.312 -5.273 1 98.5 34 HIS B N 1
ATOM 2759 C CA . HIS B 1 34 ? 5.879 -4.473 -4.566 1 98.5 34 HIS B CA 1
ATOM 2760 C C . HIS B 1 34 ? 5.402 -5.773 -5.203 1 98.5 34 HIS B C 1
ATOM 2762 O O . HIS B 1 34 ? 4.332 -5.809 -5.82 1 98.5 34 HIS B O 1
ATOM 2768 N N . PRO B 1 35 ? 6.137 -6.824 -5.016 1 98.75 35 PRO B N 1
ATOM 2769 C CA . PRO B 1 35 ? 5.867 -8.086 -5.711 1 98.75 35 PRO B CA 1
ATOM 2770 C C . PRO B 1 35 ? 4.531 -8.711 -5.309 1 98.75 35 PRO B C 1
ATOM 2772 O O . PRO B 1 35 ? 4.207 -8.766 -4.121 1 98.75 35 PRO B O 1
ATOM 2775 N N . SER B 1 36 ? 3.822 -9.094 -6.305 1 98.94 36 SER B N 1
ATOM 2776 C CA . SER B 1 36 ? 2.637 -9.938 -6.211 1 98.94 36 SER B CA 1
ATOM 2777 C C . SER B 1 36 ? 2.227 -10.469 -7.582 1 98.94 36 SER B C 1
ATOM 2779 O O . SER B 1 36 ? 2.271 -9.734 -8.578 1 98.94 36 SER B O 1
ATOM 2781 N N . ILE B 1 37 ? 1.866 -11.719 -7.652 1 98.94 37 ILE B N 1
ATOM 2782 C CA . ILE B 1 37 ? 1.418 -12.359 -8.883 1 98.94 37 ILE B CA 1
ATOM 2783 C C . ILE B 1 37 ? 0.07 -13.039 -8.656 1 98.94 37 ILE B C 1
ATOM 2785 O O . ILE B 1 37 ? -0.112 -13.75 -7.664 1 98.94 37 ILE B O 1
ATOM 2789 N N . ALA B 1 38 ? -0.858 -12.797 -9.562 1 98.94 38 ALA B N 1
ATOM 2790 C CA . ALA B 1 38 ? -2.158 -13.461 -9.516 1 98.94 38 ALA B CA 1
ATOM 2791 C C . ALA B 1 38 ? -2.262 -14.539 -10.586 1 98.94 38 ALA B C 1
ATOM 2793 O O . ALA B 1 38 ? -1.881 -14.32 -11.734 1 98.94 38 ALA B O 1
ATOM 2794 N N . LEU B 1 39 ? -2.697 -15.695 -10.164 1 98.81 39 LEU B N 1
ATOM 2795 C CA . LEU B 1 39 ? -3.004 -16.797 -11.078 1 98.81 39 LEU B CA 1
ATOM 2796 C C . LEU B 1 39 ? -4.496 -17.094 -11.078 1 98.81 39 LEU B C 1
ATOM 2798 O O . LEU B 1 39 ? -5.047 -17.531 -10.07 1 98.81 39 LEU B O 1
ATOM 2802 N N . LYS B 1 40 ? -5.121 -16.781 -12.109 1 98.06 40 LYS B N 1
ATOM 2803 C CA . LYS B 1 40 ? -6.496 -17.219 -12.328 1 98.06 40 LYS B CA 1
ATOM 2804 C C . LYS B 1 40 ? -6.535 -18.547 -13.102 1 98.06 40 LYS B C 1
ATOM 2806 O O . LYS B 1 40 ? -6.156 -18.594 -14.273 1 98.06 40 LYS B O 1
ATOM 2811 N N . ALA B 1 41 ? -6.906 -19.594 -12.414 1 95.94 41 ALA B N 1
ATOM 2812 C CA . ALA B 1 41 ? -6.941 -20.922 -13.008 1 95.94 41 ALA B CA 1
ATOM 2813 C C . ALA B 1 41 ? -7.848 -21.859 -12.195 1 95.94 41 ALA B C 1
ATOM 2815 O O . ALA B 1 41 ? -8.039 -21.656 -11 1 95.94 41 ALA B O 1
ATOM 2816 N N . PHE B 1 42 ? -8.461 -22.766 -12.867 1 93.38 42 PHE B N 1
ATOM 2817 C CA . PHE B 1 42 ? -9.18 -23.859 -12.227 1 93.38 42 PHE B CA 1
ATOM 2818 C C . PHE B 1 42 ? -10.375 -23.344 -11.438 1 93.38 42 PHE B C 1
ATOM 2820 O O . PHE B 1 42 ? -10.68 -23.859 -10.359 1 93.38 42 PHE B O 1
ATOM 2827 N N . GLY B 1 43 ? -10.867 -22.219 -11.789 1 93.12 43 GLY B N 1
ATOM 2828 C CA . GLY B 1 43 ? -12.062 -21.656 -11.18 1 93.12 43 GLY B CA 1
ATOM 2829 C C . GLY B 1 43 ? -11.773 -20.828 -9.938 1 93.12 43 GLY B C 1
ATOM 2830 O O . GLY B 1 43 ? -12.688 -20.469 -9.195 1 93.12 43 GLY B O 1
ATOM 2831 N N . GLU B 1 44 ? -10.461 -20.578 -9.656 1 94.75 44 GLU B N 1
ATOM 2832 C CA . GLU B 1 44 ? -10.109 -19.75 -8.5 1 94.75 44 GLU B CA 1
ATOM 2833 C C . GLU B 1 44 ? -8.961 -18.812 -8.828 1 94.75 44 GLU B C 1
ATOM 2835 O O . GLU B 1 44 ? -8.406 -18.844 -9.93 1 94.75 44 GLU B O 1
ATOM 2840 N N . THR B 1 45 ? -8.711 -17.922 -7.934 1 98.12 45 THR B N 1
ATOM 2841 C CA . THR B 1 45 ? -7.562 -17.016 -8.008 1 98.12 45 THR B CA 1
ATOM 2842 C C . THR B 1 45 ? -6.59 -17.281 -6.859 1 98.12 45 THR B C 1
ATOM 2844 O O . THR B 1 45 ? -7 -17.422 -5.707 1 98.12 45 THR B O 1
ATOM 2847 N N . MET B 1 46 ? -5.34 -17.469 -7.242 1 98.81 46 MET B N 1
ATOM 2848 C CA . MET B 1 46 ? -4.258 -17.625 -6.273 1 98.81 46 MET B CA 1
ATOM 2849 C C . MET B 1 46 ? -3.281 -16.453 -6.348 1 98.81 46 MET B C 1
ATOM 2851 O O . MET B 1 46 ? -2.986 -15.961 -7.434 1 98.81 46 MET B O 1
ATOM 2855 N N . LEU B 1 47 ? -2.816 -16.078 -5.176 1 98.94 47 LEU B N 1
ATOM 2856 C CA . LEU B 1 47 ? -1.773 -15.062 -5.145 1 98.94 47 LEU B CA 1
ATOM 2857 C C . LEU B 1 47 ? -0.436 -15.672 -4.727 1 98.94 47 LEU B C 1
ATOM 2859 O O . LEU B 1 47 ? -0.387 -16.531 -3.846 1 98.94 47 LEU B O 1
ATOM 2863 N N . PHE B 1 48 ? 0.558 -15.195 -5.348 1 98.94 48 PHE B N 1
ATOM 2864 C CA . PHE B 1 48 ? 1.928 -15.453 -4.918 1 98.94 48 PHE B CA 1
ATOM 2865 C C . PHE B 1 48 ? 2.59 -14.164 -4.43 1 98.94 48 PHE B C 1
ATOM 2867 O O . PHE B 1 48 ? 2.854 -13.258 -5.219 1 98.94 48 PHE B O 1
ATOM 2874 N N . ASP B 1 49 ? 2.842 -14.109 -3.104 1 98.88 49 ASP B N 1
ATOM 2875 C CA . ASP B 1 49 ? 3.266 -12.922 -2.373 1 98.88 49 ASP B CA 1
ATOM 2876 C C . ASP B 1 49 ? 2.201 -11.828 -2.439 1 98.88 49 ASP B C 1
ATOM 2878 O O . ASP B 1 49 ? 1.262 -11.914 -3.232 1 98.88 49 ASP B O 1
ATOM 2882 N N . CYS B 1 50 ? 2.361 -10.914 -1.565 1 98.81 50 CYS B N 1
ATOM 2883 C CA . CYS B 1 50 ? 1.411 -9.812 -1.425 1 98.81 50 CYS B CA 1
ATOM 2884 C C . CYS B 1 50 ? 2.088 -8.578 -0.839 1 98.81 50 CYS B C 1
ATOM 2886 O O . CYS B 1 50 ? 1.993 -8.328 0.363 1 98.81 50 CYS B O 1
ATOM 2888 N N . GLY B 1 51 ? 2.74 -7.863 -1.694 1 98.38 51 GLY B N 1
ATOM 2889 C CA . GLY B 1 51 ? 3.408 -6.648 -1.257 1 98.38 51 GLY B CA 1
ATOM 2890 C C . GLY B 1 51 ? 2.453 -5.492 -1.033 1 98.38 51 GLY B C 1
ATOM 2891 O O . GLY B 1 51 ? 1.27 -5.582 -1.368 1 98.38 51 GLY B O 1
ATOM 2892 N N . GLU B 1 52 ? 2.951 -4.461 -0.465 1 98.06 52 GLU B N 1
ATOM 2893 C CA . GLU B 1 52 ? 2.146 -3.264 -0.234 1 98.06 52 GLU B CA 1
ATOM 2894 C C . GLU B 1 52 ? 1.499 -2.775 -1.526 1 98.06 52 GLU B C 1
ATOM 2896 O O . GLU B 1 52 ? 2.152 -2.719 -2.57 1 98.06 52 GLU B O 1
ATOM 2901 N N . GLY B 1 53 ? 0.202 -2.426 -1.441 1 97.88 53 GLY B N 1
ATOM 2902 C CA . GLY B 1 53 ? -0.492 -1.871 -2.592 1 97.88 53 GLY B CA 1
ATOM 2903 C C . GLY B 1 53 ? -1.111 -2.932 -3.484 1 97.88 53 GLY B C 1
ATOM 2904 O O . GLY B 1 53 ? -1.757 -2.609 -4.484 1 97.88 53 GLY B O 1
ATOM 2905 N N . THR B 1 54 ? -0.982 -4.215 -3.127 1 98.75 54 THR B N 1
ATOM 2906 C CA . THR B 1 54 ? -1.507 -5.305 -3.943 1 98.75 54 THR B CA 1
ATOM 2907 C C . THR B 1 54 ? -3.008 -5.145 -4.16 1 98.75 54 THR B C 1
ATOM 2909 O O . THR B 1 54 ? -3.506 -5.352 -5.27 1 98.75 54 THR B O 1
ATOM 2912 N N . GLN B 1 55 ? -3.723 -4.742 -3.119 1 98.31 55 GLN B N 1
ATOM 2913 C CA . GLN B 1 55 ? -5.172 -4.633 -3.258 1 98.31 55 GLN B CA 1
ATOM 2914 C C . GLN B 1 55 ? -5.547 -3.578 -4.293 1 98.31 55 GLN B C 1
ATOM 2916 O O . GLN B 1 55 ? -6.543 -3.725 -5.004 1 98.31 55 GLN B O 1
ATOM 2921 N N . ARG B 1 56 ? -4.781 -2.541 -4.375 1 97.31 56 ARG B N 1
ATOM 2922 C CA . ARG B 1 56 ? -5.078 -1.524 -5.379 1 97.31 56 ARG B CA 1
ATOM 2923 C C . ARG B 1 56 ? -4.727 -2.02 -6.777 1 97.31 56 ARG B C 1
ATOM 2925 O O . ARG B 1 56 ? -5.453 -1.748 -7.738 1 97.31 56 ARG B O 1
ATOM 2932 N N . GLN B 1 57 ? -3.617 -2.723 -6.902 1 98.5 57 GLN B N 1
ATOM 2933 C CA . GLN B 1 57 ? -3.246 -3.32 -8.18 1 98.5 57 GLN B CA 1
ATOM 2934 C C . GLN B 1 57 ? -4.32 -4.289 -8.672 1 98.5 57 GLN B C 1
ATOM 2936 O O . GLN B 1 57 ? -4.559 -4.402 -9.875 1 98.5 57 GLN B O 1
ATOM 2941 N N . LEU B 1 58 ? -4.938 -5.004 -7.719 1 98.69 58 LEU B N 1
ATOM 2942 C CA . LEU B 1 58 ? -6.035 -5.895 -8.07 1 98.69 58 LEU B CA 1
ATOM 2943 C C . LEU B 1 58 ? -7.18 -5.121 -8.719 1 98.69 58 LEU B C 1
ATOM 2945 O O . LEU B 1 58 ? -7.793 -5.598 -9.68 1 98.69 58 LEU B O 1
ATOM 2949 N N . ILE B 1 59 ? -7.43 -3.939 -8.227 1 97.75 59 ILE B N 1
ATOM 2950 C CA . ILE B 1 59 ? -8.484 -3.104 -8.797 1 97.75 59 ILE B CA 1
ATOM 2951 C C . ILE B 1 59 ? -8.141 -2.752 -10.242 1 97.75 59 ILE B C 1
ATOM 2953 O O . ILE B 1 59 ? -8.961 -2.914 -11.141 1 97.75 59 ILE B O 1
ATOM 2957 N N . TYR B 1 60 ? -6.91 -2.344 -10.453 1 98 60 TYR B N 1
ATOM 2958 C CA . TYR B 1 60 ? -6.484 -1.962 -11.789 1 98 60 TYR B CA 1
ATOM 2959 C C . TYR B 1 60 ? -6.512 -3.16 -12.734 1 98 60 TYR B C 1
ATOM 2961 O O . TYR B 1 60 ? -6.809 -3.014 -13.922 1 98 60 TYR B O 1
ATOM 2969 N N . ALA B 1 61 ? -6.23 -4.336 -12.211 1 98.5 61 ALA B N 1
ATOM 2970 C CA . ALA B 1 61 ? -6.191 -5.562 -13 1 98.5 61 ALA B CA 1
ATOM 2971 C C . ALA B 1 61 ? -7.59 -6.129 -13.211 1 98.5 61 ALA B C 1
ATOM 2973 O O . ALA B 1 61 ? -7.77 -7.109 -13.945 1 98.5 61 ALA B O 1
ATOM 2974 N N . LYS B 1 62 ? -8.555 -5.551 -12.562 1 97.69 62 LYS B N 1
ATOM 2975 C CA . LYS B 1 62 ? -9.938 -6.004 -12.609 1 97.69 62 LYS B CA 1
ATOM 2976 C C . LYS B 1 62 ? -10.062 -7.438 -12.102 1 97.69 62 LYS B C 1
ATOM 2978 O O . LYS B 1 62 ? -10.734 -8.266 -12.719 1 97.69 62 LYS B O 1
ATOM 2983 N N . ILE B 1 63 ? -9.328 -7.723 -11.047 1 98 63 ILE B N 1
ATOM 2984 C CA . ILE B 1 63 ? -9.422 -9 -10.344 1 98 63 ILE B CA 1
ATOM 2985 C C . ILE B 1 63 ? -10.078 -8.789 -8.984 1 98 63 ILE B C 1
ATOM 2987 O O . ILE B 1 63 ? -9.617 -7.973 -8.18 1 98 63 ILE B O 1
ATOM 2991 N N . SER B 1 64 ? -11.102 -9.492 -8.742 1 96.88 64 SER B N 1
ATOM 2992 C CA . SER B 1 64 ? -11.797 -9.352 -7.465 1 96.88 64 SER B CA 1
ATOM 2993 C C . SER B 1 64 ? -11.023 -10.031 -6.34 1 96.88 64 SER B C 1
ATOM 2995 O O . SER B 1 64 ? -10.703 -11.219 -6.426 1 96.88 64 SER B O 1
ATOM 2997 N N . PRO B 1 65 ? -10.805 -9.297 -5.297 1 97.19 65 PRO B N 1
ATOM 2998 C CA . PRO B 1 65 ? -10.164 -9.938 -4.148 1 97.19 65 PRO B CA 1
ATOM 2999 C C . PRO B 1 65 ? -11.016 -11.047 -3.537 1 97.19 65 PRO B C 1
ATOM 3001 O O . PRO B 1 65 ? -10.492 -11.938 -2.865 1 97.19 65 PRO B O 1
ATOM 3004 N N . MET B 1 66 ? -12.32 -11.008 -3.83 1 96.88 66 MET B N 1
ATOM 3005 C CA . MET B 1 66 ? -13.258 -11.961 -3.242 1 96.88 66 MET B CA 1
ATOM 3006 C C . MET B 1 66 ? -13.086 -13.344 -3.852 1 96.88 66 MET B C 1
ATOM 3008 O O . MET B 1 66 ? -13.562 -14.336 -3.301 1 96.88 66 MET B O 1
ATOM 3012 N N . LYS B 1 67 ? -12.359 -13.414 -4.961 1 97.06 67 LYS B N 1
ATOM 3013 C CA . LYS B 1 67 ? -12.172 -14.68 -5.668 1 97.06 67 LYS B CA 1
ATOM 3014 C C . LYS B 1 67 ? -10.867 -15.352 -5.25 1 97.06 67 LYS B C 1
ATOM 3016 O O . LYS B 1 67 ? -10.625 -16.516 -5.594 1 97.06 67 LYS B O 1
ATOM 3021 N N . ILE B 1 68 ? -10.102 -14.672 -4.473 1 98.69 68 ILE B N 1
ATOM 3022 C CA . ILE B 1 68 ? -8.828 -15.227 -4.035 1 98.69 68 ILE B CA 1
ATOM 3023 C C . ILE B 1 68 ? -9.07 -16.312 -2.984 1 98.69 68 ILE B C 1
ATOM 3025 O O . ILE B 1 68 ? -9.672 -16.047 -1.943 1 98.69 68 ILE B O 1
ATOM 3029 N N . SER B 1 69 ? -8.578 -17.469 -3.277 1 98.56 69 SER B N 1
ATOM 3030 C CA . SER B 1 69 ? -8.828 -18.578 -2.354 1 98.56 69 SER B CA 1
ATOM 3031 C C . SER B 1 69 ? -7.566 -18.953 -1.591 1 98.56 69 SER B C 1
ATOM 3033 O O . SER B 1 69 ? -7.637 -19.5 -0.49 1 98.56 69 SER B O 1
ATOM 3035 N N . LYS B 1 70 ? -6.398 -18.688 -2.229 1 98.88 70 LYS B N 1
ATOM 3036 C CA . LYS B 1 70 ? -5.117 -19.047 -1.639 1 98.88 70 LYS B CA 1
ATOM 3037 C C . LYS B 1 70 ? -4.078 -17.953 -1.851 1 98.88 70 LYS B C 1
ATOM 3039 O O . LYS B 1 70 ? -4.027 -17.344 -2.916 1 98.88 70 LYS B O 1
ATOM 3044 N N . ILE B 1 71 ? -3.305 -17.734 -0.84 1 98.94 71 ILE B N 1
ATOM 3045 C CA . ILE B 1 71 ? -2.113 -16.906 -0.936 1 98.94 71 ILE B CA 1
ATOM 3046 C C . ILE B 1 71 ? -0.882 -17.719 -0.541 1 98.94 71 ILE B C 1
ATOM 3048 O O . ILE B 1 71 ? -0.86 -18.344 0.519 1 98.94 71 ILE B O 1
ATOM 3052 N N . PHE B 1 72 ? 0.106 -17.734 -1.417 1 98.94 72 PHE B N 1
ATOM 3053 C CA . PHE B 1 72 ? 1.371 -18.422 -1.155 1 98.94 72 PHE B CA 1
ATOM 3054 C C . PHE B 1 72 ? 2.488 -17.406 -0.933 1 98.94 72 PHE B C 1
ATOM 3056 O O . PHE B 1 72 ? 2.887 -16.703 -1.861 1 98.94 72 PHE B O 1
ATOM 3063 N N . ILE B 1 73 ? 3.055 -17.375 0.269 1 98.81 73 ILE B N 1
ATOM 3064 C CA . ILE B 1 73 ? 4.102 -16.438 0.632 1 98.81 73 ILE B CA 1
ATOM 3065 C C . ILE B 1 73 ? 5.473 -17.094 0.465 1 98.81 73 ILE B C 1
ATOM 3067 O O . ILE B 1 73 ? 5.727 -18.156 1.027 1 98.81 73 ILE B O 1
ATOM 3071 N N . THR B 1 74 ? 6.305 -16.406 -0.292 1 98.81 74 THR B N 1
ATOM 3072 C CA . THR B 1 74 ? 7.637 -16.969 -0.502 1 98.81 74 THR B CA 1
ATOM 3073 C C . THR B 1 74 ? 8.492 -16.812 0.749 1 98.81 74 THR B C 1
ATOM 3075 O O . THR B 1 74 ? 9.164 -17.75 1.17 1 98.81 74 THR B O 1
ATOM 3078 N N . HIS B 1 75 ? 8.5 -15.602 1.298 1 97.81 75 HIS B N 1
ATOM 3079 C CA . HIS B 1 75 ? 9.25 -15.273 2.51 1 97.81 75 HIS B CA 1
ATOM 3080 C C . HIS B 1 75 ? 8.734 -13.984 3.139 1 97.81 75 HIS B C 1
ATOM 3082 O O . HIS B 1 75 ? 7.762 -13.398 2.66 1 97.81 75 HIS B O 1
ATOM 3088 N N . PHE B 1 76 ? 9.438 -13.539 4.199 1 96.25 76 PHE B N 1
ATOM 3089 C CA . PHE B 1 76 ? 8.758 -12.562 5.039 1 96.25 76 PHE B CA 1
ATOM 3090 C C . PHE B 1 76 ? 9.43 -11.195 4.938 1 96.25 76 PHE B C 1
ATOM 3092 O O . PHE B 1 76 ? 9.258 -10.344 5.812 1 96.25 76 PHE B O 1
ATOM 3099 N N . HIS B 1 77 ? 10.242 -10.969 3.859 1 95.69 77 HIS B N 1
ATOM 3100 C CA . HIS B 1 77 ? 10.648 -9.586 3.625 1 95.69 77 HIS B CA 1
ATOM 3101 C C . HIS B 1 77 ? 9.438 -8.703 3.357 1 95.69 77 HIS B C 1
ATOM 3103 O O . HIS B 1 77 ? 8.43 -9.156 2.805 1 95.69 77 HIS B O 1
ATOM 3109 N N . GLY B 1 78 ? 9.562 -7.457 3.701 1 95.31 78 GLY B N 1
ATOM 3110 C CA . GLY B 1 78 ? 8.445 -6.523 3.689 1 95.31 78 GLY B CA 1
ATOM 3111 C C . GLY B 1 78 ? 7.801 -6.379 2.324 1 95.31 78 GLY B C 1
ATOM 3112 O O . GLY B 1 78 ? 6.574 -6.348 2.211 1 95.31 78 GLY B O 1
ATOM 3113 N N . ASP B 1 79 ? 8.594 -6.297 1.32 1 96.44 79 ASP B N 1
ATOM 3114 C CA . ASP B 1 79 ? 8.047 -6.043 -0.011 1 96.44 79 ASP B CA 1
ATOM 3115 C C . ASP B 1 79 ? 7.25 -7.238 -0.516 1 96.44 79 ASP B C 1
ATOM 3117 O O . ASP B 1 79 ? 6.566 -7.148 -1.538 1 96.44 79 ASP B O 1
ATOM 3121 N N . HIS B 1 80 ? 7.18 -8.344 0.232 1 98.19 80 HIS B N 1
ATOM 3122 C CA . HIS B 1 80 ? 6.414 -9.516 -0.182 1 98.19 80 HIS B CA 1
ATOM 3123 C C . HIS B 1 80 ? 5.184 -9.711 0.699 1 98.19 80 HIS B C 1
ATOM 3125 O O . HIS B 1 80 ? 4.32 -10.539 0.395 1 98.19 80 HIS B O 1
ATOM 3131 N N . ILE B 1 81 ? 5.062 -8.914 1.808 1 97.5 81 ILE B N 1
ATOM 3132 C CA . ILE B 1 81 ? 4.02 -9.312 2.748 1 97.5 81 ILE B CA 1
ATOM 3133 C C . ILE B 1 81 ? 3.238 -8.086 3.207 1 97.5 81 ILE B C 1
ATOM 3135 O O . ILE B 1 81 ? 2.17 -8.211 3.809 1 97.5 81 ILE B O 1
ATOM 3139 N N . LEU B 1 82 ? 3.672 -6.922 2.969 1 96.88 82 LEU B N 1
ATOM 3140 C CA . LEU B 1 82 ? 3.145 -5.734 3.633 1 96.88 82 LEU B CA 1
ATOM 3141 C C . LEU B 1 82 ? 1.767 -5.375 3.088 1 96.88 82 LEU B C 1
ATOM 3143 O O . LEU B 1 82 ? 1.083 -4.508 3.639 1 96.88 82 LEU B O 1
ATOM 3147 N N . GLY B 1 83 ? 1.333 -6.031 2.061 1 97.44 83 GLY B N 1
ATOM 3148 C CA . GLY B 1 83 ? -0.005 -5.805 1.537 1 97.44 83 GLY B CA 1
ATOM 3149 C C . GLY B 1 83 ? -1.049 -6.715 2.158 1 97.44 83 GLY B C 1
ATOM 3150 O O . GLY B 1 83 ? -2.25 -6.512 1.968 1 97.44 83 GLY B O 1
ATOM 3151 N N . ILE B 1 84 ? -0.658 -7.684 2.965 1 97.44 84 ILE B N 1
ATOM 3152 C CA . ILE B 1 84 ? -1.554 -8.719 3.467 1 97.44 84 ILE B CA 1
ATOM 3153 C C . ILE B 1 84 ? -2.58 -8.102 4.414 1 97.44 84 ILE B C 1
ATOM 3155 O O . ILE B 1 84 ? -3.785 -8.312 4.254 1 97.44 84 ILE B O 1
ATOM 3159 N N . PRO B 1 85 ? -2.166 -7.246 5.402 1 95.94 85 PRO B N 1
ATOM 3160 C CA . PRO B 1 85 ? -3.176 -6.703 6.312 1 95.94 85 PRO B CA 1
ATOM 3161 C C . PRO B 1 85 ? -4.254 -5.898 5.59 1 95.94 85 PRO B C 1
ATOM 3163 O O . PRO B 1 85 ? -5.441 -6.055 5.879 1 95.94 85 PRO B O 1
ATOM 3166 N N . GLY B 1 86 ? -3.797 -5.078 4.648 1 96.06 86 GLY B N 1
ATOM 3167 C CA . GLY B 1 86 ? -4.75 -4.27 3.904 1 96.06 86 GLY B CA 1
ATOM 3168 C C . GLY B 1 86 ? -5.703 -5.098 3.061 1 96.06 86 GLY B C 1
ATOM 3169 O O . GLY B 1 86 ? -6.895 -4.793 2.984 1 96.06 86 GLY B O 1
ATOM 3170 N N . LEU B 1 87 ? -5.219 -6.113 2.463 1 97.75 87 LEU B N 1
ATOM 3171 C CA . LEU B 1 87 ? -6.043 -6.992 1.64 1 97.75 87 LEU B CA 1
ATOM 3172 C C . LEU B 1 87 ? -7.082 -7.711 2.488 1 97.75 87 LEU B C 1
ATOM 3174 O O . LEU B 1 87 ? -8.258 -7.762 2.125 1 97.75 87 LEU B O 1
ATOM 3178 N N . LEU B 1 88 ? -6.656 -8.258 3.611 1 97.06 88 LEU B N 1
ATOM 3179 C CA . LEU B 1 88 ? -7.562 -8.961 4.512 1 97.06 88 LEU B CA 1
ATOM 3180 C C . LEU B 1 88 ? -8.656 -8.023 5.02 1 97.06 88 LEU B C 1
ATOM 3182 O O . LEU B 1 88 ? -9.828 -8.406 5.078 1 97.06 88 LEU B O 1
ATOM 3186 N N . GLN B 1 89 ? -8.266 -6.848 5.34 1 94.75 89 GLN B N 1
ATOM 3187 C CA . GLN B 1 89 ? -9.227 -5.852 5.801 1 94.75 89 GLN B CA 1
ATOM 3188 C C . GLN B 1 89 ? -10.266 -5.551 4.727 1 94.75 89 GLN B C 1
ATOM 3190 O O . GLN B 1 89 ? -11.461 -5.488 5.012 1 94.75 89 GLN B O 1
ATOM 3195 N N . SER B 1 90 ? -9.773 -5.359 3.566 1 95.06 90 SER B N 1
ATOM 3196 C CA . SER B 1 90 ? -10.672 -5.062 2.453 1 95.06 90 SER B CA 1
ATOM 3197 C C . SER B 1 90 ? -11.656 -6.203 2.215 1 95.06 90 SER B C 1
ATOM 3199 O O . SER B 1 90 ? -12.844 -5.965 1.982 1 95.06 90 SER B O 1
ATOM 3201 N N . MET B 1 91 ? -11.188 -7.426 2.26 1 96.75 91 MET B N 1
ATOM 3202 C CA . MET B 1 91 ? -12.047 -8.594 2.1 1 96.75 91 MET B CA 1
ATOM 3203 C C . MET B 1 91 ? -13.117 -8.633 3.189 1 96.75 91 MET B C 1
ATOM 3205 O O . MET B 1 91 ? -14.273 -8.945 2.916 1 96.75 91 MET B O 1
ATOM 3209 N N . ASN B 1 92 ? -12.688 -8.297 4.352 1 95.19 92 ASN B N 1
ATOM 3210 C CA . ASN B 1 92 ? -13.609 -8.289 5.484 1 95.19 92 ASN B CA 1
ATOM 3211 C C . ASN B 1 92 ? -14.688 -7.223 5.32 1 95.19 92 ASN B C 1
ATOM 3213 O O . ASN B 1 92 ? -15.867 -7.496 5.531 1 95.19 92 ASN B O 1
ATOM 3217 N N . PHE B 1 93 ? -14.312 -6.055 4.918 1 92.12 93 PHE B N 1
ATOM 3218 C CA . PHE B 1 93 ? -15.227 -4.938 4.723 1 92.12 93 PHE B CA 1
ATOM 3219 C C . PHE B 1 93 ? -16.25 -5.258 3.631 1 92.12 93 PHE B C 1
ATOM 3221 O O . PHE B 1 93 ? -17.391 -4.801 3.688 1 92.12 93 PHE B O 1
ATOM 3228 N N . ARG B 1 94 ? -15.812 -6.105 2.727 1 93.19 94 ARG B N 1
ATOM 3229 C CA . ARG B 1 94 ? -16.672 -6.43 1.594 1 93.19 94 ARG B CA 1
ATOM 3230 C C . ARG B 1 94 ? -17.578 -7.613 1.913 1 93.19 94 ARG B C 1
ATOM 3232 O O . ARG B 1 94 ? -18.344 -8.07 1.058 1 93.19 94 ARG B O 1
ATOM 3239 N N . GLY B 1 95 ? -17.469 -8.164 3.041 1 94.94 95 GLY B N 1
ATOM 3240 C CA . GLY B 1 95 ? -18.375 -9.188 3.516 1 94.94 95 GLY B CA 1
ATOM 3241 C C . GLY B 1 95 ? -18.031 -10.578 3.02 1 94.94 95 GLY B C 1
ATOM 3242 O O . GLY B 1 95 ? -18.906 -11.375 2.695 1 94.94 95 GLY B O 1
ATOM 3243 N N . ARG B 1 96 ? -16.703 -10.867 2.898 1 96.94 96 ARG B N 1
ATOM 3244 C CA . ARG B 1 96 ? -16.297 -12.203 2.488 1 96.94 96 ARG B CA 1
ATOM 3245 C C . ARG B 1 96 ? -16.875 -13.266 3.422 1 96.94 96 ARG B C 1
ATOM 3247 O O . ARG B 1 96 ? -16.891 -13.078 4.641 1 96.94 96 ARG B O 1
ATOM 3254 N N . GLU B 1 97 ? -17.266 -14.352 2.789 1 97.44 97 GLU B N 1
ATOM 3255 C CA . GLU B 1 97 ? -17.781 -15.477 3.561 1 97.44 97 GLU B CA 1
ATOM 3256 C C . GLU B 1 97 ? -16.984 -16.75 3.258 1 97.44 97 GLU B C 1
ATOM 3258 O O . GLU B 1 97 ? -17.016 -17.703 4.035 1 97.44 97 GLU B O 1
ATOM 3263 N N . THR B 1 98 ? -16.312 -16.75 2.148 1 97.62 98 THR B N 1
ATOM 3264 C CA . THR B 1 98 ? -15.594 -17.938 1.703 1 97.62 98 THR B CA 1
ATOM 3265 C C . THR B 1 98 ? -14.227 -18.031 2.367 1 97.62 98 THR B C 1
ATOM 3267 O O . THR B 1 98 ? -13.664 -17.016 2.775 1 97.62 98 THR B O 1
ATOM 3270 N N . LYS B 1 99 ? -13.719 -19.188 2.396 1 98.19 99 LYS B N 1
ATOM 3271 C CA . LYS B 1 99 ? -12.453 -19.469 3.08 1 98.19 99 LYS B CA 1
ATOM 3272 C C . LYS B 1 99 ? -11.273 -18.906 2.295 1 98.19 99 LYS B C 1
ATOM 3274 O O . LYS B 1 99 ? -11.25 -18.984 1.063 1 98.19 99 LYS B O 1
ATOM 3279 N N . LEU B 1 100 ? -10.344 -18.344 3.008 1 98.5 100 LEU B N 1
ATOM 3280 C CA . LEU B 1 100 ? -9.023 -17.984 2.5 1 98.5 100 LEU B CA 1
ATOM 3281 C C . LEU B 1 100 ? -7.934 -18.75 3.23 1 98.5 100 LEU B C 1
ATOM 3283 O O . LEU B 1 100 ? -7.945 -18.844 4.461 1 98.5 100 LEU B O 1
ATOM 3287 N N . THR B 1 101 ? -7.043 -19.391 2.482 1 98.81 101 THR B N 1
ATOM 3288 C CA . THR B 1 101 ? -5.895 -20.047 3.086 1 98.81 101 THR B CA 1
ATOM 3289 C C . THR B 1 101 ? -4.598 -19.344 2.705 1 98.81 101 THR B C 1
ATOM 3291 O O . THR B 1 101 ? -4.355 -19.062 1.526 1 98.81 101 THR B O 1
ATOM 3294 N N . ILE B 1 102 ? -3.793 -19 3.688 1 98.75 102 ILE B N 1
ATOM 3295 C CA . ILE B 1 102 ? -2.479 -18.406 3.479 1 98.75 102 ILE B CA 1
ATOM 3296 C C . ILE B 1 102 ? -1.389 -19.406 3.832 1 98.75 102 ILE B C 1
ATOM 3298 O O . ILE B 1 102 ? -1.337 -19.906 4.957 1 98.75 102 ILE B O 1
ATOM 3302 N N . TYR B 1 103 ? -0.591 -19.719 2.822 1 98.94 103 TYR B N 1
ATOM 3303 C CA . TYR B 1 103 ? 0.538 -20.625 2.98 1 98.94 103 TYR B CA 1
ATOM 3304 C C . TYR B 1 103 ? 1.851 -19.859 3.059 1 98.94 103 TYR B C 1
ATOM 3306 O O . TYR B 1 103 ? 2.047 -18.875 2.338 1 98.94 103 TYR B O 1
ATOM 3314 N N . GLY B 1 104 ? 2.76 -20.25 3.875 1 98.62 104 GLY B N 1
ATOM 3315 C CA . GLY B 1 104 ? 4.082 -19.656 3.941 1 98.62 104 GLY B CA 1
ATOM 3316 C C . GLY B 1 104 ? 5.074 -20.484 4.734 1 98.62 104 GLY B C 1
ATOM 3317 O O . GLY B 1 104 ? 4.703 -21.484 5.348 1 98.62 104 GLY B O 1
ATOM 3318 N N . PRO B 1 105 ? 6.344 -20.094 4.695 1 98.38 105 PRO B N 1
ATOM 3319 C CA . PRO B 1 105 ? 7.363 -20.844 5.441 1 98.38 105 PRO B CA 1
ATOM 3320 C C . PRO B 1 105 ? 7.234 -20.672 6.953 1 98.38 105 PRO B C 1
ATOM 3322 O O . PRO B 1 105 ? 6.352 -19.938 7.422 1 98.38 105 PRO B O 1
ATOM 3325 N N . LYS B 1 106 ? 8.07 -21.453 7.645 1 97.31 106 LYS B N 1
ATOM 3326 C CA . LYS B 1 106 ? 8.125 -21.281 9.094 1 97.31 106 LYS B CA 1
ATOM 3327 C C . LYS B 1 106 ? 8.289 -19.812 9.469 1 97.31 106 LYS B C 1
ATOM 3329 O O . LYS B 1 106 ? 9.102 -19.109 8.883 1 97.31 106 LYS B O 1
ATOM 3334 N N . GLY B 1 107 ? 7.508 -19.375 10.43 1 94.5 107 GLY B N 1
ATOM 3335 C CA . GLY B 1 107 ? 7.48 -17.969 10.805 1 94.5 107 GLY B CA 1
ATOM 3336 C C . GLY B 1 107 ? 6.172 -17.281 10.461 1 94.5 107 GLY B C 1
ATOM 3337 O O . GLY B 1 107 ? 5.961 -16.125 10.82 1 94.5 107 GLY B O 1
ATOM 3338 N N . LEU B 1 108 ? 5.316 -18.047 9.852 1 95.38 108 LEU B N 1
ATOM 3339 C CA . LEU B 1 108 ? 4.023 -17.516 9.438 1 95.38 108 LEU B CA 1
ATOM 3340 C C . LEU B 1 108 ? 3.211 -17.047 10.641 1 95.38 108 LEU B C 1
ATOM 3342 O O . LEU B 1 108 ? 2.461 -16.078 10.555 1 95.38 108 LEU B O 1
ATOM 3346 N N . ASP B 1 109 ? 3.412 -17.672 11.75 1 92.81 109 ASP B N 1
ATOM 3347 C CA . ASP B 1 109 ? 2.699 -17.344 12.977 1 92.81 109 ASP B CA 1
ATOM 3348 C C . ASP B 1 109 ? 3.061 -15.938 13.453 1 92.81 109 ASP B C 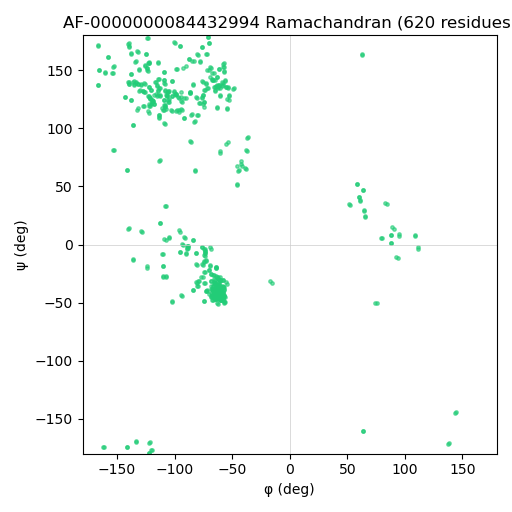1
ATOM 3350 O O . ASP B 1 109 ? 2.213 -15.227 14 1 92.81 109 ASP B O 1
ATOM 3354 N N . ASN B 1 110 ? 4.301 -15.602 13.289 1 91.56 110 ASN B N 1
ATOM 3355 C CA . ASN B 1 110 ? 4.73 -14.258 13.656 1 91.56 110 ASN B CA 1
ATOM 3356 C C . ASN B 1 110 ? 4.016 -13.195 12.828 1 91.56 110 ASN B C 1
ATOM 3358 O O . ASN B 1 110 ? 3.65 -12.141 13.344 1 91.56 110 ASN B O 1
ATOM 3362 N N . LEU B 1 111 ? 3.875 -13.484 11.578 1 92.56 111 LEU B N 1
ATOM 3363 C CA . LEU B 1 111 ? 3.143 -12.57 10.711 1 92.56 111 LEU B CA 1
ATOM 3364 C C . LEU B 1 111 ? 1.688 -12.453 11.148 1 92.56 111 LEU B C 1
ATOM 3366 O O . LEU B 1 111 ? 1.147 -11.344 11.227 1 92.56 111 LEU B O 1
ATOM 3370 N N . GLN B 1 112 ? 1.089 -13.555 11.422 1 92.31 112 GLN B N 1
ATOM 3371 C CA . GLN B 1 112 ? -0.293 -13.57 11.891 1 92.31 112 GLN B CA 1
ATOM 3372 C C . GLN B 1 112 ? -0.456 -12.727 13.156 1 92.31 112 GLN B C 1
ATOM 3374 O O . GLN B 1 112 ? -1.395 -11.938 13.266 1 92.31 112 GLN B O 1
ATOM 3379 N N . GLN B 1 113 ? 0.45 -12.875 14.047 1 90.12 113 GLN B N 1
ATOM 3380 C CA . GLN B 1 113 ? 0.405 -12.133 15.305 1 90.12 113 GLN B CA 1
ATOM 3381 C C . GLN B 1 113 ? 0.608 -10.633 15.062 1 90.12 113 GLN B C 1
ATOM 3383 O O . GLN B 1 113 ? -0.048 -9.805 15.695 1 90.12 113 GLN B O 1
ATOM 3388 N N . ALA B 1 114 ? 1.542 -10.367 14.219 1 90.5 114 ALA B N 1
ATOM 3389 C CA . ALA B 1 114 ? 1.796 -8.961 13.891 1 90.5 114 ALA B CA 1
ATOM 3390 C C . ALA B 1 114 ? 0.544 -8.297 13.328 1 90.5 114 ALA B C 1
ATOM 3392 O O . ALA B 1 114 ? 0.214 -7.168 13.703 1 90.5 114 ALA B O 1
ATOM 3393 N N . ILE B 1 115 ? -0.127 -8.984 12.477 1 91.38 115 ILE B N 1
ATOM 3394 C CA . ILE B 1 115 ? -1.34 -8.469 11.852 1 91.38 115 ILE B CA 1
ATOM 3395 C C . ILE B 1 115 ? -2.424 -8.281 12.914 1 91.38 115 ILE B C 1
ATOM 3397 O O . ILE B 1 115 ? -3.127 -7.27 12.922 1 91.38 115 ILE B O 1
ATOM 3401 N N . ALA B 1 116 ? -2.539 -9.164 13.789 1 86.94 116 ALA B N 1
ATOM 3402 C CA . ALA B 1 116 ? -3.5 -9.055 14.883 1 86.94 116 ALA B CA 1
ATOM 3403 C C . ALA B 1 116 ? -3.223 -7.824 15.742 1 86.94 116 ALA B C 1
ATOM 3405 O O . ALA B 1 116 ? -4.152 -7.125 16.141 1 86.94 116 ALA B O 1
ATOM 3406 N N . ASN B 1 117 ? -2.012 -7.566 15.906 1 84.31 117 ASN B N 1
ATOM 3407 C CA . ASN B 1 117 ? -1.602 -6.461 16.766 1 84.31 117 ASN B CA 1
ATOM 3408 C C . ASN B 1 117 ? -1.811 -5.113 16.078 1 84.31 117 ASN B C 1
ATOM 3410 O O . ASN B 1 117 ? -1.792 -4.07 16.734 1 84.31 117 ASN B O 1
ATOM 3414 N N . LEU B 1 118 ? -1.969 -5.098 14.82 1 84.25 118 LEU B N 1
ATOM 3415 C CA . LEU B 1 118 ? -2.275 -3.877 14.086 1 84.25 118 LEU B CA 1
ATOM 3416 C C . LEU B 1 118 ? -3.738 -3.486 14.266 1 84.25 118 LEU B C 1
ATOM 3418 O O . LEU B 1 118 ? -4.16 -2.414 13.828 1 84.25 118 LEU B O 1
ATOM 3422 N N . GLY B 1 119 ? -4.492 -4.246 14.961 1 71.44 119 GLY B N 1
ATOM 3423 C CA . GLY B 1 119 ? -5.879 -3.92 15.25 1 71.44 119 GLY B CA 1
ATOM 3424 C C . GLY B 1 119 ? -6.871 -4.793 14.508 1 71.44 119 GLY B C 1
ATOM 3425 O O . GLY B 1 119 ? -8.055 -4.465 14.422 1 71.44 119 GLY B O 1
ATOM 3426 N N . PHE B 1 120 ? -6.301 -5.77 13.875 1 68.38 120 PHE B N 1
ATOM 3427 C CA . PHE B 1 120 ? -7.168 -6.66 13.109 1 68.38 120 PHE B CA 1
ATOM 3428 C C . PHE B 1 120 ? -7.184 -8.055 13.719 1 68.38 120 PHE B C 1
ATOM 3430 O O . PHE B 1 120 ? -6.746 -9.023 13.086 1 68.38 120 PHE B O 1
ATOM 3437 N N . PRO B 1 121 ? -7.773 -8.141 14.742 1 66.38 121 PRO B N 1
ATOM 3438 C CA . PRO B 1 121 ? -7.66 -9.422 15.453 1 66.38 121 PRO B CA 1
ATOM 3439 C C . PRO B 1 121 ? -8.562 -10.5 14.867 1 66.38 121 PRO B C 1
ATOM 3441 O O . PRO B 1 121 ? -8.266 -11.695 14.984 1 66.38 121 PRO B O 1
ATOM 3444 N N . ASN B 1 122 ? -9.656 -10.062 14.359 1 80.94 122 ASN B N 1
ATOM 3445 C CA . ASN B 1 122 ? -10.555 -11.086 13.852 1 80.94 122 ASN B CA 1
ATOM 3446 C C . ASN B 1 122 ? -11.203 -10.672 12.531 1 80.94 122 ASN B C 1
ATOM 3448 O O . ASN B 1 122 ? -11.453 -9.484 12.312 1 80.94 122 ASN B O 1
ATOM 3452 N N . PHE B 1 123 ? -11.227 -11.688 11.711 1 91.19 123 PHE B N 1
ATOM 3453 C CA . PHE B 1 123 ? -11.938 -11.523 10.445 1 91.19 123 PHE B CA 1
ATOM 3454 C C . PHE B 1 123 ? -13.219 -12.344 10.438 1 91.19 123 PHE B C 1
ATOM 3456 O O . PHE B 1 123 ? -13.289 -13.414 11.047 1 91.19 123 PHE B O 1
ATOM 3463 N N . ASP B 1 124 ? -14.227 -11.922 9.789 1 93.94 124 ASP B N 1
ATOM 3464 C CA . ASP B 1 124 ? -15.555 -12.523 9.805 1 93.94 124 ASP B CA 1
ATOM 3465 C C . ASP B 1 124 ? -15.656 -13.68 8.812 1 93.94 124 ASP B C 1
ATOM 3467 O O . ASP B 1 124 ? -16.734 -14.242 8.617 1 93.94 124 ASP B O 1
ATOM 3471 N N . PHE B 1 125 ? -14.609 -14 8.203 1 96.69 125 PHE B N 1
ATOM 3472 C CA . PHE B 1 125 ? -14.586 -15.125 7.273 1 96.69 125 PHE B CA 1
ATOM 3473 C C . PHE B 1 125 ? -13.547 -16.156 7.695 1 96.69 125 PHE B C 1
ATOM 3475 O O . PHE B 1 125 ? -12.617 -15.836 8.445 1 96.69 125 PHE B O 1
ATOM 3482 N N . PRO B 1 126 ? -13.742 -17.406 7.273 1 97.62 126 PRO B N 1
ATOM 3483 C CA . PRO B 1 126 ? -12.75 -18.422 7.637 1 97.62 126 PRO B CA 1
ATOM 3484 C C . PRO B 1 126 ? -11.367 -18.141 7.043 1 97.62 126 PRO B C 1
ATOM 3486 O O . PRO B 1 126 ? -11.227 -18.031 5.82 1 97.62 126 PRO B O 1
ATOM 3489 N N . LEU B 1 127 ? -10.414 -17.938 7.902 1 97.19 127 LEU B N 1
ATOM 3490 C CA . LEU B 1 127 ? -9.023 -17.672 7.527 1 97.19 127 LEU B CA 1
ATOM 3491 C C . LEU B 1 127 ? -8.094 -18.719 8.133 1 97.19 127 LEU B C 1
ATOM 3493 O O . LEU B 1 127 ? -8.031 -18.875 9.359 1 97.19 127 LEU B O 1
ATOM 3497 N N . GLU B 1 128 ? -7.406 -19.438 7.254 1 98 128 GLU B N 1
ATOM 3498 C CA . GLU B 1 128 ? -6.48 -20.469 7.707 1 98 128 GLU B CA 1
ATOM 3499 C C . GLU B 1 128 ? -5.039 -20.109 7.352 1 98 128 GLU B C 1
ATOM 3501 O O . GLU B 1 128 ? -4.77 -19.641 6.242 1 98 128 GLU B O 1
ATOM 3506 N N . TRP B 1 129 ? -4.168 -20.25 8.336 1 97.94 129 TRP B N 1
ATOM 3507 C CA . TRP B 1 129 ? -2.734 -20.078 8.148 1 97.94 129 TRP B CA 1
ATOM 3508 C C . TRP B 1 129 ? -2.002 -21.406 8.234 1 97.94 129 TRP B C 1
ATOM 3510 O O . TRP B 1 129 ? -2.08 -22.109 9.25 1 97.94 129 TRP B O 1
ATOM 3520 N N . ILE B 1 130 ? -1.304 -21.766 7.133 1 98.69 130 ILE B N 1
ATOM 3521 C CA . ILE B 1 130 ? -0.647 -23.062 7.102 1 98.69 130 ILE B CA 1
ATOM 3522 C C . ILE B 1 130 ? 0.847 -22.875 6.844 1 98.69 130 ILE B C 1
ATOM 3524 O O . ILE B 1 130 ? 1.246 -22.422 5.77 1 98.69 130 ILE B O 1
ATOM 3528 N N . GLU B 1 131 ? 1.683 -23.234 7.816 1 98.5 131 GLU B N 1
ATOM 3529 C CA . GLU B 1 131 ? 3.125 -23.266 7.602 1 98.5 131 GLU B CA 1
ATOM 3530 C C . GLU B 1 131 ? 3.525 -24.469 6.754 1 98.5 131 GLU B C 1
ATOM 3532 O O . GLU B 1 131 ? 3.057 -25.594 6.988 1 98.5 131 GLU B O 1
ATOM 3537 N N . ILE B 1 132 ? 4.348 -24.156 5.801 1 98.69 132 ILE B N 1
ATOM 3538 C CA . ILE B 1 132 ? 4.723 -25.234 4.879 1 98.69 132 ILE B CA 1
ATOM 3539 C C . ILE B 1 132 ? 6.242 -25.234 4.695 1 98.69 132 ILE B C 1
ATOM 3541 O O . ILE B 1 132 ? 6.934 -24.328 5.141 1 98.69 132 ILE B O 1
ATOM 3545 N N . ASP B 1 133 ? 6.668 -26.312 4.129 1 98.38 133 ASP B N 1
ATOM 3546 C CA . ASP B 1 133 ? 8.047 -26.516 3.682 1 98.38 133 ASP B CA 1
ATOM 3547 C C . ASP B 1 133 ? 8.086 -27.109 2.275 1 98.38 133 ASP B C 1
ATOM 3549 O O . ASP B 1 133 ? 7.078 -27.094 1.563 1 98.38 133 ASP B O 1
ATOM 3553 N N . SER B 1 134 ? 9.242 -27.531 1.848 1 98.69 134 SER B N 1
ATOM 3554 C CA . SER B 1 134 ? 9.336 -28.141 0.53 1 98.69 134 SER B CA 1
ATOM 3555 C C . SER B 1 134 ? 8.43 -29.359 0.424 1 98.69 134 SER B C 1
ATOM 3557 O O . SER B 1 134 ? 8.305 -30.141 1.377 1 98.69 134 SER B O 1
ATOM 3559 N N . GLY B 1 135 ? 7.777 -29.5 -0.727 1 98.62 135 GLY B N 1
ATOM 3560 C CA . GLY B 1 135 ? 6.914 -30.641 -0.965 1 98.62 135 GLY B CA 1
ATOM 3561 C C . GLY B 1 135 ? 5.605 -30.281 -1.638 1 98.62 135 GLY B C 1
ATOM 3562 O O . GLY B 1 135 ? 5.457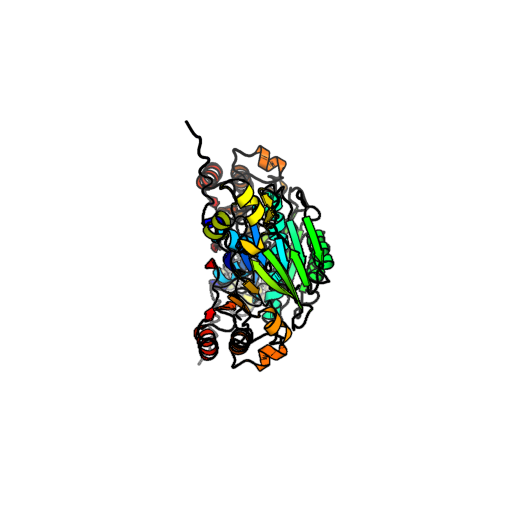 -29.172 -2.154 1 98.62 135 GLY B O 1
ATOM 3563 N N . THR B 1 136 ? 4.738 -31.234 -1.708 1 98.69 136 THR B N 1
ATOM 3564 C CA . THR B 1 136 ? 3.404 -30.984 -2.25 1 98.69 136 THR B CA 1
ATOM 3565 C C . THR B 1 136 ? 2.531 -30.25 -1.234 1 98.69 136 THR B C 1
ATOM 3567 O O . THR B 1 136 ? 2.393 -30.703 -0.092 1 98.69 136 THR B O 1
ATOM 3570 N N . ILE B 1 137 ? 1.968 -29.188 -1.612 1 98.69 137 ILE B N 1
ATOM 3571 C CA . ILE B 1 137 ? 1.2 -28.344 -0.7 1 98.69 137 ILE B CA 1
ATOM 3572 C C . ILE B 1 137 ? -0.293 -28.578 -0.915 1 98.69 137 ILE B C 1
ATOM 3574 O O . ILE B 1 137 ? -1.051 -28.719 0.048 1 98.69 137 ILE B O 1
ATOM 3578 N N . VAL B 1 138 ? -0.69 -28.516 -2.178 1 98.31 138 VAL B N 1
ATOM 3579 C CA . VAL B 1 138 ? -2.072 -28.75 -2.584 1 98.31 138 VAL B CA 1
ATOM 3580 C C . VAL B 1 138 ? -2.117 -29.75 -3.73 1 98.31 138 VAL B C 1
ATOM 3582 O O . VAL B 1 138 ? -1.309 -29.672 -4.66 1 98.31 138 VAL B O 1
ATOM 3585 N N . GLU B 1 139 ? -2.971 -30.719 -3.648 1 97.38 139 GLU B N 1
ATOM 3586 C CA . GLU B 1 139 ? -3.203 -31.688 -4.719 1 97.38 139 GLU B CA 1
ATOM 3587 C C . GLU B 1 139 ? -4.695 -31.859 -4.98 1 97.38 139 GLU B C 1
ATOM 3589 O O . GLU B 1 139 ? -5.445 -32.25 -4.086 1 97.38 139 GLU B O 1
ATOM 3594 N N . THR B 1 140 ? -5.098 -31.5 -6.184 1 95.06 140 THR B N 1
ATOM 3595 C CA . THR B 1 140 ? -6.473 -31.703 -6.633 1 95.06 140 THR B CA 1
ATOM 3596 C C . THR B 1 140 ? -6.508 -32.594 -7.875 1 95.06 140 THR B C 1
ATOM 3598 O O . THR B 1 140 ? -5.473 -33.094 -8.32 1 95.06 140 THR B O 1
ATOM 3601 N N . GLU B 1 141 ? -7.723 -32.781 -8.391 1 90.31 141 GLU B N 1
ATOM 3602 C CA . GLU B 1 141 ? -7.859 -33.531 -9.633 1 90.31 141 GLU B CA 1
ATOM 3603 C C . GLU B 1 141 ? -7.402 -32.688 -10.828 1 90.31 141 GLU B C 1
ATOM 3605 O O . GLU B 1 141 ? -7.074 -33.25 -11.883 1 90.31 141 GLU B O 1
ATOM 3610 N N . GLU B 1 142 ? -7.277 -31.406 -10.578 1 92.44 142 GLU B N 1
ATOM 3611 C CA . GLU B 1 142 ? -7.047 -30.531 -11.719 1 92.44 142 GLU B CA 1
ATOM 3612 C C . GLU B 1 142 ? -5.629 -29.969 -11.703 1 92.44 142 GLU B C 1
ATOM 3614 O O . GLU B 1 142 ? -5.094 -29.594 -12.75 1 92.44 142 GLU B O 1
ATOM 3619 N N . TYR B 1 143 ? -5.062 -29.859 -10.438 1 96 143 TYR B N 1
ATOM 3620 C CA . TYR B 1 143 ? -3.744 -29.234 -10.367 1 96 143 TYR B CA 1
ATOM 3621 C C . TYR B 1 143 ? -3.012 -29.656 -9.094 1 96 143 TYR B C 1
ATOM 3623 O O . TYR B 1 143 ? -3.619 -30.188 -8.164 1 96 143 TYR B O 1
ATOM 3631 N N . VAL B 1 144 ? -1.698 -29.469 -9.094 1 97.81 144 VAL B N 1
ATOM 3632 C CA . VAL B 1 144 ? -0.828 -29.672 -7.941 1 97.81 144 VAL B CA 1
ATOM 3633 C C . VAL B 1 144 ? 0.012 -28.422 -7.691 1 97.81 144 VAL B C 1
ATOM 3635 O O . VAL B 1 144 ? 0.531 -27.828 -8.633 1 97.81 144 VAL B O 1
ATOM 3638 N N . VAL B 1 145 ? 0.047 -27.953 -6.422 1 98.81 145 VAL B N 1
ATOM 3639 C CA . VAL B 1 145 ? 0.951 -26.891 -6.008 1 98.81 145 VAL B CA 1
ATOM 3640 C C . VAL B 1 145 ? 2.076 -27.469 -5.152 1 98.81 145 VAL B C 1
ATOM 3642 O O . VAL B 1 145 ? 1.822 -28.203 -4.191 1 98.81 145 VAL B O 1
ATOM 3645 N N . LYS B 1 146 ? 3.281 -27.156 -5.539 1 98.94 146 LYS B N 1
ATOM 3646 C CA . LYS B 1 146 ? 4.449 -27.594 -4.773 1 98.94 146 LYS B CA 1
ATOM 3647 C C . LYS B 1 146 ? 5.293 -26.391 -4.344 1 98.94 146 LYS B C 1
ATOM 3649 O O . LYS B 1 146 ? 5.211 -25.312 -4.941 1 98.94 146 LYS B O 1
ATOM 3654 N N . ALA B 1 147 ? 6.066 -26.594 -3.271 1 98.94 147 ALA B N 1
ATOM 3655 C CA . ALA B 1 147 ? 7.027 -25.609 -2.787 1 98.94 147 ALA B CA 1
ATOM 3656 C C . ALA B 1 147 ? 8.43 -26.203 -2.715 1 98.94 147 ALA B C 1
ATOM 3658 O O . ALA B 1 147 ? 8.594 -27.422 -2.57 1 98.94 147 ALA B O 1
ATOM 3659 N N . GLN B 1 148 ? 9.414 -25.391 -2.861 1 98.88 148 GLN B N 1
ATOM 3660 C CA . GLN B 1 148 ? 10.82 -25.781 -2.771 1 98.88 148 GLN B CA 1
ATOM 3661 C C . GLN B 1 148 ? 11.648 -24.688 -2.09 1 98.88 148 GLN B C 1
ATOM 3663 O O . GLN B 1 148 ? 11.609 -23.531 -2.492 1 98.88 148 GLN B O 1
ATOM 3668 N N . ARG B 1 149 ? 12.398 -25.141 -1.037 1 98.75 149 ARG B N 1
ATOM 3669 C CA . ARG B 1 149 ? 13.344 -24.203 -0.442 1 98.75 149 ARG B CA 1
ATOM 3670 C C . ARG B 1 149 ? 14.406 -23.781 -1.457 1 98.75 149 ARG B C 1
ATOM 3672 O O . ARG B 1 149 ? 14.93 -24.609 -2.199 1 98.75 149 ARG B O 1
ATOM 3679 N N . VAL B 1 150 ? 14.648 -22.484 -1.477 1 98.81 150 VAL B N 1
ATOM 3680 C CA . VAL B 1 150 ? 15.703 -21.938 -2.324 1 98.81 150 VAL B CA 1
ATOM 3681 C C . VAL B 1 150 ? 16.719 -21.188 -1.469 1 98.81 150 VAL B C 1
ATOM 3683 O O . VAL B 1 150 ? 16.719 -21.312 -0.242 1 98.81 150 VAL B O 1
ATOM 3686 N N . LYS B 1 151 ? 17.672 -20.422 -2.154 1 98.5 151 LYS B N 1
ATOM 3687 C CA . LYS B 1 151 ? 18.781 -19.828 -1.422 1 98.5 151 LYS B CA 1
ATOM 3688 C C . LYS B 1 151 ? 18.625 -18.312 -1.341 1 98.5 151 LYS B C 1
ATOM 3690 O O . LYS B 1 151 ? 18.859 -17.609 -2.324 1 98.5 151 LYS B O 1
ATOM 3695 N N . HIS B 1 152 ? 18.25 -17.828 -0.23 1 98 152 HIS B N 1
ATOM 3696 C CA . HIS B 1 152 ? 18.125 -16.406 0.106 1 98 152 HIS B CA 1
ATOM 3697 C C . HIS B 1 152 ? 18.594 -16.141 1.529 1 98 152 HIS B C 1
ATOM 3699 O O . HIS B 1 152 ? 19.062 -17.047 2.219 1 98 152 HIS B O 1
ATOM 3705 N N . ASN B 1 153 ? 18.688 -14.938 1.953 1 96.25 153 ASN B N 1
ATOM 3706 C CA . ASN B 1 153 ? 19.25 -14.609 3.262 1 96.25 153 ASN B CA 1
ATOM 3707 C C . ASN B 1 153 ? 18.281 -14.969 4.387 1 96.25 153 ASN B C 1
ATOM 3709 O O . ASN B 1 153 ? 18.609 -14.836 5.566 1 96.25 153 ASN B O 1
ATOM 3713 N N . THR B 1 154 ? 17.094 -15.422 4.078 1 95.69 154 THR B N 1
ATOM 3714 C CA . THR B 1 154 ? 16.094 -15.969 4.984 1 95.69 154 THR B CA 1
ATOM 3715 C C . THR B 1 154 ? 15.43 -17.203 4.379 1 95.69 154 THR B C 1
ATOM 3717 O O . THR B 1 154 ? 15.641 -17.516 3.205 1 95.69 154 THR B O 1
ATOM 3720 N N . LEU B 1 155 ? 14.758 -17.969 5.195 1 97.44 155 LEU B N 1
ATOM 3721 C CA . LEU B 1 155 ? 14 -19.094 4.668 1 97.44 155 LEU B CA 1
ATOM 3722 C C . LEU B 1 155 ? 13.039 -18.641 3.58 1 97.44 155 LEU B C 1
ATOM 3724 O O . LEU B 1 155 ? 12.156 -17.812 3.83 1 97.44 155 LEU B O 1
ATOM 3728 N N . THR B 1 156 ? 13.25 -19.141 2.369 1 98.56 156 THR B N 1
ATOM 3729 C CA . THR B 1 156 ? 12.477 -18.719 1.206 1 98.56 156 THR B CA 1
ATOM 3730 C C . THR B 1 156 ? 12.023 -19.922 0.391 1 98.56 156 THR B C 1
ATOM 3732 O O . THR B 1 156 ? 12.773 -20.891 0.22 1 98.56 156 THR B O 1
ATOM 3735 N N . LEU B 1 157 ? 10.82 -19.844 -0.066 1 98.94 157 LEU B N 1
ATOM 3736 C CA . LEU B 1 157 ? 10.242 -20.922 -0.861 1 98.94 157 LEU B CA 1
ATOM 3737 C C . LEU B 1 157 ? 9.945 -20.453 -2.283 1 98.94 157 LEU B C 1
ATOM 3739 O O . LEU B 1 157 ? 9.461 -19.344 -2.484 1 98.94 157 LEU B O 1
ATOM 3743 N N . ALA B 1 158 ? 10.266 -21.281 -3.25 1 98.94 158 ALA B N 1
ATOM 3744 C CA . ALA B 1 158 ? 9.711 -21.203 -4.598 1 98.94 158 ALA B CA 1
ATOM 3745 C C . ALA B 1 158 ? 8.406 -21.984 -4.699 1 98.94 158 ALA B C 1
ATOM 3747 O O . ALA B 1 158 ? 8.133 -22.859 -3.871 1 98.94 158 ALA B O 1
ATOM 3748 N N . TYR B 1 159 ? 7.605 -21.641 -5.727 1 98.94 159 TYR B N 1
ATOM 3749 C CA . TYR B 1 159 ? 6.34 -22.344 -5.91 1 98.94 159 TYR B CA 1
ATOM 3750 C C . TYR B 1 159 ? 6.176 -22.812 -7.355 1 98.94 159 TYR B C 1
ATOM 3752 O O . TYR B 1 159 ? 6.676 -22.156 -8.281 1 98.94 159 TYR B O 1
ATOM 3760 N N . SER B 1 160 ? 5.461 -23.906 -7.531 1 98.88 160 SER B N 1
ATOM 3761 C CA . SER B 1 160 ? 5.039 -24.344 -8.859 1 98.88 160 SER B CA 1
ATOM 3762 C C . SER B 1 160 ? 3.578 -24.781 -8.859 1 98.88 160 SER B C 1
ATOM 3764 O O . SER B 1 160 ? 3.078 -25.297 -7.855 1 98.88 160 SER B O 1
ATOM 3766 N N . VAL B 1 161 ? 2.873 -24.453 -9.883 1 98.69 161 VAL B N 1
ATOM 3767 C CA . VAL B 1 161 ? 1.515 -24.906 -10.148 1 98.69 161 VAL B CA 1
ATOM 3768 C C . VAL B 1 161 ? 1.486 -25.703 -11.453 1 98.69 161 VAL B C 1
ATOM 3770 O O . VAL B 1 161 ? 1.855 -25.203 -12.516 1 98.69 161 VAL B O 1
ATOM 3773 N N . GLU B 1 162 ? 1.064 -26.938 -11.336 1 97.19 162 GLU B N 1
ATOM 3774 C CA . GLU B 1 162 ? 1.025 -27.797 -12.516 1 97.19 162 GLU B CA 1
ATOM 3775 C C . GLU B 1 162 ? -0.384 -28.312 -12.773 1 97.19 162 GLU B C 1
ATOM 3777 O O . GLU B 1 162 ? -1.017 -28.875 -11.875 1 97.19 162 GLU B O 1
ATOM 3782 N N . GLU B 1 163 ? -0.809 -28.078 -13.969 1 95.31 163 GLU B N 1
ATOM 3783 C CA . GLU B 1 163 ? -2.096 -28.609 -14.414 1 95.31 163 GLU B CA 1
ATOM 3784 C C . GLU B 1 163 ? -2.041 -30.125 -14.609 1 95.31 163 GLU B C 1
ATOM 3786 O O . GLU B 1 163 ? -1.055 -30.656 -15.125 1 95.31 163 GLU B O 1
ATOM 3791 N N . ILE B 1 164 ? -3.068 -30.766 -14.102 1 90.81 164 ILE B N 1
ATOM 3792 C CA . ILE B 1 164 ? -3.215 -32.188 -14.344 1 90.81 164 ILE B CA 1
ATOM 3793 C C . ILE B 1 164 ? -4.16 -32.438 -15.523 1 90.81 164 ILE B C 1
ATOM 3795 O O . ILE B 1 164 ? -5.336 -32.062 -15.461 1 90.81 164 ILE B O 1
ATOM 3799 N N . LYS B 1 165 ? -3.641 -32.969 -16.562 1 86.31 165 LYS B N 1
ATOM 3800 C CA . LYS B 1 165 ? -4.457 -33.25 -17.734 1 86.31 165 LYS B CA 1
ATOM 3801 C C . LYS B 1 165 ? -4.742 -34.75 -17.844 1 86.31 165 LYS B C 1
ATOM 3803 O O . LYS B 1 165 ? -3.842 -35.594 -17.672 1 86.31 165 LYS B O 1
ATOM 3808 N N . LYS B 1 166 ? -5.969 -35.062 -18.062 1 78.25 166 LYS B N 1
ATOM 3809 C CA . LYS B 1 166 ? -6.332 -36.438 -18.328 1 78.25 166 LYS B CA 1
ATOM 3810 C C . LYS B 1 166 ? -5.969 -36.844 -19.75 1 78.25 166 LYS B C 1
ATOM 3812 O O . LYS B 1 166 ? -6.059 -36.031 -20.672 1 78.25 166 LYS B O 1
ATOM 3817 N N . PRO B 1 167 ? -5.5 -38.062 -19.781 1 80.31 167 PRO B N 1
ATOM 3818 C CA . PRO B 1 167 ? -5.246 -38.531 -21.141 1 80.31 167 PRO B CA 1
ATOM 3819 C C . PRO B 1 167 ? -6.484 -38.469 -22.031 1 80.31 167 PRO B C 1
ATOM 3821 O O . PRO B 1 167 ? -7.613 -38.5 -21.531 1 80.31 167 PRO B O 1
ATOM 3824 N N . ARG B 1 168 ? -6.203 -38.25 -23.312 1 82.12 168 ARG B N 1
ATOM 3825 C CA . ARG B 1 168 ? -7.312 -38.219 -24.25 1 82.12 168 ARG B CA 1
ATOM 3826 C C . ARG B 1 168 ? -8.031 -39.562 -24.281 1 82.12 168 ARG B C 1
ATOM 3828 O O . ARG B 1 168 ? -7.391 -40.625 -24.25 1 82.12 168 ARG B O 1
ATOM 3835 N N . PHE B 1 169 ? -9.352 -39.5 -24.281 1 84.38 169 PHE B N 1
ATOM 3836 C CA . PHE B 1 169 ? -10.148 -40.719 -24.422 1 84.38 169 PHE B CA 1
ATOM 3837 C C . PHE B 1 169 ? -10.188 -41.156 -25.875 1 84.38 169 PHE B C 1
ATOM 3839 O O . PHE B 1 169 ? -10.523 -40.375 -26.766 1 84.38 169 PHE B O 1
ATOM 3846 N N . LEU B 1 170 ? -9.75 -42.312 -26.125 1 89.12 170 LEU B N 1
ATOM 3847 C CA . LEU B 1 170 ? -9.75 -42.875 -27.469 1 89.12 170 LEU B CA 1
ATOM 3848 C C . LEU B 1 170 ? -11.086 -43.531 -27.781 1 89.12 170 LEU B C 1
ATOM 3850 O O . LEU B 1 170 ? -11.242 -44.75 -27.594 1 89.12 170 LEU B O 1
ATOM 3854 N N . ARG B 1 171 ? -11.945 -42.719 -28.281 1 88.56 171 ARG B N 1
ATOM 3855 C CA . ARG B 1 171 ? -13.32 -43.156 -28.547 1 88.56 171 ARG B CA 1
ATOM 3856 C C . ARG B 1 171 ? -13.352 -44.344 -29.453 1 88.56 171 ARG B C 1
ATOM 3858 O O . ARG B 1 171 ? -14.055 -45.344 -29.188 1 88.56 171 ARG B O 1
ATOM 3865 N N . GLU B 1 172 ? -12.617 -44.312 -30.594 1 90.5 172 GLU B N 1
ATOM 3866 C CA . GLU B 1 172 ? -12.617 -45.375 -31.578 1 90.5 172 GLU B CA 1
ATOM 3867 C C . GLU B 1 172 ? -12.141 -46.688 -30.969 1 90.5 172 GLU B C 1
ATOM 3869 O O . GLU B 1 172 ? -12.719 -47.75 -31.234 1 90.5 172 GLU B O 1
ATOM 3874 N N . LYS B 1 173 ? -11.125 -46.562 -30.141 1 90.69 173 LYS B N 1
ATOM 3875 C CA . LYS B 1 173 ? -10.617 -47.75 -29.484 1 90.69 173 LYS B CA 1
ATOM 3876 C C . LYS B 1 173 ? -11.656 -48.312 -28.531 1 90.69 173 LYS B C 1
ATOM 3878 O O . LYS B 1 173 ? -11.789 -49.562 -28.406 1 90.69 173 LYS B O 1
ATOM 3883 N N . ALA B 1 174 ? -12.375 -47.531 -27.984 1 91.38 174 ALA B N 1
ATOM 3884 C CA . ALA B 1 174 ? -13.414 -48 -27.062 1 91.38 174 ALA B CA 1
ATOM 3885 C C . ALA B 1 174 ? -14.523 -48.719 -27.797 1 91.38 174 ALA B C 1
ATOM 3887 O O . ALA B 1 174 ? -14.969 -49.781 -27.359 1 91.38 174 ALA B O 1
ATOM 3888 N N . ILE B 1 175 ? -14.867 -48.156 -28.859 1 91.19 175 ILE B N 1
ATOM 3889 C CA . ILE B 1 175 ? -15.906 -48.75 -29.672 1 91.19 175 ILE B CA 1
ATOM 3890 C C . ILE B 1 175 ? -15.422 -50.125 -30.188 1 91.19 175 ILE B C 1
ATOM 3892 O O . ILE B 1 175 ? -16.172 -51.094 -30.172 1 91.19 175 ILE B O 1
ATOM 3896 N N . GLU B 1 176 ? -14.195 -50.125 -30.562 1 92.19 176 GLU B N 1
ATOM 3897 C CA . GLU B 1 176 ? -13.602 -51.344 -31.078 1 92.19 176 GLU B CA 1
ATOM 3898 C C . GLU B 1 176 ? -13.602 -52.438 -30.016 1 92.19 176 GLU B C 1
ATOM 3900 O O . GLU B 1 176 ? -13.727 -53.625 -30.328 1 92.19 176 GLU B O 1
ATOM 3905 N N . LEU B 1 177 ? -13.531 -52 -28.812 1 91.69 177 LEU B N 1
ATOM 3906 C CA . LEU B 1 177 ? -13.477 -52.969 -27.703 1 91.69 177 LEU B CA 1
ATOM 3907 C C . LEU B 1 177 ? -14.875 -53.344 -27.234 1 91.69 177 LEU B C 1
ATOM 3909 O O . LEU B 1 177 ? -15.031 -54.125 -26.297 1 91.69 177 LEU B O 1
ATOM 3913 N N . GLY B 1 178 ? -15.883 -52.719 -27.875 1 90 178 GLY B N 1
ATOM 3914 C CA . GLY B 1 178 ? -17.266 -53.094 -27.609 1 90 178 GLY B CA 1
ATOM 3915 C C . GLY B 1 178 ? -17.938 -52.219 -26.562 1 90 178 GLY B C 1
ATOM 3916 O O . GLY B 1 178 ? -19 -52.562 -26.047 1 90 178 GLY B O 1
ATOM 3917 N N . VAL B 1 179 ? -17.266 -51.188 -26.203 1 91.25 179 VAL B N 1
ATOM 3918 C CA . VAL B 1 179 ? -17.859 -50.312 -25.172 1 91.25 179 VAL B CA 1
ATOM 3919 C C . VAL B 1 179 ? -18.969 -49.469 -25.797 1 91.25 179 VAL B C 1
ATOM 3921 O O . VAL B 1 179 ? -18.75 -48.75 -26.766 1 91.25 179 VAL B O 1
ATOM 3924 N N . PRO B 1 180 ? -20.156 -49.625 -25.266 1 89.5 180 PRO B N 1
ATOM 3925 C CA . PRO B 1 180 ? -21.25 -48.781 -25.812 1 89.5 180 PRO B CA 1
ATOM 3926 C C . PRO B 1 180 ? -21.078 -47.312 -25.516 1 89.5 180 PRO B C 1
ATOM 3928 O O . PRO B 1 180 ? -20.594 -46.938 -24.438 1 89.5 180 PRO B O 1
ATOM 3931 N N . VAL B 1 181 ? -21.438 -46.531 -26.484 1 87.94 181 VAL B N 1
ATOM 3932 C CA . VAL B 1 181 ? -21.438 -45.062 -26.297 1 87.94 181 VAL B CA 1
ATOM 3933 C C . VAL B 1 181 ? -22.391 -44.688 -25.172 1 87.94 181 VAL B C 1
ATOM 3935 O O . VAL B 1 181 ? -23.531 -45.156 -25.156 1 87.94 181 VAL B O 1
ATOM 3938 N N . GLY B 1 182 ? -21.906 -43.906 -24.203 1 85.38 182 GLY B N 1
ATOM 3939 C CA . GLY B 1 182 ? -22.719 -43.531 -23.047 1 85.38 182 GLY B CA 1
ATOM 3940 C C . GLY B 1 182 ? -21.922 -43.438 -21.766 1 85.38 182 GLY B C 1
ATOM 3941 O O . GLY B 1 182 ? -20.766 -43 -21.766 1 85.38 182 GLY B O 1
ATOM 3942 N N . PRO B 1 183 ? -22.562 -43.844 -20.688 1 87.88 183 PRO B N 1
ATOM 3943 C CA . PRO B 1 183 ? -21.969 -43.688 -19.359 1 87.88 183 PRO B CA 1
ATOM 3944 C C . PRO B 1 183 ? -20.688 -44.5 -19.188 1 87.88 183 PRO B C 1
ATOM 3946 O O . PRO B 1 183 ? -19.812 -44.125 -18.406 1 87.88 183 PRO B O 1
ATOM 3949 N N . ALA B 1 184 ? -20.609 -45.562 -19.938 1 88.62 184 ALA B N 1
ATOM 3950 C CA . ALA B 1 184 ? -19.422 -46.406 -19.844 1 88.62 184 ALA B CA 1
ATOM 3951 C C . ALA B 1 184 ? -18.172 -45.656 -20.312 1 88.62 184 ALA B C 1
ATOM 3953 O O . ALA B 1 184 ? -17.078 -45.844 -19.766 1 88.62 184 ALA B O 1
ATOM 3954 N N . PHE B 1 185 ? -18.297 -44.781 -21.328 1 87.69 185 PHE B N 1
ATOM 3955 C CA . PHE B 1 185 ? -17.203 -43.938 -21.828 1 87.69 185 PHE B CA 1
ATOM 3956 C C . PHE B 1 185 ? -16.688 -43.031 -20.734 1 87.69 185 PHE B C 1
ATOM 3958 O O . PHE B 1 185 ? -15.469 -42.906 -20.547 1 87.69 185 PHE B O 1
ATOM 3965 N N . GLY B 1 186 ? -17.609 -42.5 -19.969 1 86 186 GLY B N 1
ATOM 3966 C CA . GLY B 1 186 ? -17.234 -41.594 -18.891 1 86 186 GLY B CA 1
ATOM 3967 C C . GLY B 1 186 ? -16.484 -42.281 -17.766 1 86 186 GLY B C 1
ATOM 3968 O O . GLY B 1 186 ? -15.5 -41.75 -17.25 1 86 186 GLY B O 1
ATOM 3969 N N . LYS B 1 187 ? -17 -43.406 -17.5 1 87.06 187 LYS B N 1
ATOM 3970 C CA . LYS B 1 187 ? -16.359 -44.188 -16.438 1 87.06 187 LYS B CA 1
ATOM 3971 C C . LYS B 1 187 ? -14.914 -44.531 -16.812 1 87.06 187 LYS B C 1
ATOM 3973 O O . LYS B 1 187 ? -14 -44.344 -16 1 87.06 187 LYS B O 1
ATOM 3978 N N . LEU B 1 188 ? -14.797 -44.906 -18 1 86.81 188 LEU B N 1
ATOM 3979 C CA . LEU B 1 188 ? -13.461 -45.281 -18.469 1 86.81 188 LEU B CA 1
ATOM 3980 C C . LEU B 1 188 ? -12.562 -44.062 -18.547 1 86.81 188 LEU B C 1
ATOM 3982 O O . LEU B 1 188 ? -11.398 -44.094 -18.141 1 86.81 188 LEU B O 1
ATOM 3986 N N . HIS B 1 189 ? -13.148 -42.969 -18.922 1 83.44 189 HIS B N 1
ATOM 3987 C CA . HIS B 1 189 ? -12.391 -41.719 -19.016 1 83.44 189 HIS B CA 1
ATOM 3988 C C . HIS B 1 189 ? -11.938 -41.25 -17.641 1 83.44 189 HIS B C 1
ATOM 3990 O O . HIS B 1 189 ? -10.867 -40.656 -17.516 1 83.44 189 HIS B O 1
ATOM 3996 N N . ASN B 1 190 ? -12.727 -41.688 -16.688 1 81.12 190 ASN B N 1
ATOM 3997 C CA . ASN B 1 190 ? -12.422 -41.25 -15.328 1 81.12 190 ASN B CA 1
ATOM 3998 C C . ASN B 1 190 ? -11.586 -42.312 -14.594 1 81.12 190 ASN B C 1
ATOM 4000 O O . ASN B 1 190 ? -11.461 -42.25 -13.367 1 81.12 190 ASN B O 1
ATOM 4004 N N . GLY B 1 191 ? -11.133 -43.188 -15.289 1 80.25 191 GLY B N 1
ATOM 4005 C CA . GLY B 1 191 ? -10.18 -44.125 -14.711 1 80.25 191 GLY B CA 1
ATOM 4006 C C . GLY B 1 191 ? -10.836 -45.344 -14.078 1 80.25 191 GLY B C 1
ATOM 4007 O O . GLY B 1 191 ? -10.195 -46.094 -13.328 1 80.25 191 GLY B O 1
ATOM 4008 N N . VAL B 1 192 ? -12.18 -45.531 -14.43 1 88.25 192 VAL B N 1
ATOM 4009 C CA . VAL B 1 192 ? -12.906 -46.625 -13.82 1 88.25 192 VAL B CA 1
ATOM 4010 C C . VAL B 1 192 ? -13.086 -47.75 -14.844 1 88.25 192 VAL B C 1
ATOM 4012 O O . VAL B 1 192 ? -13.656 -47.531 -15.922 1 88.25 192 VAL B O 1
ATOM 4015 N N . PRO B 1 193 ? -12.641 -48.938 -14.492 1 92.06 193 PRO B N 1
ATOM 4016 C CA . PRO B 1 193 ? -12.859 -50.062 -15.406 1 92.06 193 PRO B CA 1
ATOM 4017 C C . PRO B 1 193 ? -14.336 -50.406 -15.562 1 92.06 193 PRO B C 1
ATOM 4019 O O . PRO B 1 193 ? -15.117 -50.219 -14.633 1 92.06 193 PRO B O 1
ATOM 4022 N N . VAL B 1 194 ? -14.695 -50.844 -16.688 1 92.19 194 VAL B N 1
ATOM 4023 C CA . VAL B 1 194 ? -16.078 -51.219 -16.953 1 92.19 194 VAL B CA 1
ATOM 4024 C C . VAL B 1 194 ? -16.141 -52.656 -17.484 1 92.19 194 VAL B C 1
ATOM 4026 O O . VAL B 1 194 ? -15.242 -53.094 -18.203 1 92.19 194 VAL B O 1
ATOM 4029 N N . GLU B 1 195 ? -17.078 -53.375 -17.016 1 92.12 195 GLU B N 1
ATOM 4030 C CA . GLU B 1 195 ? -17.312 -54.719 -17.516 1 92.12 195 GLU B CA 1
ATOM 4031 C C . GLU B 1 195 ? -18.359 -54.75 -18.625 1 92.12 195 GLU B C 1
ATOM 4033 O O . GLU B 1 195 ? -19.469 -54.25 -18.438 1 92.12 195 GLU B O 1
ATOM 4038 N N . ILE B 1 196 ? -17.969 -55.25 -19.75 1 87.56 196 ILE B N 1
ATOM 4039 C CA . ILE B 1 196 ? -18.859 -55.375 -20.906 1 87.56 196 ILE B CA 1
ATOM 4040 C C . ILE B 1 196 ? -18.844 -56.812 -21.406 1 87.56 196 ILE B C 1
ATOM 4042 O O . ILE B 1 196 ? -17.812 -57.312 -21.859 1 87.56 196 ILE B O 1
ATOM 4046 N N . ASN B 1 197 ? -20.109 -57.5 -21.375 1 87.06 197 ASN B N 1
ATOM 4047 C CA . ASN B 1 197 ? -20.266 -58.875 -21.859 1 87.06 197 ASN B CA 1
ATOM 4048 C C . ASN B 1 197 ? -19.234 -59.812 -21.25 1 87.06 197 ASN B C 1
ATOM 4050 O O . ASN B 1 197 ? -18.609 -60.594 -21.953 1 87.06 197 ASN B O 1
ATOM 4054 N N . GLY B 1 198 ? -18.844 -59.594 -19.953 1 88.12 198 GLY B N 1
ATOM 4055 C CA . GLY B 1 198 ? -17.938 -60.5 -19.234 1 88.12 198 GLY B CA 1
ATOM 4056 C C . GLY B 1 198 ? -16.484 -60.094 -19.344 1 88.12 198 GLY B C 1
ATOM 4057 O O . GLY B 1 198 ? -15.617 -60.688 -18.719 1 88.12 198 GLY B O 1
ATOM 4058 N N . ASN B 1 199 ? -16.234 -59.125 -20.25 1 90.38 199 ASN B N 1
ATOM 4059 C CA . ASN B 1 199 ? -14.867 -58.625 -20.406 1 90.38 199 ASN B CA 1
ATOM 4060 C C . ASN B 1 199 ? -14.656 -57.312 -19.641 1 90.38 199 ASN B C 1
ATOM 4062 O O . ASN B 1 199 ? -15.469 -56.406 -19.734 1 90.38 199 ASN B O 1
ATOM 4066 N N . ILE B 1 200 ? -13.594 -57.25 -18.828 1 93.25 200 ILE B N 1
ATOM 4067 C CA . ILE B 1 200 ? -13.258 -56.031 -18.109 1 93.25 200 ILE B CA 1
ATOM 4068 C C . ILE B 1 200 ? -12.398 -55.125 -19 1 93.25 200 ILE B C 1
ATOM 4070 O O . ILE B 1 200 ? -11.297 -55.531 -19.391 1 93.25 200 ILE B O 1
ATOM 4074 N N . ILE B 1 201 ? -12.961 -54.031 -19.406 1 92.19 201 ILE B N 1
ATOM 4075 C CA . ILE B 1 201 ? -12.211 -53.031 -20.172 1 92.19 201 ILE B CA 1
ATOM 4076 C C . ILE B 1 201 ? -11.578 -52.031 -19.219 1 92.19 201 ILE B C 1
ATOM 4078 O O . ILE B 1 201 ? -12.273 -51.438 -18.391 1 92.19 201 ILE B O 1
ATOM 4082 N N . LYS B 1 202 ? -10.25 -51.812 -19.312 1 92.56 202 LYS B N 1
ATOM 4083 C CA . LYS B 1 202 ? -9.523 -50.906 -18.438 1 92.56 202 LYS B CA 1
ATOM 4084 C C . LYS B 1 202 ? -9.305 -49.562 -19.109 1 92.56 202 LYS B C 1
ATOM 4086 O O . LYS B 1 202 ? -9.195 -49.469 -20.344 1 92.56 202 LYS B O 1
ATOM 4091 N N . PRO B 1 203 ? -9.227 -48.5 -18.281 1 89.69 203 PRO B N 1
ATOM 4092 C CA . PRO B 1 203 ? -9.016 -47.156 -18.812 1 89.69 203 PRO B CA 1
ATOM 4093 C C . PRO B 1 203 ? -7.781 -47.062 -19.703 1 89.69 203 PRO B C 1
ATOM 4095 O O . PRO B 1 203 ? -7.816 -46.375 -20.734 1 89.69 203 PRO B O 1
ATOM 4098 N N . GLU B 1 204 ? -6.754 -47.812 -19.406 1 88.12 204 GLU B N 1
ATOM 4099 C CA . GLU B 1 204 ? -5.492 -47.688 -20.125 1 88.12 204 GLU B CA 1
ATOM 4100 C C . GLU B 1 204 ? -5.648 -48.188 -21.578 1 88.12 204 GLU B C 1
ATOM 4102 O O . GLU B 1 204 ? -4.84 -47.844 -22.438 1 88.12 204 GLU B O 1
ATOM 4107 N N . GLN B 1 205 ? -6.672 -48.906 -21.734 1 89.06 205 GLN B N 1
ATOM 4108 C CA . GLN B 1 205 ? -6.91 -49.469 -23.047 1 89.06 205 GLN B CA 1
ATOM 4109 C C . GLN B 1 205 ? -7.566 -48.469 -23.984 1 89.06 205 GLN B C 1
ATOM 4111 O O . GLN B 1 205 ? -7.574 -48.656 -25.203 1 89.06 205 GLN B O 1
ATOM 4116 N N . VAL B 1 206 ? -8.094 -47.469 -23.344 1 89.75 206 VAL B N 1
ATOM 4117 C CA . VAL B 1 206 ? -8.867 -46.562 -24.172 1 89.75 206 VAL B CA 1
ATOM 4118 C C . VAL B 1 206 ? -8.414 -45.125 -23.922 1 89.75 206 VAL B C 1
ATOM 4120 O O . VAL B 1 206 ? -9.148 -44.188 -24.203 1 89.75 206 VAL B O 1
ATOM 4123 N N . LEU B 1 207 ? -7.344 -44.969 -23.25 1 86.38 207 LEU B N 1
ATOM 4124 C CA . LEU B 1 207 ? -6.793 -43.656 -23.016 1 86.38 207 LEU B CA 1
ATOM 4125 C C . LEU B 1 207 ? -5.52 -43.438 -23.828 1 86.38 207 LEU B C 1
ATOM 4127 O O . LEU B 1 207 ? -4.723 -44.375 -24 1 86.38 207 LEU B O 1
ATOM 4131 N N . GLY B 1 208 ? -5.434 -42.312 -24.344 1 81.38 208 GLY B N 1
ATOM 4132 C CA . GLY B 1 208 ? -4.215 -41.938 -25.047 1 81.38 208 GLY B CA 1
ATOM 4133 C C . GLY B 1 208 ? -3.035 -41.719 -24.109 1 81.38 208 GLY B C 1
ATOM 4134 O O . GLY B 1 208 ? -3.119 -42 -22.922 1 81.38 208 GLY B O 1
ATOM 4135 N N . PRO B 1 209 ? -1.867 -41.406 -24.734 1 79.25 209 PRO B N 1
ATOM 4136 C CA . PRO B 1 209 ? -0.695 -41.125 -23.906 1 79.25 209 PRO B CA 1
ATOM 4137 C C . PRO B 1 209 ? -0.938 -39.969 -22.922 1 79.25 209 PRO B C 1
ATOM 4139 O O . PRO B 1 209 ? -1.788 -39.125 -23.172 1 79.25 209 PRO B O 1
ATOM 4142 N N . PRO B 1 210 ? -0.168 -40.125 -21.891 1 76.62 210 PRO B N 1
ATOM 4143 C CA . PRO B 1 210 ? -0.297 -39.031 -20.922 1 76.62 210 PRO B CA 1
ATOM 4144 C C . PRO B 1 210 ? 0.006 -37.656 -21.516 1 76.62 210 PRO B C 1
ATOM 4146 O O . PRO B 1 210 ? 0.89 -37.531 -22.375 1 76.62 210 PRO B O 1
ATOM 4149 N N . ARG B 1 211 ? -0.838 -36.719 -21.141 1 82.69 211 ARG B N 1
ATOM 4150 C CA . ARG B 1 211 ? -0.635 -35.344 -21.562 1 82.69 211 ARG B CA 1
ATOM 4151 C C . ARG B 1 211 ? -0.014 -34.531 -20.453 1 82.69 211 ARG B C 1
ATOM 4153 O O . ARG B 1 211 ? -0.411 -34.625 -19.281 1 82.69 211 ARG B O 1
ATOM 4160 N N . LYS B 1 212 ? 1.034 -33.812 -20.922 1 86.56 212 LYS B N 1
ATOM 4161 C CA . LYS B 1 212 ? 1.668 -32.938 -19.938 1 86.56 212 LYS B CA 1
ATOM 4162 C C . LYS B 1 212 ? 0.895 -31.641 -19.781 1 86.56 212 LYS B C 1
ATOM 4164 O O . LYS B 1 212 ? 0.561 -30.984 -20.781 1 86.56 212 LYS B O 1
ATOM 4169 N N . GLY B 1 213 ? 0.543 -31.312 -18.578 1 92 213 GLY B N 1
ATOM 4170 C CA . GLY B 1 213 ? -0.122 -30.047 -18.312 1 92 213 GLY B CA 1
ATOM 4171 C C . GLY B 1 213 ? 0.837 -28.875 -18.234 1 92 213 GLY B C 1
ATOM 4172 O O . GLY B 1 213 ? 2.055 -29.062 -18.188 1 92 213 GLY B O 1
ATOM 4173 N N . ASN B 1 214 ? 0.276 -27.688 -18.328 1 96.12 214 ASN B N 1
ATOM 4174 C CA . ASN B 1 214 ? 1.096 -26.5 -18.141 1 96.12 214 ASN B CA 1
ATOM 4175 C C . ASN B 1 214 ? 1.661 -26.422 -16.719 1 96.12 214 ASN B C 1
ATOM 4177 O O . ASN B 1 214 ? 0.975 -26.766 -15.758 1 96.12 214 ASN B O 1
ATOM 4181 N N . LYS B 1 215 ? 2.902 -26.078 -16.656 1 97.94 215 LYS B N 1
ATOM 4182 C CA . LYS B 1 215 ? 3.576 -25.906 -15.375 1 97.94 215 LYS B CA 1
ATOM 4183 C C . LYS B 1 215 ? 4.125 -24.5 -15.211 1 97.94 215 LYS B C 1
ATOM 4185 O O . LYS B 1 215 ? 4.895 -24.031 -16.047 1 97.94 215 LYS B O 1
ATOM 4190 N N . LEU B 1 216 ? 3.668 -23.828 -14.18 1 98.75 216 LEU B N 1
ATOM 4191 C CA . LEU B 1 216 ? 4.168 -22.516 -13.781 1 98.75 216 LEU B CA 1
ATOM 4192 C C . LEU B 1 216 ? 5.109 -22.625 -12.586 1 98.75 216 LEU B C 1
ATOM 4194 O O . LEU B 1 216 ? 4.781 -23.281 -11.594 1 98.75 216 LEU B O 1
ATOM 4198 N N . THR B 1 217 ? 6.297 -22.062 -12.68 1 98.94 217 THR B N 1
ATOM 4199 C CA . THR B 1 217 ? 7.215 -22 -11.547 1 98.94 217 THR B CA 1
ATOM 4200 C C . THR B 1 217 ? 7.562 -20.547 -11.211 1 98.94 217 THR B C 1
ATOM 4202 O O . THR B 1 217 ? 7.84 -19.75 -12.109 1 98.94 217 THR B O 1
ATOM 4205 N N . TYR B 1 218 ? 7.504 -20.203 -10 1 98.94 218 TYR B N 1
ATOM 4206 C CA . TYR B 1 218 ? 7.859 -18.891 -9.461 1 98.94 218 TYR B CA 1
ATOM 4207 C C . TYR B 1 218 ? 9 -19.016 -8.453 1 98.94 218 TYR B C 1
ATOM 4209 O O . TYR B 1 218 ? 8.852 -19.672 -7.414 1 98.94 218 TYR B O 1
ATOM 4217 N N . SER B 1 219 ? 10.039 -18.328 -8.711 1 98.94 219 SER B N 1
ATOM 4218 C CA . SER B 1 219 ? 11.289 -18.562 -7.984 1 98.94 219 SER B CA 1
ATOM 4219 C C . SER B 1 219 ? 11.234 -17.953 -6.586 1 98.94 219 SER B C 1
ATOM 4221 O O . SER B 1 219 ? 11.922 -18.422 -5.676 1 98.94 219 SER B O 1
ATOM 4223 N N . GLY B 1 220 ? 10.414 -16.859 -6.402 1 98.56 220 GLY B N 1
ATOM 4224 C CA . GLY B 1 220 ? 10.695 -16.016 -5.254 1 98.56 220 GLY B CA 1
ATOM 4225 C C . GLY B 1 220 ? 12.055 -15.344 -5.32 1 98.56 220 GLY B C 1
ATOM 4226 O O . GLY B 1 220 ? 12.602 -15.141 -6.406 1 98.56 220 GLY B O 1
ATOM 4227 N N . ASP B 1 221 ? 12.539 -14.898 -4.148 1 98.75 221 ASP B N 1
ATOM 4228 C CA . ASP B 1 221 ? 13.891 -14.352 -4.086 1 98.75 221 ASP B CA 1
ATOM 4229 C C . ASP B 1 221 ? 14.922 -15.461 -3.871 1 98.75 221 ASP B C 1
ATOM 4231 O O . ASP B 1 221 ? 14.758 -16.297 -2.988 1 98.75 221 ASP B O 1
ATOM 4235 N N . THR B 1 222 ? 15.961 -15.438 -4.699 1 98.81 222 THR B N 1
ATOM 4236 C CA . THR B 1 222 ? 16.938 -16.516 -4.566 1 98.81 222 THR B CA 1
ATOM 4237 C C . THR B 1 222 ? 18.219 -16.188 -5.309 1 98.81 222 THR B C 1
ATOM 4239 O O . THR B 1 222 ? 18.188 -15.516 -6.34 1 98.81 222 THR B O 1
ATOM 4242 N N . MET B 1 223 ? 19.234 -16.719 -4.777 1 98.38 223 MET B N 1
ATOM 4243 C CA . MET B 1 223 ? 20.438 -16.922 -5.578 1 98.38 223 MET B CA 1
ATOM 4244 C C . MET B 1 223 ? 20.281 -18.141 -6.492 1 98.38 223 MET B C 1
ATOM 4246 O O . MET B 1 223 ? 19.422 -18.984 -6.266 1 98.38 223 MET B O 1
ATOM 4250 N N . PRO B 1 224 ? 21.125 -18.109 -7.594 1 98.06 224 PRO B N 1
ATOM 4251 C CA . PRO B 1 224 ? 21.078 -19.344 -8.383 1 98.06 224 PRO B CA 1
ATOM 4252 C C . PRO B 1 224 ? 21.375 -20.594 -7.547 1 98.06 224 PRO B C 1
ATOM 4254 O O . PRO B 1 224 ? 22.281 -20.578 -6.707 1 98.06 224 PRO B O 1
ATOM 4257 N N . CYS B 1 225 ? 20.562 -21.641 -7.746 1 98.19 225 CYS B N 1
ATOM 4258 C CA . CYS B 1 225 ? 20.781 -22.891 -7.008 1 98.19 225 CYS B CA 1
ATOM 4259 C C . CYS B 1 225 ? 20.25 -24.078 -7.785 1 98.19 225 CYS B C 1
ATOM 4261 O O . CYS B 1 225 ? 19.312 -23.953 -8.57 1 98.19 225 CYS B O 1
ATOM 4263 N N . GLU B 1 226 ? 20.844 -25.219 -7.535 1 98.38 226 GLU B N 1
ATOM 4264 C CA . GLU B 1 226 ? 20.484 -26.453 -8.234 1 98.38 226 GLU B CA 1
ATOM 4265 C C . GLU B 1 226 ? 19.062 -26.875 -7.895 1 98.38 226 GLU B C 1
ATOM 4267 O O . GLU B 1 226 ? 18.359 -27.438 -8.742 1 98.38 226 GLU B O 1
ATOM 4272 N N . GLU B 1 227 ? 18.672 -26.594 -6.695 1 98.56 227 GLU B N 1
ATOM 4273 C CA . GLU B 1 227 ? 17.328 -26.953 -6.258 1 98.56 227 GLU B CA 1
ATOM 4274 C C . GLU B 1 227 ? 16.266 -26.328 -7.168 1 98.56 227 GLU B C 1
ATOM 4276 O O . GLU B 1 227 ? 15.266 -26.969 -7.492 1 98.56 227 GLU B O 1
ATOM 4281 N N . LEU B 1 228 ? 16.531 -25.094 -7.57 1 98.81 228 LEU B N 1
ATOM 4282 C CA . LEU B 1 228 ? 15.562 -24.406 -8.414 1 98.81 228 LEU B CA 1
ATOM 4283 C C . LEU B 1 228 ? 15.57 -24.969 -9.828 1 98.81 228 LEU B C 1
ATOM 4285 O O . LEU B 1 228 ? 14.531 -25.016 -10.492 1 98.81 228 LEU B O 1
ATOM 4289 N N . ILE B 1 229 ? 16.75 -25.406 -10.312 1 98.81 229 ILE B N 1
ATOM 4290 C CA . ILE B 1 229 ? 16.828 -26.031 -11.633 1 98.81 229 ILE B CA 1
ATOM 4291 C C . ILE B 1 229 ? 15.945 -27.266 -11.672 1 98.81 229 ILE B C 1
ATOM 4293 O O . ILE B 1 229 ? 15.133 -27.438 -12.578 1 98.81 229 ILE B O 1
ATOM 4297 N N . ASP B 1 230 ? 16.094 -28.078 -10.656 1 98.75 230 ASP B N 1
ATOM 4298 C CA . ASP B 1 230 ? 15.312 -29.312 -10.57 1 98.75 230 ASP B CA 1
ATOM 4299 C C . ASP B 1 230 ? 13.828 -29 -10.406 1 98.75 230 ASP B C 1
ATOM 4301 O O . ASP B 1 230 ? 12.984 -29.625 -11.047 1 98.75 230 ASP B O 1
ATOM 4305 N N . PHE B 1 231 ? 13.547 -28.062 -9.609 1 98.88 231 PHE B N 1
ATOM 4306 C CA . PHE B 1 231 ? 12.172 -27.703 -9.281 1 98.88 231 PHE B CA 1
ATOM 4307 C C . PHE B 1 231 ? 11.453 -27.141 -10.5 1 98.88 231 PHE B C 1
ATOM 4309 O O . PHE B 1 231 ? 10.258 -27.391 -10.695 1 98.88 231 PHE B O 1
ATOM 4316 N N . ALA B 1 232 ? 12.18 -26.391 -11.352 1 98.88 232 ALA B N 1
ATOM 4317 C CA . ALA B 1 232 ? 11.594 -25.719 -12.516 1 98.88 232 ALA B CA 1
ATOM 4318 C C . ALA B 1 232 ? 11.664 -26.609 -13.758 1 98.88 232 ALA B C 1
ATOM 4320 O O . ALA B 1 232 ? 11.312 -26.172 -14.852 1 98.88 232 ALA B O 1
ATOM 4321 N N . ARG B 1 233 ? 12.102 -27.812 -13.578 1 98.75 233 ARG B N 1
ATOM 4322 C CA . ARG B 1 233 ? 12.312 -28.703 -14.719 1 98.75 233 ARG B CA 1
ATOM 4323 C C . ARG B 1 233 ? 11.062 -28.797 -15.578 1 98.75 233 ARG B C 1
ATOM 4325 O O . ARG B 1 233 ? 9.969 -29.047 -15.07 1 98.75 233 ARG B O 1
ATOM 4332 N N . ASP B 1 234 ? 11.219 -28.484 -16.875 1 98.38 234 ASP B N 1
ATOM 4333 C CA . ASP B 1 234 ? 10.195 -28.609 -17.922 1 98.38 234 ASP B CA 1
ATOM 4334 C C . ASP B 1 234 ? 9.023 -27.672 -17.641 1 98.38 234 ASP B C 1
ATOM 4336 O O . ASP B 1 234 ? 7.875 -28 -17.953 1 98.38 234 ASP B O 1
ATOM 4340 N N . SER B 1 235 ? 9.266 -26.531 -16.984 1 98.69 235 SER B N 1
ATOM 4341 C CA . SER B 1 235 ? 8.219 -25.531 -16.781 1 98.69 235 SER B CA 1
ATOM 4342 C C . SER B 1 235 ? 7.773 -24.922 -18.109 1 98.69 235 SER B C 1
ATOM 4344 O O . SER B 1 235 ? 8.602 -24.672 -18.984 1 98.69 235 SER B O 1
ATOM 4346 N N . THR B 1 236 ? 6.426 -24.812 -18.234 1 98.38 236 THR B N 1
ATOM 4347 C CA . THR B 1 236 ? 5.902 -24.031 -19.344 1 98.38 236 THR B CA 1
ATOM 4348 C C . THR B 1 236 ? 6.32 -22.562 -19.219 1 98.38 236 THR B C 1
ATOM 4350 O O . THR B 1 236 ? 6.723 -21.953 -20.219 1 98.38 236 THR B O 1
ATOM 4353 N N . LEU B 1 237 ? 6.254 -22.047 -18.031 1 98.88 237 LEU B N 1
ATOM 4354 C CA . LEU B 1 237 ? 6.68 -20.688 -17.719 1 98.88 237 LEU B CA 1
ATOM 4355 C C . LEU B 1 237 ? 7.453 -20.656 -16.406 1 98.88 237 LEU B C 1
ATOM 4357 O O . LEU B 1 237 ? 6.973 -21.141 -15.391 1 98.88 237 LEU B O 1
ATOM 4361 N N . LEU B 1 238 ? 8.641 -20.141 -16.484 1 98.94 238 LEU B N 1
ATOM 4362 C CA . LEU B 1 238 ? 9.422 -19.797 -15.305 1 98.94 238 LEU B CA 1
ATOM 4363 C C . LEU B 1 238 ? 9.391 -18.297 -15.047 1 98.94 238 LEU B C 1
ATOM 4365 O O . LEU B 1 238 ? 9.805 -17.5 -15.898 1 98.94 238 LEU B O 1
ATOM 4369 N N . ILE B 1 239 ? 8.812 -17.891 -13.953 1 98.94 239 ILE B N 1
ATOM 4370 C CA . ILE B 1 239 ? 8.93 -16.531 -13.453 1 98.94 239 ILE B CA 1
ATOM 4371 C C . ILE B 1 239 ? 10.078 -16.438 -12.453 1 98.94 239 ILE B C 1
ATOM 4373 O O . ILE B 1 239 ? 10.039 -17.078 -11.398 1 98.94 239 ILE B O 1
ATOM 4377 N N . HIS B 1 240 ? 11.086 -15.695 -12.742 1 98.94 240 HIS B N 1
ATOM 4378 C CA . HIS B 1 240 ? 12.305 -15.695 -11.945 1 98.94 240 HIS B CA 1
ATOM 4379 C C . HIS B 1 240 ? 12.711 -14.273 -11.555 1 98.94 240 HIS B C 1
ATOM 4381 O O . HIS B 1 240 ? 12.633 -13.359 -12.375 1 98.94 240 HIS B O 1
ATOM 4387 N N . GLU B 1 241 ? 13.117 -14.109 -10.32 1 98.69 241 GLU B N 1
ATOM 4388 C CA . GLU B 1 241 ? 13.648 -12.805 -9.945 1 98.69 241 GLU B CA 1
ATOM 4389 C C . GLU B 1 241 ? 14.914 -12.469 -10.734 1 98.69 241 GLU B C 1
ATOM 4391 O O . GLU B 1 241 ? 15.672 -13.367 -11.102 1 98.69 241 GLU B O 1
ATOM 4396 N N . SER B 1 242 ? 15.055 -11.289 -11.039 1 97.88 242 SER B N 1
ATOM 4397 C CA . SER B 1 242 ? 16.234 -10.703 -11.672 1 97.88 242 SER B CA 1
ATOM 4398 C C . SER B 1 242 ? 16.531 -9.32 -11.102 1 97.88 242 SER B C 1
ATOM 4400 O O . SER B 1 242 ? 16.547 -8.328 -11.836 1 97.88 242 SER B O 1
ATOM 4402 N N . THR B 1 243 ? 16.844 -9.336 -9.844 1 97.94 243 THR B N 1
ATOM 4403 C CA . THR B 1 243 ? 17.016 -8.102 -9.094 1 97.94 243 THR B CA 1
ATOM 4404 C C . THR B 1 243 ? 18.156 -7.27 -9.68 1 97.94 243 THR B C 1
ATOM 4406 O O . THR B 1 243 ? 18.078 -6.039 -9.719 1 97.94 243 THR B O 1
ATOM 4409 N N . TYR B 1 244 ? 19.219 -8.016 -10.219 1 97.62 244 TYR B N 1
ATOM 4410 C CA . TYR B 1 244 ? 20.406 -7.289 -10.633 1 97.62 244 TYR B CA 1
ATOM 4411 C C . TYR B 1 244 ? 20.766 -7.602 -12.078 1 97.62 244 TYR B C 1
ATOM 4413 O O . TYR B 1 244 ? 20.422 -8.672 -12.594 1 97.62 244 TYR B O 1
ATOM 4421 N N . LYS B 1 245 ? 21.453 -6.625 -12.695 1 96.19 245 LYS B N 1
ATOM 4422 C CA . LYS B 1 245 ? 22.156 -6.883 -13.953 1 96.19 245 LYS B CA 1
ATOM 4423 C C . LYS B 1 245 ? 23.391 -7.742 -13.727 1 96.19 245 LYS B C 1
ATOM 4425 O O . LYS B 1 245 ? 23.891 -7.828 -12.602 1 96.19 245 LYS B O 1
ATOM 4430 N N . ASP B 1 246 ? 23.812 -8.242 -14.789 1 95.69 246 ASP B N 1
ATOM 4431 C CA . ASP B 1 246 ? 24.969 -9.133 -14.664 1 95.69 246 ASP B CA 1
ATOM 4432 C C . ASP B 1 246 ? 26.188 -8.359 -14.188 1 95.69 246 ASP B C 1
ATOM 4434 O O . ASP B 1 246 ? 27.031 -8.914 -13.477 1 95.69 246 ASP B O 1
ATOM 4438 N N . GLU B 1 247 ? 26.328 -7.086 -14.516 1 95.06 247 GLU B N 1
ATOM 4439 C CA . GLU B 1 247 ? 27.453 -6.254 -14.117 1 95.06 247 GLU B CA 1
ATOM 4440 C C . GLU B 1 247 ? 27.5 -6.082 -12.602 1 95.06 247 GLU B C 1
ATOM 4442 O O . GLU B 1 247 ? 28.547 -5.75 -12.047 1 95.06 247 GLU B O 1
ATOM 4447 N N . ASP B 1 248 ? 26.406 -6.312 -11.969 1 96.94 248 ASP B N 1
ATOM 4448 C CA . ASP B 1 248 ? 26.312 -6.16 -10.516 1 96.94 248 ASP B CA 1
ATOM 4449 C C . ASP B 1 248 ? 26.234 -7.523 -9.828 1 96.94 248 ASP B C 1
ATOM 4451 O O . ASP B 1 248 ? 25.531 -7.668 -8.82 1 96.94 248 ASP B O 1
ATOM 4455 N N . LYS B 1 249 ? 26.844 -8.469 -10.344 1 97.19 249 LYS B N 1
ATOM 4456 C CA . LYS B 1 249 ? 26.812 -9.828 -9.82 1 97.19 249 LYS B CA 1
ATOM 4457 C C . LYS B 1 249 ? 27.312 -9.867 -8.375 1 97.19 249 LYS B C 1
ATOM 4459 O O . LYS B 1 249 ? 26.797 -10.648 -7.562 1 97.19 249 LYS B O 1
ATOM 4464 N N . ASP B 1 250 ? 28.281 -9.062 -8.039 1 97.5 250 ASP B N 1
ATOM 4465 C CA . ASP B 1 250 ? 28.781 -9 -6.672 1 97.5 250 ASP B CA 1
ATOM 4466 C C . ASP B 1 250 ? 27.703 -8.555 -5.695 1 97.5 250 ASP B C 1
ATOM 4468 O O . ASP B 1 250 ? 27.578 -9.109 -4.602 1 97.5 250 ASP B O 1
ATOM 4472 N N . LYS B 1 251 ? 26.938 -7.562 -6.094 1 96.94 251 LYS B N 1
ATOM 4473 C CA . LYS B 1 251 ? 25.828 -7.105 -5.273 1 96.94 251 LYS B CA 1
ATOM 4474 C C . LYS B 1 251 ? 24.766 -8.188 -5.137 1 96.94 251 LYS B C 1
ATOM 4476 O O . LYS B 1 251 ? 24.188 -8.375 -4.059 1 96.94 251 LYS B O 1
ATOM 4481 N N . ALA B 1 252 ? 24.484 -8.852 -6.254 1 97.88 252 ALA B N 1
ATOM 4482 C CA . ALA B 1 252 ? 23.5 -9.938 -6.238 1 97.88 252 ALA B CA 1
ATOM 4483 C C . ALA B 1 252 ? 23.891 -11.008 -5.219 1 97.88 252 ALA B C 1
ATOM 4485 O O . ALA B 1 252 ? 23.047 -11.438 -4.422 1 97.88 252 ALA B O 1
ATOM 4486 N N . GLU B 1 253 ? 25.109 -11.359 -5.211 1 97.5 253 GLU B N 1
ATOM 4487 C CA . GLU B 1 253 ? 25.594 -12.367 -4.285 1 97.5 253 GLU B CA 1
ATOM 4488 C C . GLU B 1 253 ? 25.562 -11.867 -2.846 1 97.5 253 GLU B C 1
ATOM 4490 O O . GLU B 1 253 ? 25.125 -12.586 -1.942 1 97.5 253 GLU B O 1
ATOM 4495 N N . LEU B 1 254 ? 26 -10.68 -2.666 1 96.75 254 LEU B N 1
ATOM 4496 C CA . LEU B 1 254 ? 26.047 -10.078 -1.339 1 96.75 254 LEU B CA 1
ATOM 4497 C C . LEU B 1 254 ? 24.656 -10.055 -0.705 1 96.75 254 LEU B C 1
ATOM 4499 O O . LEU B 1 254 ? 24.516 -10.297 0.496 1 96.75 254 LEU B O 1
ATOM 4503 N N . HIS B 1 255 ? 23.641 -9.828 -1.521 1 96.25 255 HIS B N 1
ATOM 4504 C CA . HIS B 1 255 ? 22.281 -9.672 -1.004 1 96.25 255 HIS B CA 1
ATOM 4505 C C . HIS B 1 255 ? 21.438 -10.922 -1.272 1 96.25 255 HIS B C 1
ATOM 4507 O O . HIS B 1 255 ? 20.219 -10.906 -1.068 1 96.25 255 HIS B O 1
ATOM 4513 N N . SER B 1 256 ? 22.047 -11.984 -1.796 1 98.25 256 SER B N 1
ATOM 4514 C CA . SER B 1 256 ? 21.422 -13.281 -2.027 1 98.25 256 SER B CA 1
ATOM 4515 C C . SER B 1 256 ? 20.297 -13.18 -3.049 1 98.25 256 SER B C 1
ATOM 4517 O O . SER B 1 256 ? 19.188 -13.664 -2.805 1 98.25 256 SER B O 1
ATOM 4519 N N . HIS B 1 257 ? 20.594 -12.516 -4.117 1 98.69 257 HIS B N 1
ATOM 4520 C CA . HIS B 1 257 ? 19.672 -12.383 -5.234 1 98.69 257 HIS B CA 1
ATOM 4521 C C . HIS B 1 257 ? 20.281 -12.906 -6.527 1 98.69 257 HIS B C 1
ATOM 4523 O O . HIS B 1 257 ? 21.391 -13.438 -6.52 1 98.69 257 HIS B O 1
ATOM 4529 N N . SER B 1 258 ? 19.594 -12.844 -7.625 1 98.75 258 SER B N 1
ATOM 4530 C CA . SER B 1 258 ? 20.031 -13.312 -8.93 1 98.75 258 SER B CA 1
ATOM 4531 C C . SER B 1 258 ? 20.188 -12.156 -9.914 1 98.75 258 SER B C 1
ATOM 4533 O O . SER B 1 258 ? 19.578 -11.102 -9.734 1 98.75 258 SER B O 1
ATOM 4535 N N . THR B 1 259 ? 21.016 -12.414 -10.906 1 98.31 259 THR B N 1
ATOM 4536 C CA . THR B 1 259 ? 21.094 -11.523 -12.062 1 98.31 259 THR B CA 1
ATOM 4537 C C . THR B 1 259 ? 20.203 -12.031 -13.188 1 98.31 259 THR B C 1
ATOM 4539 O O . THR B 1 259 ? 19.688 -13.141 -13.117 1 98.31 259 THR B O 1
ATOM 4542 N N . SER B 1 260 ? 20.062 -11.18 -14.219 1 98.12 260 SER B N 1
ATOM 4543 C CA . SER B 1 260 ? 19.297 -11.578 -15.391 1 98.12 260 SER B CA 1
ATOM 4544 C C . SER B 1 260 ? 19.922 -12.789 -16.078 1 98.12 260 SER B C 1
ATOM 4546 O O . SER B 1 260 ? 19.203 -13.672 -16.562 1 98.12 260 SER B O 1
ATOM 4548 N N . VAL B 1 261 ? 21.172 -12.875 -16.078 1 98.62 261 VAL B N 1
ATOM 4549 C CA . VAL B 1 261 ? 21.875 -13.992 -16.688 1 98.62 261 VAL B CA 1
ATOM 4550 C C . VAL B 1 261 ? 21.688 -15.25 -15.844 1 98.62 261 VAL B C 1
ATOM 4552 O O . VAL B 1 261 ? 21.5 -16.344 -16.375 1 98.62 261 VAL B O 1
ATOM 4555 N N . ASP B 1 262 ? 21.719 -15.086 -14.539 1 98.75 262 ASP B N 1
ATOM 4556 C CA . ASP B 1 262 ? 21.438 -16.203 -13.648 1 98.75 262 ASP B CA 1
ATOM 4557 C C . ASP B 1 262 ? 20.062 -16.797 -13.938 1 98.75 262 ASP B C 1
ATOM 4559 O O . ASP B 1 262 ? 19.922 -18.016 -14.07 1 98.75 262 ASP B O 1
ATOM 4563 N N . ALA B 1 263 ? 19.094 -15.938 -14 1 98.88 263 ALA B N 1
ATOM 4564 C CA . ALA B 1 263 ? 17.719 -16.359 -14.273 1 98.88 263 ALA B CA 1
ATOM 4565 C C . ALA B 1 263 ? 17.641 -17.094 -15.609 1 98.88 263 ALA B C 1
ATOM 4567 O O . ALA B 1 263 ? 16.984 -18.141 -15.711 1 98.88 263 ALA B O 1
ATOM 4568 N N . ALA B 1 264 ? 18.266 -16.578 -16.609 1 98.88 264 ALA B N 1
ATOM 4569 C CA . ALA B 1 264 ? 18.266 -17.172 -17.938 1 98.88 264 ALA B CA 1
ATOM 4570 C C . ALA B 1 264 ? 18.922 -18.547 -17.938 1 98.88 264 ALA B C 1
ATOM 4572 O O . ALA B 1 264 ? 18.453 -19.469 -18.594 1 98.88 264 ALA B O 1
ATOM 4573 N N . ASN B 1 265 ? 19.969 -18.656 -17.203 1 98.88 265 ASN B N 1
ATOM 4574 C CA . ASN B 1 265 ? 20.625 -19.938 -17.078 1 98.88 265 ASN B CA 1
ATOM 4575 C C . ASN B 1 265 ? 19.734 -20.984 -16.406 1 98.88 265 ASN B C 1
ATOM 4577 O O . ASN B 1 265 ? 19.703 -22.141 -16.828 1 98.88 265 ASN B O 1
ATOM 4581 N N . ILE B 1 266 ? 19.047 -20.562 -15.359 1 98.94 266 ILE B N 1
ATOM 4582 C CA . ILE B 1 266 ? 18.109 -21.484 -14.703 1 98.94 266 ILE B CA 1
ATOM 4583 C C . ILE B 1 266 ? 17.047 -21.938 -15.703 1 98.94 266 ILE B C 1
ATOM 4585 O O . ILE B 1 266 ? 16.688 -23.125 -15.742 1 98.94 266 ILE B O 1
ATOM 4589 N N . ALA B 1 267 ? 16.547 -21 -16.484 1 98.94 267 ALA B N 1
ATOM 4590 C CA . ALA B 1 267 ? 15.555 -21.344 -17.5 1 98.94 267 ALA B CA 1
ATOM 4591 C C . ALA B 1 267 ? 16.109 -22.344 -18.5 1 98.94 267 ALA B C 1
ATOM 4593 O O . ALA B 1 267 ? 15.453 -23.328 -18.828 1 98.94 267 ALA B O 1
ATOM 4594 N N . LEU B 1 268 ? 17.297 -22.094 -18.938 1 98.88 268 LEU B N 1
ATOM 4595 C CA . LEU B 1 268 ? 17.953 -22.953 -19.906 1 98.88 268 LEU B CA 1
ATOM 4596 C C . LEU B 1 268 ? 18.172 -24.344 -19.328 1 98.88 268 LEU B C 1
ATOM 4598 O O . LEU B 1 268 ? 17.766 -25.344 -19.953 1 98.88 268 LEU B O 1
ATOM 4602 N N . TYR B 1 269 ? 18.75 -24.438 -18.125 1 98.81 269 TYR B N 1
ATOM 4603 C CA . TYR B 1 269 ? 19.141 -25.703 -17.531 1 98.81 269 TYR B CA 1
ATOM 4604 C C . TYR B 1 269 ? 17.922 -26.484 -17.047 1 98.81 269 TYR B C 1
ATOM 4606 O O . TYR B 1 269 ? 17.984 -27.703 -16.891 1 98.81 269 TYR B O 1
ATOM 4614 N N . SER B 1 270 ? 16.812 -25.828 -16.766 1 98.81 270 SER B N 1
ATOM 4615 C CA . SER B 1 270 ? 15.602 -26.516 -16.328 1 98.81 270 SER B CA 1
ATOM 4616 C C . SER B 1 270 ? 14.734 -26.922 -17.516 1 98.81 270 SER B C 1
ATOM 4618 O O . SER B 1 270 ? 13.672 -27.516 -17.344 1 98.81 270 SER B O 1
ATOM 4620 N N . ASN B 1 271 ? 15.148 -26.562 -18.688 1 98.62 271 ASN B N 1
ATOM 4621 C CA . ASN B 1 271 ? 14.375 -26.828 -19.891 1 98.62 271 ASN B CA 1
ATOM 4622 C C . ASN B 1 271 ? 13.008 -26.156 -19.859 1 98.62 271 ASN B C 1
ATOM 4624 O O . ASN B 1 271 ? 12 -26.781 -20.203 1 98.62 271 ASN B O 1
ATOM 4628 N N . SER B 1 272 ? 12.984 -24.969 -19.312 1 98.81 272 SER B N 1
ATOM 4629 C CA . SER B 1 272 ? 11.758 -24.172 -19.344 1 98.81 272 SER B CA 1
ATOM 4630 C C . SER B 1 272 ? 11.445 -23.688 -20.75 1 98.81 272 SER B C 1
ATOM 4632 O O . SER B 1 272 ? 12.352 -23.484 -21.562 1 98.81 272 SER B O 1
ATOM 4634 N N . LYS B 1 273 ? 10.188 -23.516 -21.047 1 98.69 273 LYS B N 1
ATOM 4635 C CA . LYS B 1 273 ? 9.805 -23.062 -22.375 1 98.69 273 LYS B CA 1
ATOM 4636 C C . LYS B 1 273 ? 9.883 -21.547 -22.5 1 98.69 273 LYS B C 1
ATOM 4638 O O . LYS B 1 273 ? 10.227 -21.016 -23.562 1 98.69 273 LYS B O 1
ATOM 4643 N N . GLU B 1 274 ? 9.492 -20.859 -21.469 1 98.81 274 GLU B N 1
ATOM 4644 C CA . GLU B 1 274 ? 9.484 -19.391 -21.422 1 98.81 274 GLU B CA 1
ATOM 4645 C C . GLU B 1 274 ? 9.992 -18.875 -20.078 1 98.81 274 GLU B C 1
ATOM 4647 O O . GLU B 1 274 ? 9.805 -19.516 -19.047 1 98.81 274 GLU B O 1
ATOM 4652 N N . LEU B 1 275 ? 10.672 -17.703 -20.125 1 98.94 275 LEU B N 1
ATOM 4653 C CA . LEU B 1 275 ? 11.18 -17.031 -18.938 1 98.94 275 LEU B CA 1
ATOM 4654 C C . LEU B 1 275 ? 10.617 -15.609 -18.844 1 98.94 275 LEU B C 1
ATOM 4656 O O . LEU B 1 275 ? 10.633 -14.867 -19.828 1 98.94 275 LEU B O 1
ATOM 4660 N N . ILE B 1 276 ? 10.047 -15.266 -17.719 1 98.94 276 ILE B N 1
ATOM 4661 C CA . ILE B 1 276 ? 9.695 -13.875 -17.438 1 98.94 276 ILE B CA 1
ATOM 4662 C C . ILE B 1 276 ? 10.453 -13.383 -16.203 1 98.94 276 ILE B C 1
ATOM 4664 O O . ILE B 1 276 ? 10.367 -13.984 -15.133 1 98.94 276 ILE B O 1
ATOM 4668 N N . LEU B 1 277 ? 11.195 -12.305 -16.406 1 98.75 277 LEU B N 1
ATOM 4669 C CA . LEU B 1 277 ? 11.977 -11.688 -15.344 1 98.75 277 LEU B CA 1
ATOM 4670 C C . LEU B 1 277 ? 11.109 -10.742 -14.516 1 98.75 277 LEU B C 1
ATOM 4672 O O . LEU B 1 277 ? 10.297 -9.992 -15.062 1 98.75 277 LEU B O 1
ATOM 4676 N N . THR B 1 278 ? 11.281 -10.789 -13.156 1 98.62 278 THR B N 1
ATOM 4677 C CA . THR B 1 278 ? 10.555 -9.906 -12.25 1 98.62 278 THR B CA 1
ATOM 4678 C C . THR B 1 278 ? 11.461 -9.453 -11.109 1 98.62 278 THR B C 1
ATOM 4680 O O . THR B 1 278 ? 12.672 -9.688 -11.133 1 98.62 278 THR B O 1
ATOM 4683 N N . HIS B 1 279 ? 10.883 -8.703 -10.102 1 98.62 279 HIS B N 1
ATOM 4684 C CA . HIS B 1 279 ? 11.617 -8.242 -8.93 1 98.62 279 HIS B CA 1
ATOM 4685 C C . HIS B 1 279 ? 12.812 -7.387 -9.328 1 98.62 279 HIS B C 1
ATOM 4687 O O . HIS B 1 279 ? 13.945 -7.668 -8.938 1 98.62 279 HIS B O 1
ATOM 4693 N N . ILE B 1 280 ? 12.57 -6.371 -10.148 1 97.56 280 ILE B N 1
ATOM 4694 C CA . ILE B 1 280 ? 13.586 -5.531 -10.781 1 97.56 280 ILE B CA 1
ATOM 4695 C C . ILE B 1 280 ? 13.969 -4.391 -9.844 1 97.56 280 ILE B C 1
ATOM 4697 O O . ILE B 1 280 ? 13.102 -3.664 -9.352 1 97.56 280 ILE B O 1
ATOM 4701 N N . SER B 1 281 ? 15.234 -4.227 -9.688 1 95.88 281 SER B N 1
ATOM 4702 C CA . SER B 1 281 ? 15.727 -3.15 -8.836 1 95.88 281 SER B CA 1
ATOM 4703 C C . SER B 1 281 ? 15.414 -1.782 -9.43 1 95.88 281 SER B C 1
ATOM 4705 O O . SER B 1 281 ? 15.547 -1.576 -10.641 1 95.88 281 SER B O 1
ATOM 4707 N N . THR B 1 282 ? 15.07 -0.862 -8.547 1 92.12 282 THR B N 1
ATOM 4708 C CA . THR B 1 282 ? 14.75 0.49 -8.984 1 92.12 282 THR B CA 1
ATOM 4709 C C . THR B 1 282 ? 16.016 1.242 -9.398 1 92.12 282 THR B C 1
ATOM 4711 O O . THR B 1 282 ? 15.93 2.328 -9.977 1 92.12 282 THR B O 1
ATOM 4714 N N . ARG B 1 283 ? 17.109 0.652 -9.195 1 91.69 283 ARG B N 1
ATOM 4715 C CA . ARG B 1 283 ? 18.375 1.286 -9.555 1 91.69 283 ARG B CA 1
ATOM 4716 C C . ARG B 1 283 ? 18.547 1.368 -11.07 1 91.69 283 ARG B C 1
ATOM 4718 O O . ARG B 1 283 ? 19.312 2.188 -11.57 1 91.69 283 ARG B O 1
ATOM 4725 N N . TYR B 1 284 ? 17.812 0.49 -11.719 1 90.44 284 TYR B N 1
ATOM 4726 C CA . TYR B 1 284 ? 17.969 0.441 -13.172 1 90.44 284 TYR B CA 1
ATOM 4727 C C . TYR B 1 284 ? 16.875 1.237 -13.859 1 90.44 284 TYR B C 1
ATOM 4729 O O . TYR B 1 284 ? 15.688 0.887 -13.766 1 90.44 284 TYR B O 1
ATOM 4737 N N . LYS B 1 285 ? 17.25 2.25 -14.523 1 81 285 LYS B N 1
ATOM 4738 C CA . LYS B 1 285 ? 16.281 3.072 -15.25 1 81 285 LYS B CA 1
ATOM 4739 C C . LYS B 1 285 ? 15.906 2.434 -16.578 1 81 285 LYS B C 1
ATOM 4741 O O . LYS B 1 285 ? 14.758 2.514 -17.016 1 81 285 LYS B O 1
ATOM 4746 N N . ASP B 1 286 ? 16.891 1.811 -17.156 1 83.88 286 ASP B N 1
ATOM 4747 C CA . ASP B 1 286 ? 16.703 1.139 -18.438 1 83.88 286 ASP B CA 1
ATOM 4748 C C . ASP B 1 286 ? 16.766 -0.378 -18.281 1 83.88 286 ASP B C 1
ATOM 4750 O O . ASP B 1 286 ? 17.812 -0.926 -17.922 1 83.88 286 ASP B O 1
ATOM 4754 N N . ILE B 1 287 ? 15.633 -0.958 -18.578 1 88.19 287 ILE B N 1
ATOM 4755 C CA . ILE B 1 287 ? 15.539 -2.396 -18.344 1 88.19 287 ILE B CA 1
ATOM 4756 C C . ILE B 1 287 ? 15.93 -3.15 -19.625 1 88.19 287 ILE B C 1
ATOM 4758 O O . ILE B 1 287 ? 15.945 -4.383 -19.625 1 88.19 287 ILE B O 1
ATOM 4762 N N . LYS B 1 288 ? 16.25 -2.467 -20.641 1 89.88 288 LYS B N 1
ATOM 4763 C CA . LYS B 1 288 ? 16.609 -3.096 -21.906 1 89.88 288 LYS B CA 1
ATOM 4764 C C . LYS B 1 288 ? 17.875 -3.939 -21.766 1 89.88 288 LYS B C 1
ATOM 4766 O O . LYS B 1 288 ? 17.984 -5.004 -22.375 1 89.88 288 LYS B O 1
ATOM 4771 N N . ASP B 1 289 ? 18.734 -3.438 -20.953 1 91.19 289 ASP B N 1
ATOM 4772 C CA . ASP B 1 289 ? 19.984 -4.156 -20.766 1 91.19 289 ASP B CA 1
ATOM 4773 C C . ASP B 1 289 ? 19.75 -5.484 -20.047 1 91.19 289 ASP B C 1
ATOM 4775 O O . ASP B 1 289 ? 20.391 -6.488 -20.359 1 91.19 289 ASP B O 1
ATOM 4779 N N . LEU B 1 290 ? 18.875 -5.469 -19.109 1 94.94 290 LEU B N 1
ATOM 4780 C CA . LEU B 1 290 ? 18.516 -6.688 -18.391 1 94.94 290 LEU B CA 1
ATOM 4781 C C . LEU B 1 290 ? 17.953 -7.734 -19.344 1 94.94 290 LEU B C 1
ATOM 4783 O O . LEU B 1 290 ? 18.344 -8.898 -19.297 1 94.94 290 LEU B O 1
ATOM 4787 N N . LEU B 1 291 ? 17.062 -7.293 -20.141 1 96.81 291 LEU B N 1
ATOM 4788 C CA . LEU B 1 291 ? 16.422 -8.188 -21.109 1 96.81 291 LEU B CA 1
ATOM 4789 C C . LEU B 1 291 ? 17.438 -8.711 -22.109 1 96.81 291 LEU B C 1
ATOM 4791 O O . LEU B 1 291 ? 17.453 -9.906 -22.422 1 96.81 291 LEU B O 1
ATOM 4795 N N . GLY B 1 292 ? 18.234 -7.789 -22.609 1 96.94 292 GLY B N 1
ATOM 4796 C CA . GLY B 1 292 ? 19.234 -8.172 -23.609 1 96.94 292 GLY B CA 1
ATOM 4797 C C . GLY B 1 292 ? 20.188 -9.234 -23.109 1 96.94 292 GLY B C 1
ATOM 4798 O O . GLY B 1 292 ? 20.453 -10.219 -23.812 1 96.94 292 GLY B O 1
ATOM 4799 N N . GLU B 1 293 ? 20.672 -9.055 -21.953 1 96 293 GLU B N 1
ATOM 4800 C CA . GLU B 1 293 ? 21.609 -10.023 -21.391 1 96 293 GLU B CA 1
ATOM 4801 C C . GLU B 1 293 ? 20.938 -11.375 -21.172 1 96 293 GLU B C 1
ATOM 4803 O O . GLU B 1 293 ? 21.547 -12.422 -21.438 1 96 293 GLU B O 1
ATOM 4808 N N . ALA B 1 294 ? 19.734 -11.406 -20.719 1 98.38 294 ALA B N 1
ATOM 4809 C CA . ALA B 1 294 ? 19.016 -12.648 -20.5 1 98.38 294 ALA B CA 1
ATOM 4810 C C . ALA B 1 294 ? 18.719 -13.359 -21.812 1 98.38 294 ALA B C 1
ATOM 4812 O O . ALA B 1 294 ? 18.891 -14.578 -21.922 1 98.38 294 ALA B O 1
ATOM 4813 N N . LYS B 1 295 ? 18.375 -12.609 -22.859 1 98.5 295 LYS B N 1
ATOM 4814 C CA . LYS B 1 295 ? 18 -13.172 -24.156 1 98.5 295 LYS B CA 1
ATOM 4815 C C . LYS B 1 295 ? 19.219 -13.812 -24.828 1 98.5 295 LYS B C 1
ATOM 4817 O O . LYS B 1 295 ? 19.062 -14.75 -25.609 1 98.5 295 LYS B O 1
ATOM 4822 N N . GLU B 1 296 ? 20.328 -13.281 -24.562 1 98.31 296 GLU B N 1
ATOM 4823 C CA . GLU B 1 296 ? 21.547 -13.867 -25.109 1 98.31 296 GLU B CA 1
ATOM 4824 C C . GLU B 1 296 ? 21.734 -15.312 -24.641 1 98.31 296 GLU B C 1
ATOM 4826 O O . GLU B 1 296 ? 22.281 -16.141 -25.359 1 98.31 296 GLU B O 1
ATOM 4831 N N . VAL B 1 297 ? 21.25 -15.57 -23.469 1 98.62 297 VAL B N 1
ATOM 4832 C CA . VAL B 1 297 ? 21.391 -16.891 -22.875 1 98.62 297 VAL B CA 1
ATOM 4833 C C . VAL B 1 297 ? 20.156 -17.734 -23.172 1 98.62 297 VAL B C 1
ATOM 4835 O O . VAL B 1 297 ? 20.266 -18.906 -23.5 1 98.62 297 VAL B O 1
ATOM 4838 N N . PHE B 1 298 ? 19.031 -17.125 -23.031 1 98.81 298 PHE B N 1
ATOM 4839 C CA . PHE B 1 298 ? 17.734 -17.766 -23.219 1 98.81 298 PHE B CA 1
ATOM 4840 C C . PHE B 1 298 ? 16.797 -16.859 -24.016 1 98.81 298 PHE B C 1
ATOM 4842 O O . PHE B 1 298 ? 16.125 -16 -23.438 1 98.81 298 PHE B O 1
ATOM 4849 N N . GLU B 1 299 ? 16.609 -17.109 -25.234 1 98.62 299 GLU B N 1
ATOM 4850 C CA . GLU B 1 299 ? 15.977 -16.203 -26.188 1 98.62 299 GLU B CA 1
ATOM 4851 C C . GLU B 1 299 ? 14.531 -15.914 -25.812 1 98.62 299 GLU B C 1
ATOM 4853 O O . GLU B 1 299 ? 14.062 -14.781 -25.938 1 98.62 299 GLU B O 1
ATOM 4858 N N . ASN B 1 300 ? 1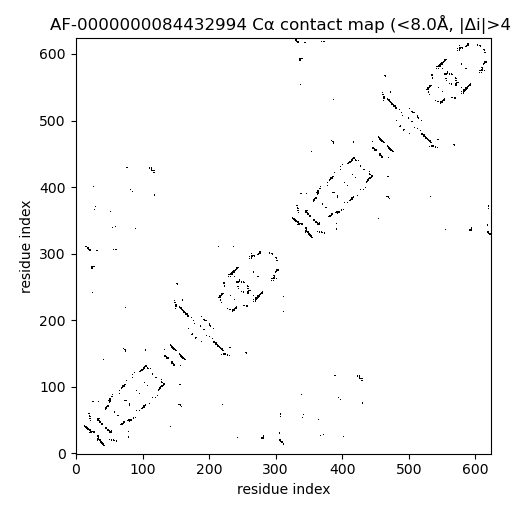3.82 -16.922 -25.359 1 98.75 300 ASN B N 1
ATOM 4859 C CA . ASN B 1 300 ? 12.398 -16.75 -25.062 1 98.75 300 ASN B CA 1
ATOM 4860 C C . ASN B 1 300 ? 12.195 -16.141 -23.672 1 98.75 300 ASN B C 1
ATOM 4862 O O . ASN B 1 300 ? 11.641 -16.781 -22.781 1 98.75 300 ASN B O 1
ATOM 4866 N N . THR B 1 301 ? 12.695 -14.891 -23.547 1 98.75 301 THR B N 1
ATOM 4867 C CA . THR B 1 301 ? 12.672 -14.18 -22.281 1 98.75 301 THR B CA 1
ATOM 4868 C C . THR B 1 301 ? 11.922 -12.859 -22.422 1 98.75 301 THR B C 1
ATOM 4870 O O . THR B 1 301 ? 12.078 -12.148 -23.422 1 98.75 301 THR B O 1
ATOM 4873 N N . LYS B 1 302 ? 11.062 -12.539 -21.469 1 98.62 302 LYS B N 1
ATOM 4874 C CA . LYS B 1 302 ? 10.422 -11.234 -21.328 1 98.62 302 LYS B CA 1
ATOM 4875 C C . LYS B 1 302 ? 10.664 -10.656 -19.938 1 98.62 302 LYS B C 1
ATOM 4877 O O . LYS B 1 302 ? 11.141 -11.352 -19.031 1 98.62 302 LYS B O 1
ATOM 4882 N N . ILE B 1 303 ? 10.422 -9.375 -19.797 1 98.19 303 ILE B N 1
ATOM 4883 C CA . ILE B 1 303 ? 10.453 -8.719 -18.484 1 98.19 303 ILE B CA 1
ATOM 4884 C C . ILE B 1 303 ? 9.031 -8.359 -18.062 1 98.19 303 ILE B C 1
ATOM 4886 O O . ILE B 1 303 ? 8.266 -7.781 -18.844 1 98.19 303 ILE B O 1
ATOM 4890 N N . ALA B 1 304 ? 8.766 -8.719 -16.844 1 98.5 304 ALA B N 1
ATOM 4891 C CA . ALA B 1 304 ? 7.441 -8.422 -16.297 1 98.5 304 ALA B CA 1
ATOM 4892 C C . ALA B 1 304 ? 7.242 -6.918 -16.125 1 98.5 304 ALA B C 1
ATOM 4894 O O . ALA B 1 304 ? 8.188 -6.195 -15.781 1 98.5 304 ALA B O 1
ATOM 4895 N N . GLU B 1 305 ? 6.105 -6.469 -16.375 1 97.75 305 GLU B N 1
ATOM 4896 C CA . GLU B 1 305 ? 5.629 -5.125 -16.062 1 97.75 305 GLU B CA 1
ATOM 4897 C C . GLU B 1 305 ? 4.367 -5.18 -15.195 1 97.75 305 GLU B C 1
ATOM 4899 O O . GLU B 1 305 ? 3.592 -6.133 -15.281 1 97.75 305 GLU B O 1
ATOM 4904 N N . ASP B 1 306 ? 4.223 -4.195 -14.391 1 98.62 306 ASP B N 1
ATOM 4905 C CA . ASP B 1 306 ? 2.992 -4.141 -13.609 1 98.62 306 ASP B CA 1
ATOM 4906 C C . ASP B 1 306 ? 1.766 -4.242 -14.516 1 98.62 306 ASP B C 1
ATOM 4908 O O . ASP B 1 306 ? 1.69 -3.574 -15.547 1 98.62 306 ASP B O 1
ATOM 4912 N N . LEU B 1 307 ? 0.852 -5.191 -14.148 1 98.81 307 LEU B N 1
ATOM 4913 C CA . LEU B 1 307 ? -0.458 -5.395 -14.758 1 98.81 307 LEU B CA 1
ATOM 4914 C C . LEU B 1 307 ? -0.332 -6.164 -16.062 1 98.81 307 LEU B C 1
ATOM 4916 O O . LEU B 1 307 ? -1.321 -6.352 -16.781 1 98.81 307 LEU B O 1
ATOM 4920 N N . MET B 1 308 ? 0.875 -6.617 -16.391 1 98.75 308 MET B N 1
ATOM 4921 C CA . MET B 1 308 ? 1.076 -7.512 -17.531 1 98.75 308 MET B CA 1
ATOM 4922 C C . MET B 1 308 ? 0.313 -8.82 -17.344 1 98.75 308 MET B C 1
ATOM 4924 O O . MET B 1 308 ? 0.301 -9.383 -16.25 1 98.75 308 MET B O 1
ATOM 4928 N N . LYS B 1 309 ? -0.325 -9.281 -18.422 1 98.5 309 LYS B N 1
ATOM 4929 C CA . LYS B 1 309 ? -1.06 -10.539 -18.406 1 98.5 309 LYS B CA 1
ATOM 4930 C C . LYS B 1 309 ? -0.439 -11.547 -19.375 1 98.5 309 LYS B C 1
ATOM 4932 O O . LYS B 1 309 ? -0.009 -11.18 -20.469 1 98.5 309 LYS B O 1
ATOM 4937 N N . VAL B 1 310 ? -0.403 -12.797 -18.906 1 98.25 310 VAL B N 1
ATOM 4938 C CA . VAL B 1 310 ? 0.106 -13.906 -19.703 1 98.25 310 VAL B CA 1
ATOM 4939 C C . VAL B 1 310 ? -0.828 -15.109 -19.578 1 98.25 310 VAL B C 1
ATOM 4941 O O . VAL B 1 310 ? -1.312 -15.414 -18.5 1 98.25 310 VAL B O 1
ATOM 4944 N N . GLU B 1 311 ? -1.061 -15.742 -20.719 1 97 311 GLU B N 1
ATOM 4945 C CA . GLU B 1 311 ? -1.875 -16.953 -20.734 1 97 311 GLU B CA 1
ATOM 4946 C C . GLU B 1 311 ? -1.038 -18.172 -21.094 1 97 311 GLU B C 1
ATOM 4948 O O . GLU B 1 311 ? -0.188 -18.109 -21.984 1 97 311 GLU B O 1
ATOM 4953 N N . LEU B 1 312 ? -1.281 -19.234 -20.297 1 95.94 312 LEU B N 1
ATOM 4954 C CA . LEU B 1 312 ? -0.65 -20.516 -20.609 1 95.94 312 LEU B CA 1
ATOM 4955 C C . LEU B 1 312 ? -1.648 -21.469 -21.25 1 95.94 312 LEU B C 1
ATOM 4957 O O . LEU B 1 312 ? -2.789 -21.578 -20.797 1 95.94 312 LEU B O 1
#

Secondary structure (DSSP, 8-state):
----------GGGG--EEEEEE-BSSS--SS-PSPEEEEEETTEEEEE---TTHHHHHHHHT--GGGEEEEE-----HHHHTTHHHHHHHHHHTT--S-EEEEESTTHHHHHHHHHHTT----SS-EEEEE--SEEEEE-SSEEEEEEE-BSSS--EEEEEEEE-PPPB-HHHHHHTTPPSSHHHHHHHTT--EEETTEEE-GGGSB-SPPEEEEEEE--S-B--HHHHHHTTT-SEEEEE--B-GGGHHHHHHTT--BHHHHHHHHHHTT-SEEEEE-B-TT-S--HHHHHHHHHH-SSEEE--TT-EEE-/----------GGGG--EEEEEE-BSSS--SS-PSPEEEEEETTEEEEE---TTHHHHHHHHT--GGGEEEEE-----HHHHTTHHHHHHHHHHTT--S-EEEEESTTHHHHHHHHHHTT----SS-EEEEE--SEEEEE-SSEEEEEEE-BSSS--EEEEEEEE-PPPB-HHHHHHTTPPSSHHHHHHHTT--EEETTEEE-GGGSB-SPPEEEEEEE--S-B--HHHHHHTTT-SEEEEE--B-GGGHHHHHHTT--BHHHHHHHHHHTT-SEEEEE-B-TT-S--HHHHHHHHHH-SSEEE--TT-EEE-

Radius of gyration: 31.07 Å; Cα contacts (8 Å, |Δi|>4): 1509; chains: 2; bounding box: 71×119×59 Å

Organism: NCBI:txid230361

Sequence (624 aa):
MKYIFKIQYKISDYIMEITFLGTSSAVHSYKRSHPSIALKAFGETMLFDCGEGTQRQLIYAKISPMKISKIFITHFHGDHILGIPGLLQSMNFRGRETKLTIYGPKGLDNLQQAIANLGFPNFDFPLEWIEIDSGTIVETEEYVVKAQRVKHNTLTLAYSVEEIKKPRFLREKAIELGVPVGPAFGKLHNGVPVEINGNIIKPEQVLGPPRKGNKLTYSGDTMPCEELIDFARDSTLLIHESTYKDEDKDKAELHSHSTSVDAANIALYSNSKELILTHISTRYKDIKDLLGEAKEVFENTKIAEDLMKVELMKYIFKIQYKISDYIMEITFLGTSSAVHSYKRSHPSIALKAFGETMLFDCGEGTQRQLIYAKISPMKISKIFITHFHGDHILGIPGLLQSMNFRGRETKLTIYGPKGLDNLQQAIANLGFPNFDFPLEWIEIDSGTIVETEEYVVKAQRVKHNTLTLAYSVEEIKKPRFLREKAIELGVPVGPAFGKLHNGVPVEINGNIIKPEQVLGPPRKGNKLTYSGDTMPCEELIDFARDSTLLIHESTYKDEDKDKAELHSHSTSVDAANIALYSNSKELILTHISTRYKDIKDLLGEAKEVFENTKIAEDLMKVEL

pLDDT: mean 92.43, std 13.34, range [25.86, 98.94]

InterPro domains:
  IPR013471 Ribonuclease Z/BN [MF_01818] (16-312)
  IPR013471 Ribonuclease Z/BN [TIGR02651] (17-311)
  IPR013471 Ribonuclease Z/BN [cd07717] (18-311)
  IPR036866 Ribonuclease Z/Hydroxyacylglutathione hydrolase-like [G3DSA:3.60.15.10] (15-312)
  IPR036866 Ribonuclease Z/Hydroxyacylglutathione hydrolase-like [SSF56281] (16-312)